Protein AF-A0A0S7X608-F1 (afdb_monomer_lite)

Sequence (408 aa):
DSPRTESVMLSTGLFQLGADYSMQNYYPYPRRSSRMHFGPFTQFAARDFGRGRVAAYTDSTTLSNFSALHPGRAELVLATVDWVGRTHSRGTWRWVLGSLGVLLLAGAVTAFLWLPDRVGGTSLLAAGVVFGCAVALAVVRTSVRGNFALPKPHTKPTHVAFLREGCEYELPIEDFVRDREKSFDLVYQWVLRLRYFPRVRRTLADALQDDLVVMVNPVGGFGARDLRRLHRYVESGGKVLVLLRQPSATPALKRLFDMFDLRVDPGPFEYFERVSHAADTQGLLDIFQLEIDPSVVCRRKALVAADGQSTGVVADGVVVRGGKTLYRMAGLPVAAMYEAGDGKLLVIGFGELFRDSAMGHTNATLPDEQLKARFRLLFKLLQFLLPPEEHLPQAVLHEVKTDTAWMK

pLDDT: mean 77.59, std 17.79, range [27.52, 97.06]

Secondary structure (DSSP, 8-state):
--TTSEEEEEEEEEEE----TTSTTS-------TTPEEEEEEEEEEEEETTEEEEEES-GGGT-TTTTTSTTHHHHHHHHHHHHH-----SHHHHHHHHHHHHHHHHHHHHHHH-S-HHHHHHHHHHHHHHHHHHHHHHHHHHHHHHTPPPPPSS--EEEEEE-TTB--B-TTSS--S-GGGB-HHHHHHGGGGTEEEEEESSHHHHTTSSEEEEESB-S---HHHHHHHHHHHHTT-EEEEE--TT---HHHHHHHTTTT------S-----------HHHHHHHHTT-EEEEEEEEEEEEEEETTS-EEEEEEEEEEEESSEEEEEETTEEEEEEEEETTEEEEEETTGGGGSHHHHTTTTT----HHHHHHHHHHHHHHHHHSPPPS---HHHHHHHHHGGGG--

Foldseek 3Di:
DPPQKDQPDKDFFDKDAAFDPVDPVSDDDPDDDPRIDGGIDRQKIKHDDDFFIDIDGDDCCLVDLLCCQQPPSVQVVQLVVLRRPDTDPDDPVVVVVVVVVVVVLVVLVVVCVPDPDNVVSVVVSVVVVVVVVVVVVVVVVVCCCVSRDGDDDPDDAQEEEEEPAQAQADEPRPHPDPDLLRHLSVLQSCVVVLRHRYDYDDDLVVRLVGQEYEGHARFDDQDPVSLVVVLVSLLVQHYYEYQHDPPPPPVQCVVVCVPPPNDDPDDDDDDDDDDDDDNGVVSNCVSQVKDWDSVDKQAQFFKAFPVRHTLLETAIFTAMDDAAAGIDGPNGGRWHWRHNPNGIYIYGRGSSCSRCVNQVHPPDDDDDPNNVSSSVVSVVVVCVNPPRDPDDDVVVVVVVVVVCVVVD

Structure (mmCIF, N/CA/C/O backbone):
data_AF-A0A0S7X608-F1
#
_entry.id   AF-A0A0S7X608-F1
#
loop_
_atom_site.group_PDB
_atom_site.id
_atom_site.type_symbol
_atom_site.label_atom_id
_atom_site.label_alt_id
_atom_site.label_comp_id
_atom_site.label_asym_id
_atom_site.label_entity_id
_atom_site.label_seq_id
_atom_site.pdbx_PDB_ins_code
_atom_site.Cartn_x
_atom_site.Cartn_y
_atom_site.Cartn_z
_atom_site.occupancy
_atom_site.B_iso_or_equiv
_atom_site.auth_seq_id
_atom_site.auth_comp_id
_atom_site.auth_asym_id
_atom_site.auth_atom_id
_atom_site.pdbx_PDB_model_num
ATOM 1 N N . ASP A 1 1 ? 36.383 -2.195 -10.197 1.00 48.81 1 ASP A N 1
ATOM 2 C CA . ASP A 1 1 ? 35.472 -3.046 -10.985 1.00 48.81 1 ASP A CA 1
ATOM 3 C C . ASP A 1 1 ? 36.218 -4.167 -11.680 1.00 48.81 1 ASP A C 1
ATOM 5 O O . ASP A 1 1 ? 37.315 -3.953 -12.183 1.00 48.81 1 ASP A O 1
ATOM 9 N N . SER A 1 2 ? 35.654 -5.377 -11.669 1.00 43.66 2 SER A N 1
ATOM 10 C CA . SER A 1 2 ? 36.167 -6.467 -12.499 1.00 43.66 2 SER A CA 1
ATOM 11 C C . SER A 1 2 ? 35.792 -6.170 -13.953 1.00 43.66 2 SER A C 1
ATOM 13 O O . SER A 1 2 ? 34.617 -5.913 -14.215 1.00 43.66 2 SER A O 1
ATOM 15 N N . PRO A 1 3 ? 36.714 -6.271 -14.926 1.00 53.62 3 PRO A N 1
ATOM 16 C CA . PRO A 1 3 ? 36.427 -6.028 -16.347 1.00 53.62 3 PRO A CA 1
ATOM 17 C C . PRO A 1 3 ? 35.438 -7.037 -16.958 1.00 53.62 3 PRO A C 1
ATOM 19 O O . PRO A 1 3 ? 35.197 -7.034 -18.161 1.00 53.62 3 PRO A O 1
ATOM 22 N N . ARG A 1 4 ? 34.896 -7.950 -16.146 1.00 57.50 4 ARG A N 1
ATOM 23 C CA . ARG A 1 4 ? 33.976 -9.006 -16.557 1.00 57.50 4 ARG A CA 1
ATOM 24 C C . ARG A 1 4 ? 32.574 -8.868 -15.955 1.00 57.50 4 ARG A C 1
ATOM 26 O O . ARG A 1 4 ? 31.770 -9.765 -16.172 1.00 57.50 4 ARG A O 1
ATOM 33 N N . THR A 1 5 ? 32.289 -7.828 -15.177 1.00 68.62 5 THR A N 1
ATOM 34 C CA . THR A 1 5 ? 30.970 -7.577 -14.564 1.00 68.62 5 THR A CA 1
ATOM 35 C C . THR A 1 5 ? 30.434 -6.233 -15.028 1.00 68.62 5 THR A C 1
ATOM 37 O O . THR A 1 5 ? 31.161 -5.246 -14.953 1.00 68.62 5 THR A O 1
ATOM 40 N N . GLU A 1 6 ? 29.182 -6.190 -15.481 1.00 80.75 6 GLU A N 1
ATOM 41 C CA . GLU A 1 6 ? 28.526 -4.944 -15.875 1.00 80.75 6 GLU A CA 1
ATOM 42 C C . GLU A 1 6 ? 27.848 -4.319 -14.653 1.00 80.75 6 GLU A C 1
ATOM 44 O O . GLU A 1 6 ? 27.013 -4.952 -14.000 1.00 80.75 6 GLU A O 1
ATOM 49 N N . SER A 1 7 ? 28.209 -3.076 -14.330 1.00 83.12 7 SER A N 1
ATOM 50 C CA . SER A 1 7 ? 27.512 -2.287 -13.313 1.00 83.12 7 SER A CA 1
ATOM 51 C C . SER A 1 7 ? 26.191 -1.787 -13.896 1.00 83.12 7 SER A C 1
ATOM 53 O O . SER A 1 7 ? 26.170 -0.874 -14.716 1.00 83.12 7 SER A O 1
ATOM 55 N N . VAL A 1 8 ? 25.085 -2.397 -13.473 1.00 84.56 8 VAL A N 1
ATOM 56 C CA . VAL A 1 8 ? 23.716 -2.002 -13.846 1.00 84.56 8 VAL A CA 1
ATOM 57 C C . VAL A 1 8 ? 23.317 -0.720 -13.122 1.00 84.56 8 VAL A C 1
ATOM 59 O O . VAL A 1 8 ? 22.678 0.154 -13.700 1.00 84.56 8 VAL A O 1
ATOM 62 N N . MET A 1 9 ? 23.715 -0.601 -11.855 1.00 86.50 9 MET A N 1
ATOM 63 C CA . MET A 1 9 ? 23.488 0.584 -11.037 1.00 86.50 9 MET A CA 1
ATOM 64 C C . MET A 1 9 ? 24.791 0.980 -10.358 1.00 86.50 9 MET A C 1
ATOM 66 O O . MET A 1 9 ? 25.348 0.217 -9.564 1.00 86.50 9 MET A O 1
ATOM 70 N N . LEU A 1 10 ? 25.261 2.184 -10.673 1.00 87.25 10 LEU A N 1
ATOM 71 C CA . LEU A 1 10 ? 26.396 2.821 -10.024 1.00 87.25 10 LEU A CA 1
ATOM 72 C C . LEU A 1 10 ? 25.867 3.976 -9.176 1.00 87.25 10 LEU A C 1
ATOM 74 O O . LEU A 1 10 ? 25.264 4.910 -9.702 1.00 87.25 10 LEU A O 1
ATOM 78 N N . SER A 1 11 ? 26.111 3.920 -7.874 1.00 85.06 11 SER A N 1
ATOM 79 C CA . SER A 1 11 ? 25.950 5.091 -7.021 1.00 85.06 11 SER A CA 1
ATOM 80 C C . SER A 1 11 ? 27.208 5.935 -7.127 1.00 85.06 11 SER A C 1
ATOM 82 O O . SER A 1 11 ? 28.295 5.374 -7.081 1.00 85.06 11 SER A O 1
ATOM 84 N N . THR A 1 12 ? 27.079 7.256 -7.246 1.00 87.50 12 THR A N 1
ATOM 85 C CA . THR A 1 12 ? 28.213 8.201 -7.294 1.00 87.50 12 THR A CA 1
ATOM 86 C C . THR A 1 12 ? 28.231 9.196 -6.133 1.00 87.50 12 THR A C 1
ATOM 88 O O . THR A 1 12 ? 29.187 9.955 -5.999 1.00 87.50 12 THR A O 1
ATOM 91 N N . GLY A 1 13 ? 27.200 9.193 -5.283 1.00 85.44 13 GLY A N 1
ATOM 92 C CA . GLY A 1 13 ? 26.980 10.218 -4.257 1.00 85.44 13 GLY A CA 1
ATOM 93 C C . GLY A 1 13 ? 26.478 9.675 -2.923 1.00 85.44 13 GLY A C 1
ATOM 94 O O . GLY A 1 13 ? 25.821 10.402 -2.183 1.00 85.44 13 GLY A O 1
ATOM 95 N N . LEU A 1 14 ? 26.752 8.405 -2.617 1.00 84.62 14 LEU A N 1
ATOM 96 C CA . LEU A 1 14 ? 26.359 7.778 -1.355 1.00 84.62 14 LEU A CA 1
ATOM 97 C C . LEU A 1 14 ? 27.587 7.372 -0.540 1.00 84.62 14 LEU A C 1
ATOM 99 O O . LEU A 1 14 ? 28.677 7.160 -1.072 1.00 84.62 14 LEU A O 1
ATOM 103 N N . PHE A 1 15 ? 27.382 7.240 0.766 1.00 85.94 15 PHE A N 1
ATOM 104 C CA . PHE A 1 15 ? 28.348 6.599 1.642 1.00 85.94 15 PHE A CA 1
ATOM 105 C C . PHE A 1 15 ? 28.098 5.094 1.689 1.00 85.94 15 PHE A C 1
ATOM 107 O O . PHE A 1 15 ? 26.951 4.655 1.757 1.00 85.94 15 PHE A O 1
ATOM 114 N N . GLN A 1 16 ? 29.174 4.318 1.733 1.00 84.19 16 GLN A N 1
ATOM 115 C CA . GLN A 1 16 ? 29.136 2.882 1.986 1.00 84.19 16 GLN A CA 1
ATOM 116 C C . GLN A 1 16 ? 29.934 2.536 3.241 1.00 84.19 16 GLN A C 1
ATOM 118 O O . GLN A 1 16 ? 30.945 3.169 3.560 1.00 84.19 16 GLN A O 1
ATOM 123 N N . LEU A 1 17 ? 29.485 1.500 3.939 1.00 83.75 17 LEU A N 1
ATOM 124 C CA . LEU A 1 17 ? 30.179 0.900 5.067 1.00 83.75 17 LEU A CA 1
ATOM 125 C C . LEU A 1 17 ? 30.189 -0.614 4.850 1.00 83.75 17 LEU A C 1
ATOM 127 O O . LEU A 1 17 ? 29.175 -1.182 4.450 1.00 83.75 17 LEU A O 1
ATOM 131 N N . GLY A 1 18 ? 31.340 -1.251 5.064 1.00 81.31 18 GLY A N 1
ATOM 132 C CA . GLY A 1 18 ? 31.452 -2.705 4.952 1.00 81.31 18 GLY A CA 1
ATOM 133 C C . GLY A 1 18 ? 30.619 -3.426 6.014 1.00 81.31 18 GLY A C 1
ATOM 134 O O . GLY A 1 18 ? 30.288 -2.846 7.048 1.00 81.31 18 GLY A O 1
ATOM 135 N N . ALA A 1 19 ? 30.309 -4.698 5.758 1.00 82.25 19 ALA A N 1
ATOM 136 C CA . ALA A 1 19 ? 29.647 -5.559 6.732 1.00 82.25 19 ALA A CA 1
ATOM 137 C C . ALA A 1 19 ? 30.459 -5.647 8.036 1.00 82.25 19 ALA A C 1
ATOM 139 O O . ALA A 1 19 ? 31.691 -5.727 8.008 1.00 82.25 19 ALA A O 1
ATOM 140 N N . ASP A 1 20 ? 29.761 -5.652 9.169 1.00 82.38 20 ASP A N 1
ATOM 141 C CA . ASP A 1 20 ? 30.371 -5.782 10.490 1.00 82.38 20 ASP A CA 1
ATOM 142 C C . ASP A 1 20 ? 30.127 -7.187 11.045 1.00 82.38 20 ASP A C 1
ATOM 144 O O . ASP A 1 20 ? 29.064 -7.486 11.586 1.00 82.38 20 ASP A O 1
ATOM 148 N N . TYR A 1 21 ? 31.131 -8.057 10.920 1.00 83.88 21 TYR A N 1
ATOM 149 C CA . TYR A 1 21 ? 31.057 -9.452 11.365 1.00 83.88 21 TYR A CA 1
ATOM 150 C C . TYR A 1 21 ? 30.959 -9.629 12.887 1.00 83.88 21 TYR A C 1
ATOM 152 O O . TYR A 1 21 ? 30.758 -10.751 13.347 1.00 83.88 21 TYR A O 1
ATOM 160 N N . SER A 1 22 ? 31.073 -8.550 13.668 1.00 85.19 22 SER A N 1
ATOM 161 C CA . SER A 1 22 ? 30.821 -8.582 15.113 1.00 85.19 22 SER A CA 1
ATOM 162 C C . SER A 1 22 ? 29.336 -8.442 15.481 1.00 85.19 22 SER A C 1
ATOM 164 O O . SER A 1 22 ? 28.962 -8.700 16.623 1.00 85.19 22 SER A O 1
ATOM 166 N N . MET A 1 23 ? 28.479 -8.065 14.525 1.00 74.50 23 MET A N 1
ATOM 167 C CA . MET A 1 23 ? 27.046 -7.838 14.726 1.00 74.50 23 MET A CA 1
ATOM 168 C C . MET A 1 23 ? 26.223 -9.040 14.247 1.00 74.50 23 MET A C 1
ATOM 170 O O . MET A 1 23 ? 26.503 -9.612 13.196 1.00 74.50 23 MET A O 1
ATOM 174 N N . GLN A 1 24 ? 25.148 -9.384 14.965 1.00 73.81 24 GLN A N 1
ATOM 175 C CA . GLN A 1 24 ? 24.321 -10.566 14.662 1.00 73.81 24 GLN A CA 1
ATOM 176 C C . GLN A 1 24 ? 23.688 -10.536 13.259 1.00 73.81 24 GLN A C 1
ATOM 178 O O . GLN A 1 24 ? 23.505 -11.579 12.641 1.00 73.81 24 GLN A O 1
ATOM 183 N N . ASN A 1 25 ? 23.351 -9.349 12.755 1.00 69.06 25 ASN A N 1
ATOM 184 C CA . ASN A 1 25 ? 22.767 -9.157 11.426 1.00 69.06 25 ASN A CA 1
ATOM 185 C C . ASN A 1 25 ? 23.784 -8.649 10.389 1.00 69.06 25 ASN A C 1
ATOM 187 O O . ASN A 1 25 ? 23.380 -8.254 9.297 1.00 69.06 25 ASN A O 1
ATOM 191 N N . TYR A 1 26 ? 25.074 -8.596 10.744 1.00 79.44 26 TYR A N 1
ATOM 192 C CA . TYR A 1 26 ? 26.168 -8.048 9.932 1.00 79.44 26 TYR A CA 1
ATOM 193 C C . TYR A 1 26 ? 25.985 -6.590 9.474 1.00 79.44 26 TYR A C 1
ATOM 195 O O . TYR A 1 26 ? 26.792 -6.074 8.695 1.00 79.44 26 TYR A O 1
ATOM 203 N N . TYR A 1 27 ? 24.935 -5.921 9.961 1.00 73.81 27 TYR A N 1
ATOM 204 C CA . TYR A 1 27 ? 24.532 -4.584 9.564 1.00 73.81 27 TYR A CA 1
ATOM 205 C C . TYR A 1 27 ? 25.014 -3.595 10.629 1.00 73.81 27 TYR A C 1
ATOM 207 O O . TYR A 1 27 ? 24.431 -3.526 11.718 1.00 73.81 27 TYR A O 1
ATOM 215 N N . PRO A 1 28 ? 26.092 -2.839 10.365 1.00 71.94 28 PRO A N 1
ATOM 216 C CA . PRO A 1 28 ? 26.578 -1.855 11.318 1.00 71.94 28 PRO A CA 1
ATOM 217 C C . PRO A 1 28 ? 25.505 -0.796 11.576 1.00 71.94 28 PRO A C 1
ATOM 219 O O . PRO A 1 28 ? 24.764 -0.400 10.674 1.00 71.94 28 PRO A O 1
ATOM 222 N N . TYR A 1 29 ? 25.436 -0.292 12.811 1.00 69.38 29 TYR A N 1
ATOM 223 C CA . TYR A 1 29 ? 24.537 0.817 13.115 1.00 69.38 29 TYR A CA 1
ATOM 224 C C . TYR A 1 29 ? 24.852 2.012 12.201 1.00 69.38 29 TYR A C 1
ATOM 226 O O . TYR A 1 29 ? 26.019 2.407 12.117 1.00 69.38 29 TYR A O 1
ATOM 234 N N . PRO A 1 30 ? 23.838 2.628 11.564 1.00 67.12 30 PRO A N 1
ATOM 235 C CA . PRO A 1 30 ? 24.029 3.777 10.691 1.00 67.12 30 PRO A CA 1
ATOM 236 C C . PRO A 1 30 ? 24.448 4.987 11.531 1.00 67.12 30 PRO A C 1
ATOM 238 O O . PRO A 1 30 ? 23.632 5.754 12.039 1.00 67.12 30 PRO A O 1
ATOM 241 N N . ARG A 1 31 ? 25.755 5.132 11.725 1.00 74.31 31 ARG A N 1
ATOM 242 C CA . ARG A 1 31 ? 26.400 6.243 12.420 1.00 74.31 31 ARG A CA 1
ATOM 243 C C . ARG A 1 31 ? 27.513 6.756 11.531 1.00 74.31 31 ARG A C 1
ATOM 245 O O . ARG A 1 31 ? 28.204 5.968 10.889 1.00 74.31 31 ARG A O 1
ATOM 252 N N . ARG A 1 32 ? 27.712 8.075 11.524 1.00 76.00 32 ARG A N 1
ATOM 253 C CA . ARG A 1 32 ? 28.861 8.671 10.840 1.00 76.00 32 ARG A CA 1
ATOM 254 C C . ARG A 1 32 ? 30.133 8.074 11.434 1.00 76.00 32 ARG A C 1
ATOM 256 O O . ARG A 1 32 ? 30.379 8.200 12.630 1.00 76.00 32 ARG A O 1
ATOM 263 N N . SER A 1 33 ? 30.904 7.404 10.593 1.00 80.56 33 SER A N 1
ATOM 264 C CA . SER A 1 33 ? 32.134 6.723 10.969 1.00 80.56 33 SER A CA 1
ATOM 265 C C . SER A 1 33 ? 33.220 7.091 9.974 1.00 80.56 33 SER A C 1
ATOM 267 O O . SER A 1 33 ? 32.959 7.192 8.777 1.00 80.56 33 SER A O 1
ATOM 269 N N . SER A 1 34 ? 34.452 7.239 10.457 1.00 84.50 34 SER A N 1
ATOM 270 C CA . SER A 1 34 ? 35.627 7.430 9.599 1.00 84.50 34 SER A CA 1
ATOM 271 C C . SER A 1 34 ? 35.901 6.231 8.685 1.00 84.50 34 SER A C 1
ATOM 273 O O . SER A 1 34 ? 36.649 6.361 7.725 1.00 84.50 34 SER A O 1
ATOM 275 N N . ARG A 1 35 ? 35.284 5.070 8.955 1.00 83.06 35 ARG A N 1
ATOM 276 C CA . ARG A 1 35 ? 35.349 3.872 8.098 1.00 83.06 35 ARG A CA 1
ATOM 277 C C . ARG A 1 35 ? 34.383 3.918 6.908 1.00 83.06 35 ARG A C 1
ATOM 279 O O . ARG A 1 35 ? 34.402 3.008 6.081 1.00 83.06 35 ARG A O 1
ATOM 286 N N . MET A 1 36 ? 33.505 4.920 6.841 1.00 88.62 36 MET A N 1
ATOM 287 C CA . MET A 1 36 ? 32.601 5.088 5.707 1.00 88.62 36 MET A CA 1
ATOM 288 C C . MET A 1 36 ? 33.375 5.633 4.512 1.00 88.62 36 MET A C 1
ATOM 290 O O . MET A 1 36 ? 34.139 6.586 4.640 1.00 88.62 36 MET A O 1
ATOM 294 N N . HIS A 1 37 ? 33.134 5.056 3.343 1.00 86.12 37 HIS A N 1
ATOM 295 C CA . HIS A 1 37 ? 33.723 5.525 2.096 1.00 86.12 37 HIS A CA 1
ATOM 296 C C . HIS A 1 37 ? 32.663 6.296 1.319 1.00 86.12 37 HIS A C 1
ATOM 298 O O . HIS A 1 37 ? 31.557 5.794 1.121 1.00 86.12 37 HIS A O 1
ATOM 304 N N . PHE A 1 38 ? 32.994 7.512 0.895 1.00 88.75 38 PHE A N 1
ATOM 305 C CA . PHE A 1 38 ? 32.167 8.306 -0.008 1.00 88.75 38 PHE A CA 1
ATOM 306 C C . PHE A 1 38 ? 32.685 8.166 -1.434 1.00 88.75 38 PHE A C 1
ATOM 308 O O . PHE A 1 38 ? 33.894 8.235 -1.655 1.00 88.75 38 PHE A O 1
ATOM 315 N N . GLY A 1 39 ? 31.779 8.015 -2.394 1.00 86.75 39 GLY A N 1
ATOM 316 C CA . GLY A 1 39 ? 32.123 8.025 -3.811 1.00 86.75 39 GLY A CA 1
ATOM 317 C C . GLY A 1 39 ? 31.482 6.877 -4.583 1.00 86.75 39 GLY A C 1
ATOM 318 O O . GLY A 1 39 ? 30.472 6.325 -4.137 1.00 86.75 39 GLY A O 1
ATOM 319 N N . PRO A 1 40 ? 32.034 6.537 -5.760 1.00 85.94 40 PRO A N 1
ATOM 320 C CA . PRO A 1 40 ? 31.405 5.583 -6.645 1.00 85.94 40 PRO A CA 1
ATOM 321 C C . PRO A 1 40 ? 31.484 4.151 -6.114 1.00 85.94 40 PRO A C 1
ATOM 323 O O . PRO A 1 40 ? 32.565 3.662 -5.786 1.00 85.94 40 PRO A O 1
ATOM 326 N N . PHE A 1 41 ? 30.349 3.456 -6.086 1.00 86.12 41 PHE A N 1
ATOM 327 C CA . PHE A 1 41 ? 30.303 2.010 -5.878 1.00 86.12 41 PHE A CA 1
ATOM 328 C C . PHE A 1 41 ? 29.144 1.376 -6.643 1.00 86.12 41 PHE A C 1
ATOM 330 O O . PHE A 1 41 ? 28.096 1.987 -6.876 1.00 86.12 41 PHE A O 1
ATOM 337 N N . THR A 1 42 ? 29.348 0.128 -7.055 1.00 86.44 42 THR A N 1
ATOM 338 C CA . THR A 1 42 ? 28.331 -0.644 -7.767 1.00 86.44 42 THR A CA 1
ATOM 339 C C . THR A 1 42 ? 27.271 -1.112 -6.776 1.00 86.44 42 THR A C 1
ATOM 341 O O . THR A 1 42 ? 27.585 -1.852 -5.850 1.00 86.44 42 THR A O 1
ATOM 344 N N . GLN A 1 43 ? 26.022 -0.694 -6.984 1.00 85.81 43 GLN A N 1
ATOM 345 C CA . GLN A 1 43 ? 24.866 -1.126 -6.193 1.00 85.81 43 GLN A CA 1
ATOM 346 C C . GLN A 1 43 ? 24.179 -2.356 -6.772 1.00 85.81 43 GLN A C 1
ATOM 348 O O . GLN A 1 43 ? 23.588 -3.146 -6.039 1.00 85.81 43 GLN A O 1
ATOM 353 N N . PHE A 1 44 ? 24.266 -2.517 -8.089 1.00 88.38 44 PHE A N 1
ATOM 354 C CA . PHE A 1 44 ? 23.709 -3.646 -8.813 1.00 88.38 44 PHE A CA 1
ATOM 355 C C . PHE A 1 44 ? 24.670 -4.016 -9.942 1.00 88.38 44 PHE A C 1
ATOM 357 O O . PHE A 1 44 ? 24.970 -3.189 -10.803 1.00 88.38 44 PHE A O 1
ATOM 364 N N . ALA A 1 45 ? 25.163 -5.250 -9.924 1.00 89.88 45 ALA A N 1
ATOM 365 C CA . ALA A 1 45 ? 25.952 -5.855 -10.981 1.00 89.88 45 ALA A CA 1
ATOM 366 C C . ALA A 1 45 ? 25.181 -6.994 -11.657 1.00 89.88 45 ALA A C 1
ATOM 368 O O . ALA A 1 45 ? 24.466 -7.759 -11.004 1.00 89.88 45 ALA A O 1
ATOM 369 N N . ALA A 1 46 ? 25.385 -7.148 -12.958 1.00 89.62 46 ALA A N 1
ATOM 370 C CA . ALA A 1 46 ? 24.850 -8.256 -13.730 1.00 89.62 46 ALA A CA 1
ATOM 371 C C . ALA A 1 46 ? 25.924 -8.844 -14.648 1.00 89.62 46 ALA A C 1
ATOM 373 O O . ALA A 1 46 ? 26.886 -8.176 -15.039 1.00 89.62 46 ALA A O 1
ATOM 374 N N . ARG A 1 47 ? 25.788 -10.135 -14.959 1.00 87.75 47 ARG A N 1
ATOM 375 C CA . ARG A 1 47 ? 26.706 -10.835 -15.855 1.00 87.75 47 ARG A CA 1
ATOM 376 C C . ARG A 1 47 ? 26.081 -12.086 -16.469 1.00 87.75 47 ARG A C 1
ATOM 378 O O . ARG A 1 47 ? 25.435 -12.863 -15.771 1.00 87.75 47 ARG A O 1
ATOM 385 N N . ASP A 1 48 ? 26.373 -12.345 -17.740 1.00 85.00 48 ASP A N 1
ATOM 386 C CA . ASP A 1 48 ? 26.174 -13.666 -18.342 1.00 85.00 48 ASP A CA 1
ATOM 387 C C . ASP A 1 48 ? 27.272 -14.655 -17.889 1.00 85.00 48 ASP A C 1
ATOM 389 O O . ASP A 1 48 ? 28.473 -14.358 -17.915 1.00 85.00 48 ASP A O 1
ATOM 393 N N . PHE A 1 49 ? 26.879 -15.872 -17.512 1.00 83.69 49 PHE A N 1
ATOM 394 C CA . PHE A 1 49 ? 27.799 -16.961 -17.179 1.00 83.69 49 PHE A CA 1
ATOM 395 C C . PHE A 1 49 ? 27.362 -18.266 -17.855 1.00 83.69 49 PHE A C 1
ATOM 397 O O . PHE A 1 49 ? 26.331 -18.860 -17.535 1.00 83.69 49 PHE A O 1
ATOM 404 N N . GLY A 1 50 ? 28.158 -18.731 -18.823 1.00 83.75 50 GLY A N 1
ATOM 405 C CA . GLY A 1 50 ? 27.844 -19.926 -19.605 1.00 83.75 50 GLY A CA 1
ATOM 406 C C . GLY A 1 50 ? 26.581 -19.749 -20.458 1.00 83.75 50 GLY A C 1
ATOM 407 O O . GLY A 1 50 ? 26.605 -19.048 -21.469 1.00 83.75 50 GLY A O 1
ATOM 408 N N . ARG A 1 51 ? 25.496 -20.442 -20.087 1.00 78.88 51 ARG A N 1
ATOM 409 C CA . ARG A 1 51 ? 24.158 -20.307 -20.706 1.00 78.88 51 ARG A CA 1
ATOM 410 C C . ARG A 1 51 ? 23.175 -19.505 -19.846 1.00 78.88 51 ARG A C 1
ATOM 412 O O . ARG A 1 51 ? 22.064 -19.255 -20.308 1.00 78.88 51 ARG A O 1
ATOM 419 N N . GLY A 1 52 ? 23.568 -19.161 -18.622 1.00 84.19 52 GLY A N 1
ATOM 420 C CA . GLY A 1 52 ? 22.736 -18.470 -17.647 1.00 84.19 52 GLY A CA 1
ATOM 421 C C . GLY A 1 52 ? 23.227 -17.059 -17.361 1.00 84.19 52 GLY A C 1
ATOM 422 O O . GLY A 1 52 ? 24.146 -16.545 -18.004 1.00 84.19 52 GLY A O 1
ATOM 423 N N . ARG A 1 53 ? 22.597 -16.451 -16.363 1.00 87.81 53 ARG A N 1
ATOM 424 C CA . ARG A 1 53 ? 22.793 -15.068 -15.944 1.00 87.81 53 ARG A CA 1
ATOM 425 C C . ARG A 1 53 ? 22.840 -14.985 -14.435 1.00 87.81 53 ARG A C 1
ATOM 427 O O . ARG A 1 53 ? 22.169 -15.748 -13.748 1.00 87.81 53 ARG A O 1
ATOM 434 N N . VAL A 1 54 ? 23.635 -14.054 -13.935 1.00 89.50 54 VAL A N 1
ATOM 435 C CA . VAL A 1 54 ? 2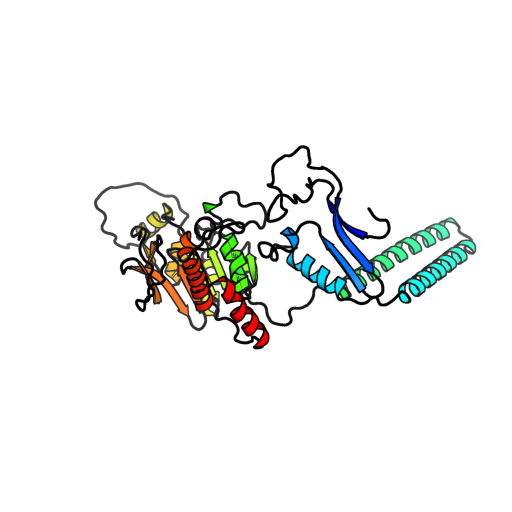3.762 -13.765 -12.512 1.00 89.50 54 VAL A CA 1
ATOM 436 C C . VAL A 1 54 ? 23.566 -12.272 -12.315 1.00 89.50 54 VAL A C 1
ATOM 438 O O . VAL A 1 54 ? 24.156 -11.460 -13.026 1.00 89.50 54 VAL A O 1
ATOM 441 N N . ALA A 1 55 ? 22.728 -11.931 -11.347 1.00 89.94 55 ALA A N 1
ATOM 442 C CA . ALA A 1 55 ? 22.460 -10.581 -10.884 1.00 89.94 55 ALA A CA 1
ATOM 443 C C . ALA A 1 55 ? 22.790 -10.526 -9.387 1.00 89.94 55 ALA A C 1
ATOM 445 O O . ALA A 1 55 ? 22.414 -11.431 -8.644 1.00 89.94 55 ALA A O 1
ATOM 446 N N . ALA A 1 56 ? 23.509 -9.494 -8.953 1.00 88.00 56 ALA A N 1
ATOM 447 C CA . ALA A 1 56 ? 23.903 -9.296 -7.563 1.00 88.00 56 ALA A CA 1
ATOM 448 C C . ALA A 1 56 ? 23.736 -7.827 -7.170 1.00 88.00 56 ALA A C 1
ATOM 450 O O . ALA A 1 56 ? 24.163 -6.936 -7.900 1.00 88.00 56 ALA A O 1
ATOM 451 N N . TYR A 1 57 ? 23.142 -7.574 -6.011 1.00 85.19 57 TYR A N 1
ATOM 452 C CA . TYR A 1 57 ? 22.852 -6.239 -5.489 1.00 85.19 57 TYR A CA 1
ATOM 453 C C . TYR A 1 57 ? 23.476 -6.080 -4.098 1.00 85.19 57 TYR A C 1
ATOM 455 O O . TYR A 1 57 ? 23.631 -7.060 -3.371 1.00 85.19 57 TYR A O 1
ATOM 463 N N . THR A 1 58 ? 23.864 -4.859 -3.731 1.00 77.25 58 THR A N 1
ATOM 464 C CA . THR A 1 58 ? 24.582 -4.588 -2.471 1.00 77.25 58 THR A CA 1
ATOM 465 C C . THR A 1 58 ? 23.694 -4.029 -1.362 1.00 77.25 58 THR A C 1
ATOM 467 O O . THR A 1 58 ? 24.117 -4.000 -0.212 1.00 77.25 58 THR A O 1
ATOM 470 N N . ASP A 1 59 ? 22.485 -3.565 -1.686 1.00 73.25 59 ASP A N 1
ATOM 471 C CA . ASP A 1 59 ? 21.525 -3.018 -0.723 1.00 73.25 59 ASP A CA 1
ATOM 472 C C . ASP A 1 59 ? 20.304 -3.936 -0.619 1.00 73.25 59 ASP A C 1
ATOM 474 O O . ASP A 1 59 ? 19.483 -4.021 -1.536 1.00 73.25 59 ASP A O 1
ATOM 478 N N . SER A 1 60 ? 20.176 -4.637 0.509 1.00 69.81 60 SER A N 1
ATOM 479 C CA . SER A 1 60 ? 19.024 -5.504 0.761 1.00 69.81 60 SER A CA 1
ATOM 480 C C . SER A 1 60 ? 17.715 -4.725 0.802 1.00 69.81 60 SER A C 1
ATOM 482 O O . SER A 1 60 ? 16.688 -5.293 0.446 1.00 69.81 60 SER A O 1
ATOM 484 N N . THR A 1 61 ? 17.741 -3.427 1.131 1.00 71.25 61 THR A N 1
ATOM 485 C CA . THR A 1 61 ? 16.556 -2.558 1.179 1.00 71.25 61 THR A CA 1
ATOM 486 C C . THR A 1 61 ? 15.787 -2.602 -0.136 1.00 71.25 61 THR A C 1
ATOM 488 O O . THR A 1 61 ? 14.567 -2.547 -0.123 1.00 71.25 61 THR A O 1
ATOM 491 N N . THR A 1 62 ? 16.452 -2.766 -1.281 1.00 65.19 62 THR A N 1
ATOM 492 C CA . THR A 1 62 ? 15.768 -2.853 -2.578 1.00 65.19 62 THR A CA 1
ATOM 493 C C . THR A 1 62 ? 14.889 -4.103 -2.715 1.00 65.19 62 THR A C 1
ATOM 495 O O . THR A 1 62 ? 13.886 -4.050 -3.422 1.00 65.19 62 THR A O 1
ATOM 498 N N . LEU A 1 63 ? 15.227 -5.198 -2.022 1.00 71.81 63 LEU A N 1
ATOM 499 C CA . LEU A 1 63 ? 14.500 -6.477 -2.045 1.00 71.81 63 LEU A CA 1
ATOM 500 C C . LEU A 1 63 ? 13.868 -6.855 -0.696 1.00 71.81 63 LEU A C 1
ATOM 502 O O . LEU A 1 63 ? 13.303 -7.940 -0.555 1.00 71.81 63 LEU A O 1
ATOM 506 N N . SER A 1 64 ? 13.934 -5.974 0.298 1.00 74.50 64 SER A N 1
ATOM 507 C CA . SER A 1 64 ? 13.315 -6.207 1.595 1.00 74.50 64 SER A CA 1
ATOM 508 C C . SER A 1 64 ? 11.797 -6.130 1.493 1.00 74.50 64 SER A C 1
ATOM 510 O O . SER A 1 64 ? 11.243 -5.212 0.887 1.00 74.50 64 SER A O 1
ATOM 512 N N . ASN A 1 65 ? 11.117 -7.057 2.168 1.00 70.88 65 ASN A N 1
ATOM 513 C CA . ASN A 1 65 ? 9.655 -7.107 2.259 1.00 70.88 65 ASN A CA 1
ATOM 514 C C . ASN A 1 65 ? 9.020 -5.756 2.636 1.00 70.88 65 ASN A C 1
ATOM 516 O O . ASN A 1 65 ? 7.959 -5.427 2.115 1.00 70.88 65 ASN A O 1
ATOM 520 N N . PHE A 1 66 ? 9.698 -4.960 3.469 1.00 74.25 66 PHE A N 1
ATOM 521 C CA . PHE A 1 66 ? 9.191 -3.686 3.957 1.00 74.25 66 PHE A CA 1
ATOM 522 C C . PHE A 1 66 ? 9.080 -2.599 2.889 1.00 74.25 66 PHE A C 1
ATOM 524 O O . PHE A 1 66 ? 8.420 -1.591 3.091 1.00 74.25 66 PHE A O 1
ATOM 531 N N . SER A 1 67 ? 9.723 -2.792 1.741 1.00 76.19 67 SER A N 1
ATOM 532 C CA . SER A 1 67 ? 9.736 -1.792 0.676 1.00 76.19 67 SER A CA 1
ATOM 533 C C . SER A 1 67 ? 9.634 -2.377 -0.724 1.00 76.19 67 SER A C 1
ATOM 535 O O . SER A 1 67 ? 9.628 -1.627 -1.694 1.00 76.19 67 SER A O 1
ATOM 537 N N . ALA A 1 68 ? 9.490 -3.698 -0.855 1.00 76.25 68 ALA A N 1
ATOM 538 C CA . ALA A 1 68 ? 9.402 -4.392 -2.138 1.00 76.25 68 ALA A CA 1
ATOM 539 C C . ALA A 1 68 ? 8.325 -3.811 -3.075 1.00 76.25 68 ALA A C 1
ATOM 541 O O . ALA A 1 68 ? 8.469 -3.885 -4.291 1.00 76.25 68 ALA A O 1
ATOM 542 N N . LEU A 1 69 ? 7.270 -3.206 -2.517 1.00 81.25 69 LEU A N 1
ATOM 543 C CA . LEU A 1 69 ? 6.179 -2.570 -3.263 1.00 81.25 69 LEU A CA 1
ATOM 544 C C . LEU A 1 69 ? 6.212 -1.037 -3.240 1.00 81.25 69 LEU A C 1
ATOM 546 O O . LEU A 1 69 ? 5.205 -0.386 -3.518 1.00 81.25 69 LEU A O 1
ATOM 550 N N . HIS A 1 70 ? 7.354 -0.435 -2.914 1.00 80.25 70 HIS A N 1
ATOM 551 C CA . HIS A 1 70 ? 7.564 0.983 -3.187 1.00 80.25 70 HIS A CA 1
ATOM 552 C C . HIS A 1 70 ? 7.714 1.190 -4.704 1.00 80.25 70 HIS A C 1
ATOM 554 O O . HIS A 1 70 ? 8.245 0.305 -5.387 1.00 80.25 70 HIS A O 1
ATOM 560 N N . PRO A 1 71 ? 7.276 2.343 -5.246 1.00 77.88 71 PRO A N 1
ATOM 561 C CA . PRO A 1 71 ? 7.347 2.618 -6.678 1.00 77.88 71 PRO A CA 1
ATOM 562 C C . PRO A 1 71 ? 8.747 2.369 -7.255 1.00 77.88 71 PRO A C 1
ATOM 564 O O . PRO A 1 71 ? 9.745 2.839 -6.706 1.00 77.88 71 PRO A O 1
ATOM 567 N N . GLY A 1 72 ? 8.825 1.620 -8.355 1.00 80.75 72 GLY A N 1
ATOM 568 C CA . GLY A 1 72 ? 10.070 1.293 -9.054 1.00 80.75 72 GLY A CA 1
ATOM 569 C C . GLY A 1 72 ? 10.810 0.066 -8.510 1.00 80.75 72 GLY A C 1
ATOM 570 O O . GLY A 1 72 ? 11.612 -0.520 -9.239 1.00 80.75 72 GLY A O 1
ATOM 571 N N . ARG A 1 73 ? 10.561 -0.356 -7.260 1.00 84.38 73 ARG A N 1
ATOM 572 C CA . ARG A 1 73 ? 11.261 -1.507 -6.661 1.00 84.38 73 ARG A CA 1
ATOM 573 C C . ARG A 1 73 ? 10.693 -2.824 -7.161 1.00 84.38 73 ARG A C 1
ATOM 575 O O . ARG A 1 73 ? 11.462 -3.662 -7.620 1.00 84.38 73 ARG A O 1
ATOM 582 N N . ALA A 1 74 ? 9.370 -2.978 -7.155 1.00 83.69 74 ALA A N 1
ATOM 583 C CA . ALA A 1 74 ? 8.705 -4.176 -7.666 1.00 83.69 74 ALA A CA 1
ATOM 584 C C . ALA A 1 74 ? 9.072 -4.433 -9.135 1.00 83.69 74 ALA A C 1
ATOM 586 O O . ALA A 1 74 ? 9.380 -5.560 -9.517 1.00 83.69 74 ALA A O 1
ATOM 587 N N . GLU A 1 75 ? 9.103 -3.375 -9.947 1.00 86.38 75 GLU A N 1
ATOM 588 C CA . GLU A 1 75 ? 9.500 -3.423 -11.351 1.00 86.38 75 GLU A CA 1
ATOM 589 C C . GLU A 1 75 ? 10.961 -3.844 -11.505 1.00 86.38 75 GLU A C 1
ATOM 591 O O . GLU A 1 75 ? 11.255 -4.691 -12.345 1.00 86.38 75 GLU A O 1
ATOM 596 N N . LEU A 1 76 ? 11.867 -3.312 -10.677 1.00 85.94 76 LEU A N 1
ATOM 597 C CA . LEU A 1 76 ? 13.273 -3.712 -10.672 1.00 85.94 76 LEU A CA 1
ATOM 598 C C . LEU A 1 76 ? 13.437 -5.192 -10.305 1.00 85.94 76 LEU A C 1
ATOM 600 O O . LEU A 1 76 ? 14.193 -5.898 -10.976 1.00 85.94 76 LEU A O 1
ATOM 604 N N . VAL A 1 77 ? 12.715 -5.684 -9.291 1.00 86.88 77 VAL A N 1
ATOM 605 C CA . VAL A 1 77 ? 12.748 -7.103 -8.895 1.00 86.88 77 VAL A CA 1
ATOM 606 C C . VAL A 1 77 ? 12.251 -7.982 -10.037 1.00 86.88 77 VAL A C 1
ATOM 608 O O . VAL A 1 77 ? 12.945 -8.907 -10.454 1.00 86.88 77 VAL A O 1
ATOM 611 N N . LEU A 1 78 ? 11.067 -7.679 -10.573 1.00 87.62 78 LEU A N 1
ATOM 612 C CA . LEU A 1 78 ? 10.438 -8.462 -11.634 1.00 87.62 78 LEU A CA 1
ATOM 613 C C . LEU A 1 78 ? 11.276 -8.454 -12.914 1.00 87.62 78 LEU A C 1
ATOM 615 O O . LEU A 1 78 ? 11.467 -9.507 -13.517 1.00 87.62 78 LEU A O 1
ATOM 619 N N . ALA A 1 79 ? 11.822 -7.299 -13.301 1.00 87.06 79 ALA A N 1
ATOM 620 C CA . ALA A 1 79 ? 12.724 -7.186 -14.442 1.00 87.06 79 ALA A CA 1
ATOM 621 C C . ALA A 1 79 ? 14.025 -7.968 -14.219 1.00 87.06 79 ALA A C 1
ATOM 623 O O . ALA A 1 79 ? 14.533 -8.584 -15.152 1.00 87.06 79 ALA A O 1
ATOM 624 N N . THR A 1 80 ? 14.549 -7.990 -12.991 1.00 88.12 80 THR A N 1
ATOM 625 C CA . THR A 1 80 ? 15.744 -8.773 -12.648 1.00 88.12 80 THR A CA 1
ATOM 626 C C . THR A 1 80 ? 15.468 -10.269 -12.753 1.00 88.12 80 THR A C 1
ATOM 628 O O . THR A 1 80 ? 16.239 -10.985 -13.389 1.00 88.12 80 THR A O 1
ATOM 631 N N . VAL A 1 81 ? 14.355 -10.743 -12.185 1.00 88.31 81 VAL A N 1
ATOM 632 C CA . VAL A 1 81 ? 13.945 -12.154 -12.258 1.00 88.31 81 VAL A CA 1
ATOM 633 C C . VAL A 1 81 ? 13.710 -12.579 -13.707 1.00 88.31 81 VAL A C 1
ATOM 635 O O . VAL A 1 81 ? 14.233 -13.607 -14.135 1.00 88.31 81 VAL A O 1
ATOM 638 N N . ASP A 1 82 ? 12.992 -11.768 -14.486 1.00 87.56 82 ASP A N 1
ATOM 639 C CA . ASP A 1 82 ? 12.770 -12.008 -15.913 1.00 87.56 82 ASP A CA 1
ATOM 640 C C . ASP A 1 82 ? 14.090 -12.041 -16.699 1.00 87.56 82 ASP A C 1
ATOM 642 O O . ASP A 1 82 ? 14.330 -12.948 -17.497 1.00 87.56 82 ASP A O 1
ATOM 646 N N . TRP A 1 83 ? 14.995 -11.093 -16.442 1.00 86.38 83 TRP A N 1
ATOM 647 C CA . TRP A 1 83 ? 16.293 -11.040 -17.107 1.00 86.38 83 TRP A CA 1
ATOM 648 C C . TRP A 1 83 ? 17.159 -12.264 -16.793 1.00 86.38 83 TRP A C 1
ATOM 650 O O . TRP A 1 83 ? 17.742 -12.828 -17.725 1.00 86.38 83 TRP A O 1
ATOM 660 N N . VAL A 1 84 ? 17.220 -12.689 -15.523 1.00 88.69 84 VAL A N 1
ATOM 661 C CA . VAL A 1 84 ? 17.954 -13.889 -15.085 1.00 88.69 84 VAL A CA 1
ATOM 662 C C . VAL A 1 84 ? 17.337 -15.161 -15.671 1.00 88.69 84 VAL A C 1
ATOM 664 O O . VAL A 1 84 ? 18.071 -16.055 -16.091 1.00 88.69 84 VAL A O 1
ATOM 667 N N . GLY A 1 85 ? 16.004 -15.237 -15.740 1.00 86.94 85 GLY A N 1
ATOM 668 C CA . GLY A 1 85 ? 15.274 -16.394 -16.265 1.00 86.94 85 GLY A CA 1
ATOM 669 C C . GLY A 1 85 ? 15.408 -16.597 -17.777 1.00 86.94 85 GLY A C 1
ATOM 670 O O . GLY A 1 85 ? 15.126 -17.681 -18.290 1.00 86.94 85 GLY A O 1
ATOM 671 N N . ARG A 1 86 ? 15.863 -15.583 -18.518 1.00 82.31 86 ARG A N 1
ATOM 672 C CA . ARG A 1 86 ? 16.054 -15.673 -19.970 1.00 82.31 86 ARG A CA 1
ATOM 673 C C . ARG A 1 86 ? 17.353 -16.375 -20.332 1.00 82.31 86 ARG A C 1
ATOM 675 O O . ARG A 1 86 ? 18.442 -15.977 -19.927 1.00 82.31 86 ARG A O 1
ATOM 682 N N . THR A 1 87 ? 17.251 -17.346 -21.234 1.00 74.19 87 THR A N 1
ATOM 683 C CA . THR A 1 87 ? 18.419 -17.941 -21.885 1.00 74.19 87 THR A CA 1
ATOM 684 C C . THR A 1 87 ? 18.901 -17.079 -23.041 1.00 74.19 87 THR A C 1
ATOM 686 O O . THR A 1 87 ? 18.111 -16.536 -23.815 1.00 74.19 87 THR A O 1
ATOM 689 N N . HIS A 1 88 ? 20.215 -17.019 -23.216 1.00 68.38 88 HIS A N 1
ATOM 690 C CA . HIS A 1 88 ? 20.835 -16.340 -24.343 1.00 68.38 88 HIS A CA 1
ATOM 691 C C . HIS A 1 88 ? 20.423 -16.999 -25.676 1.00 68.38 88 HIS A C 1
ATOM 693 O O . HIS A 1 88 ? 20.851 -18.120 -25.962 1.00 68.38 88 HIS A O 1
ATOM 699 N N . SER A 1 89 ? 19.673 -16.305 -26.543 1.00 61.75 89 SER A N 1
ATOM 700 C CA . SER A 1 89 ? 19.735 -16.619 -27.975 1.00 61.75 89 SER A CA 1
ATOM 701 C C . SER A 1 89 ? 21.077 -16.074 -28.465 1.00 61.75 89 SER A C 1
ATOM 703 O O . SER A 1 89 ? 21.325 -14.869 -28.545 1.00 61.75 89 SER A O 1
ATOM 705 N N . ARG A 1 90 ? 22.058 -16.960 -28.631 1.00 55.22 90 ARG A N 1
ATOM 706 C CA . ARG A 1 90 ? 23.404 -16.549 -29.033 1.00 55.22 90 ARG A CA 1
ATOM 707 C C . ARG A 1 90 ? 23.359 -15.884 -30.410 1.00 55.22 90 ARG A C 1
ATOM 709 O O . ARG A 1 90 ? 23.150 -16.551 -31.408 1.00 55.22 90 ARG A O 1
ATOM 716 N N . GLY A 1 91 ? 23.620 -14.578 -30.435 1.00 56.81 91 GLY A N 1
ATOM 717 C CA . GLY A 1 91 ? 24.649 -13.945 -31.269 1.00 56.81 91 GLY A CA 1
ATOM 718 C C . GLY A 1 91 ? 24.442 -13.841 -32.782 1.00 56.81 91 GLY A C 1
ATOM 719 O O . GLY A 1 91 ? 24.977 -12.899 -33.358 1.00 56.81 91 GLY A O 1
ATOM 720 N N . THR A 1 92 ? 23.681 -14.715 -33.442 1.00 63.16 92 THR A N 1
ATOM 721 C CA . THR A 1 92 ? 23.656 -14.754 -34.916 1.00 63.16 92 THR A CA 1
ATOM 722 C C . THR A 1 92 ? 23.093 -13.466 -35.505 1.00 63.16 92 THR A C 1
ATOM 724 O O . THR A 1 92 ? 23.673 -12.902 -36.425 1.00 63.16 92 THR A O 1
ATOM 727 N N . TRP A 1 93 ? 22.025 -12.925 -34.915 1.00 71.31 93 TRP A N 1
ATOM 728 C CA . TRP A 1 93 ? 21.403 -11.698 -35.416 1.00 71.31 93 TRP A CA 1
ATOM 729 C C . TRP A 1 93 ? 22.298 -10.461 -35.277 1.00 71.31 93 TRP A C 1
ATOM 731 O O . TRP A 1 93 ? 22.258 -9.583 -36.128 1.00 71.31 93 TRP A O 1
ATOM 741 N N . ARG A 1 94 ? 23.151 -10.392 -34.242 1.00 73.50 94 ARG A N 1
ATOM 742 C CA . ARG A 1 94 ? 24.080 -9.259 -34.062 1.00 73.50 94 ARG A CA 1
ATOM 743 C C . ARG A 1 94 ? 25.130 -9.241 -35.168 1.00 73.50 94 ARG A C 1
ATOM 745 O O . ARG A 1 94 ? 25.422 -8.176 -35.697 1.00 73.50 94 ARG A O 1
ATOM 752 N N . TRP A 1 95 ? 25.645 -10.412 -35.541 1.00 79.19 95 TRP A N 1
ATOM 753 C CA . TRP A 1 95 ? 26.573 -10.546 -36.661 1.00 79.19 95 TRP A CA 1
ATOM 754 C C . TRP A 1 95 ? 25.888 -10.281 -37.998 1.00 79.19 95 TRP A C 1
ATOM 756 O O . TRP A 1 95 ? 26.429 -9.530 -38.793 1.00 79.19 95 TRP A O 1
ATOM 766 N N . VAL A 1 96 ? 24.671 -10.789 -38.209 1.00 80.38 96 VAL A N 1
ATOM 767 C CA . VAL A 1 96 ? 23.886 -10.505 -39.424 1.00 80.38 96 VAL A CA 1
ATOM 768 C C . VAL A 1 96 ? 23.613 -9.005 -39.575 1.00 80.38 96 VAL A C 1
ATOM 770 O O . VAL A 1 96 ? 23.889 -8.441 -40.631 1.00 80.38 96 VAL A O 1
ATOM 773 N N . LEU A 1 97 ? 23.134 -8.334 -38.521 1.00 80.88 97 LEU A N 1
ATOM 774 C CA . LEU A 1 97 ? 22.908 -6.886 -38.533 1.00 80.88 97 LEU A CA 1
ATOM 775 C C . LEU A 1 97 ? 24.210 -6.095 -38.687 1.00 80.88 97 LEU A C 1
ATOM 777 O O . LEU A 1 97 ? 24.234 -5.102 -39.408 1.00 80.88 97 LEU A O 1
ATOM 781 N N . GLY A 1 98 ? 25.288 -6.529 -38.028 1.00 82.06 98 GLY A N 1
ATOM 782 C CA . GLY A 1 98 ? 26.605 -5.907 -38.143 1.00 82.06 98 GLY A CA 1
ATOM 783 C C . GLY A 1 98 ? 27.150 -5.999 -39.567 1.00 82.06 98 GLY A C 1
ATOM 784 O O . GLY A 1 98 ? 27.542 -4.986 -40.139 1.00 82.06 98 GLY A O 1
ATOM 785 N N . SER A 1 99 ? 27.098 -7.186 -40.174 1.00 85.44 99 SER A N 1
ATOM 786 C CA . SER A 1 99 ? 27.493 -7.411 -41.566 1.00 85.44 99 SER A CA 1
ATOM 787 C C . SER A 1 99 ? 26.631 -6.608 -42.536 1.00 85.44 99 SER A C 1
ATOM 789 O O . SER A 1 99 ? 27.173 -5.982 -43.440 1.00 85.44 99 SER A O 1
ATOM 791 N N . LEU A 1 100 ? 25.312 -6.555 -42.326 1.00 85.00 100 LEU A N 1
ATOM 792 C CA . LEU A 1 100 ? 24.417 -5.727 -43.136 1.00 85.00 100 LEU A CA 1
ATOM 793 C C . LEU A 1 100 ? 24.766 -4.236 -43.016 1.00 85.00 100 LEU A C 1
ATOM 795 O O . LEU A 1 100 ? 24.832 -3.544 -44.027 1.00 85.00 100 LEU A O 1
ATOM 799 N N . GLY A 1 101 ? 25.046 -3.751 -41.804 1.00 83.38 101 GLY A N 1
ATOM 800 C CA . GLY A 1 101 ? 25.481 -2.374 -41.571 1.00 83.38 101 GLY A CA 1
ATOM 801 C C . GLY A 1 101 ? 26.793 -2.040 -42.286 1.00 83.38 101 GLY A C 1
ATOM 802 O O . GLY A 1 101 ? 26.891 -0.994 -42.923 1.00 83.38 101 GLY A O 1
ATOM 803 N N . VAL A 1 102 ? 27.772 -2.951 -42.251 1.00 86.94 102 VAL A N 1
ATOM 804 C CA . VAL A 1 102 ? 29.044 -2.804 -42.981 1.00 86.94 102 VAL A CA 1
ATOM 805 C C . VAL A 1 102 ? 28.817 -2.784 -44.494 1.00 86.94 102 VAL A C 1
ATOM 807 O O . VAL A 1 102 ? 29.385 -1.933 -45.175 1.00 86.94 102 VAL A O 1
ATOM 810 N N . LEU A 1 103 ? 27.966 -3.668 -45.024 1.00 88.12 103 LEU A N 1
ATOM 811 C CA . LEU A 1 103 ? 27.638 -3.708 -46.454 1.00 88.12 103 LEU A CA 1
ATOM 812 C C . LEU A 1 103 ? 26.945 -2.422 -46.918 1.00 88.12 103 LEU A C 1
ATOM 814 O O . LEU A 1 103 ? 27.305 -1.876 -47.959 1.00 88.12 103 LEU A O 1
ATOM 818 N N . LEU A 1 104 ? 25.995 -1.905 -46.135 1.00 84.12 104 LEU A N 1
ATOM 819 C CA . LEU A 1 104 ? 25.312 -0.645 -46.434 1.00 84.12 104 LEU A CA 1
ATOM 820 C C . LEU A 1 104 ? 26.273 0.547 -46.386 1.00 84.12 104 LEU A C 1
ATOM 822 O O . LEU A 1 104 ? 26.217 1.408 -47.262 1.00 84.12 104 LEU A O 1
ATOM 826 N N . LEU A 1 105 ? 27.189 0.581 -45.414 1.00 84.00 105 LEU A N 1
ATOM 827 C CA . LEU A 1 105 ? 28.208 1.626 -45.328 1.00 84.00 105 LEU A CA 1
ATOM 828 C C . LEU A 1 105 ? 29.180 1.562 -46.514 1.00 84.00 105 LEU A C 1
ATOM 830 O O . LEU A 1 105 ? 29.472 2.590 -47.119 1.00 84.00 105 LEU A O 1
ATOM 834 N N . ALA A 1 106 ? 29.642 0.366 -46.887 1.00 87.00 106 ALA A N 1
ATOM 835 C CA . ALA A 1 106 ? 30.500 0.171 -48.054 1.00 87.00 106 ALA A CA 1
ATOM 836 C C . ALA A 1 106 ? 29.789 0.585 -49.355 1.00 87.00 106 ALA A C 1
ATOM 838 O O . ALA A 1 106 ? 30.387 1.256 -50.197 1.00 87.00 106 ALA A O 1
ATOM 839 N N . GLY A 1 107 ? 28.501 0.257 -49.496 1.00 83.94 107 GLY A N 1
ATOM 840 C CA . GLY A 1 107 ? 27.650 0.715 -50.597 1.00 83.94 107 GLY A CA 1
ATOM 841 C C . GLY A 1 107 ? 27.508 2.240 -50.645 1.00 83.94 107 GLY A C 1
ATOM 842 O O . GLY A 1 107 ? 27.637 2.845 -51.705 1.00 83.94 107 GLY A O 1
ATOM 843 N N . ALA A 1 108 ? 27.316 2.887 -49.495 1.00 81.31 108 ALA A N 1
ATOM 844 C CA . ALA A 1 108 ? 27.204 4.342 -49.412 1.00 81.31 108 ALA A CA 1
ATOM 845 C C . ALA A 1 108 ? 28.530 5.052 -49.741 1.00 81.31 108 ALA A C 1
ATOM 847 O O . ALA A 1 108 ? 28.536 6.053 -50.456 1.00 81.31 108 ALA A O 1
ATOM 848 N N . VAL A 1 109 ? 29.663 4.516 -49.273 1.00 83.94 109 VAL A N 1
ATOM 849 C CA . VAL A 1 109 ? 31.003 5.045 -49.581 1.00 83.94 109 VAL A CA 1
ATOM 850 C C . VAL A 1 109 ? 31.349 4.843 -51.053 1.00 83.94 109 VAL A C 1
ATOM 852 O O . VAL A 1 109 ? 31.850 5.764 -51.692 1.00 83.94 109 VAL A O 1
ATOM 855 N N . THR A 1 110 ? 31.062 3.669 -51.620 1.00 85.19 110 THR A N 1
ATOM 856 C CA . THR A 1 110 ? 31.262 3.435 -53.056 1.00 85.19 110 THR A CA 1
ATOM 857 C C . THR A 1 110 ? 30.380 4.367 -53.879 1.00 85.19 110 THR A C 1
ATOM 859 O O . THR A 1 110 ? 30.912 5.081 -54.716 1.00 85.19 110 THR A O 1
ATOM 862 N N . ALA A 1 111 ? 29.086 4.501 -53.585 1.00 80.50 111 ALA A N 1
ATOM 863 C CA . ALA A 1 111 ? 28.229 5.479 -54.262 1.00 80.50 111 ALA A CA 1
ATOM 864 C C . ALA A 1 111 ? 28.778 6.917 -54.156 1.00 80.50 111 ALA A C 1
ATOM 866 O O . ALA A 1 111 ? 28.814 7.636 -55.152 1.00 80.50 111 ALA A O 1
ATOM 867 N N . PHE A 1 112 ? 29.287 7.318 -52.986 1.00 81.88 112 PHE A N 1
ATOM 868 C CA . PHE A 1 112 ? 29.924 8.622 -52.784 1.00 81.88 112 PHE A CA 1
ATOM 869 C C . PHE A 1 112 ? 31.170 8.837 -53.658 1.00 81.88 112 PHE A C 1
ATOM 871 O O . PHE A 1 112 ? 31.353 9.920 -54.211 1.00 81.88 112 PHE A O 1
ATOM 878 N N . LEU A 1 113 ? 32.022 7.820 -53.810 1.00 84.31 113 LEU A N 1
ATOM 879 C CA . LEU A 1 113 ? 33.239 7.907 -54.627 1.00 84.31 113 LEU A CA 1
ATOM 880 C C . LEU A 1 113 ? 32.952 8.033 -56.131 1.00 84.31 113 LEU A C 1
ATOM 882 O O . LEU A 1 113 ? 33.805 8.540 -56.858 1.00 84.31 113 LEU A O 1
ATOM 886 N N . TRP A 1 114 ? 31.777 7.589 -56.582 1.00 83.06 114 TRP A N 1
ATOM 887 C CA . TRP A 1 114 ? 31.355 7.618 -57.986 1.00 83.06 114 TRP A CA 1
ATOM 888 C C . TRP A 1 114 ? 30.499 8.845 -58.343 1.00 83.06 114 TRP A C 1
ATOM 890 O O . TRP A 1 114 ? 30.211 9.066 -59.519 1.00 83.06 114 TRP A O 1
ATOM 900 N N . LEU A 1 115 ? 30.107 9.661 -57.360 1.00 83.44 115 LEU A N 1
ATOM 901 C CA . LEU A 1 115 ? 29.366 10.898 -57.600 1.00 83.44 115 LEU A CA 1
ATOM 902 C C . LEU A 1 115 ? 30.319 12.028 -58.048 1.00 83.44 115 LEU A C 1
ATOM 904 O O . LEU A 1 115 ? 31.318 12.291 -57.373 1.00 83.44 115 LEU A O 1
ATOM 908 N N . PRO A 1 116 ? 30.014 12.734 -59.155 1.00 78.50 116 PRO A N 1
ATOM 909 C CA . PRO A 1 116 ? 30.845 13.836 -59.647 1.00 78.50 116 PRO A CA 1
ATOM 910 C C . PRO A 1 116 ? 30.789 15.075 -58.739 1.00 78.50 116 PRO A C 1
ATOM 912 O O . PRO A 1 116 ? 31.769 15.812 -58.646 1.00 78.50 116 PRO A O 1
ATOM 915 N N . ASP A 1 117 ? 29.676 15.283 -58.028 1.00 84.31 117 ASP A N 1
ATOM 916 C CA . ASP A 1 117 ? 29.519 16.356 -57.046 1.00 84.31 117 ASP A CA 1
ATOM 917 C C . ASP A 1 117 ? 29.856 15.870 -55.627 1.00 84.31 117 ASP A C 1
ATOM 919 O O . ASP A 1 117 ? 29.099 15.142 -54.975 1.00 84.31 117 ASP A O 1
ATOM 923 N N . ARG A 1 118 ? 31.013 16.312 -55.129 1.00 78.38 118 ARG A N 1
ATOM 924 C CA . ARG A 1 118 ? 31.530 15.956 -53.802 1.00 78.38 118 ARG A CA 1
ATOM 925 C C . ARG A 1 118 ? 30.723 16.597 -52.665 1.00 78.38 118 ARG A C 1
ATOM 927 O O . ARG A 1 118 ? 30.648 16.015 -51.582 1.00 78.38 118 ARG A O 1
ATOM 934 N N . VAL A 1 119 ? 30.096 17.756 -52.881 1.00 79.12 119 VAL A N 1
ATOM 935 C CA . VAL A 1 119 ? 29.326 18.464 -51.840 1.00 79.12 119 VAL A CA 1
ATOM 936 C C . VAL A 1 119 ? 27.936 17.841 -51.686 1.00 79.12 119 VAL A C 1
ATOM 938 O O . VAL A 1 119 ? 27.513 17.525 -50.570 1.00 79.12 119 VAL A O 1
ATOM 941 N N . GLY A 1 120 ? 27.257 17.557 -52.801 1.00 78.81 120 GLY A N 1
ATOM 942 C CA . GLY A 1 120 ? 26.017 16.777 -52.792 1.00 78.81 120 GLY A CA 1
ATOM 943 C C . GLY A 1 120 ? 26.224 15.366 -52.230 1.00 78.81 120 GLY A C 1
ATOM 944 O O . GLY A 1 120 ? 25.456 14.909 -51.381 1.00 78.81 120 GLY A O 1
ATOM 945 N N . GLY A 1 121 ? 27.321 14.705 -52.615 1.00 80.06 121 GLY A N 1
ATOM 946 C CA . GLY A 1 121 ? 27.670 13.374 -52.121 1.00 80.06 121 GLY A CA 1
ATOM 947 C C . GLY A 1 121 ? 27.927 13.314 -50.609 1.00 80.06 121 GLY A C 1
ATOM 948 O O . GLY A 1 121 ? 27.471 12.383 -49.946 1.00 80.06 121 GLY A O 1
ATOM 949 N N . THR A 1 122 ? 28.626 14.304 -50.043 1.00 80.88 122 THR A N 1
ATOM 950 C CA . THR A 1 122 ? 28.920 14.349 -48.596 1.00 80.88 122 THR A CA 1
ATOM 951 C C . THR A 1 122 ? 27.654 14.600 -47.785 1.00 80.88 122 THR A C 1
ATOM 953 O O . THR A 1 122 ? 27.444 13.952 -46.761 1.00 80.88 122 THR A O 1
ATOM 956 N N . SER A 1 123 ? 26.774 15.472 -48.279 1.00 81.94 123 SER A N 1
ATOM 957 C CA . SER A 1 123 ? 25.471 15.744 -47.665 1.00 81.94 123 SER A CA 1
ATOM 958 C C . SER A 1 123 ? 24.569 14.503 -47.670 1.00 81.94 123 SER A C 1
ATOM 960 O O . SER A 1 123 ? 23.947 14.185 -46.656 1.00 81.94 123 SER A O 1
ATOM 962 N N . LEU A 1 124 ? 24.543 13.751 -48.777 1.00 81.69 124 LEU A N 1
ATOM 963 C CA . LEU A 1 124 ? 23.779 12.507 -48.896 1.00 81.69 124 LEU A CA 1
ATOM 964 C C . LEU A 1 124 ? 24.324 11.405 -47.975 1.00 81.69 124 LEU A C 1
ATOM 966 O O . LEU A 1 124 ? 23.547 10.717 -47.313 1.00 81.69 124 LEU A O 1
ATOM 970 N N . LEU A 1 125 ? 25.652 11.267 -47.886 1.00 82.75 125 LEU A N 1
ATOM 971 C CA . LEU A 1 125 ? 26.303 10.328 -46.970 1.00 82.75 125 LEU A CA 1
ATOM 972 C C . LEU A 1 125 ? 25.957 10.662 -45.511 1.00 82.75 125 LEU A C 1
ATOM 974 O O . LEU A 1 125 ? 25.559 9.778 -44.754 1.00 82.75 125 LEU A O 1
ATOM 978 N N . ALA A 1 126 ? 26.057 11.938 -45.126 1.00 85.25 126 ALA A N 1
ATOM 979 C CA . ALA A 1 126 ? 25.715 12.397 -43.784 1.00 85.25 126 ALA A CA 1
ATOM 980 C C . ALA A 1 126 ? 24.234 12.146 -43.456 1.00 85.25 126 ALA A C 1
ATOM 982 O O . ALA A 1 126 ? 23.924 11.601 -42.395 1.00 85.25 126 ALA A O 1
ATOM 983 N N . ALA A 1 127 ? 23.322 12.462 -44.382 1.00 85.12 127 ALA A N 1
ATOM 984 C CA . ALA A 1 127 ? 21.897 12.179 -44.232 1.00 85.12 127 ALA A CA 1
ATOM 985 C C . ALA A 1 127 ? 21.621 10.672 -44.088 1.00 85.12 127 ALA A C 1
ATOM 987 O O . ALA A 1 127 ? 20.844 10.271 -43.222 1.00 85.12 127 ALA A O 1
ATOM 988 N N . GLY A 1 128 ? 22.302 9.832 -44.874 1.00 84.12 128 GLY A N 1
ATOM 989 C CA . GLY A 1 128 ? 22.203 8.375 -44.794 1.00 84.12 128 GLY A CA 1
ATOM 990 C C . GLY A 1 128 ? 22.686 7.813 -43.455 1.00 84.12 128 GLY A C 1
ATOM 991 O O . GLY A 1 128 ? 22.015 6.963 -42.873 1.00 84.12 128 GLY A O 1
ATOM 992 N N . VAL A 1 129 ? 23.801 8.324 -42.921 1.00 85.44 129 VAL A N 1
ATOM 993 C CA . VAL A 1 129 ? 24.313 7.936 -41.595 1.00 85.44 129 VAL A CA 1
ATOM 994 C C . VAL A 1 129 ? 23.339 8.346 -40.492 1.00 85.44 129 VAL A C 1
ATOM 996 O O . VAL A 1 129 ? 22.995 7.523 -39.647 1.00 85.44 129 VAL A O 1
ATOM 999 N N . VAL A 1 130 ? 22.850 9.589 -40.508 1.00 89.19 130 VAL A N 1
ATOM 1000 C CA . VAL A 1 130 ? 21.886 10.077 -39.508 1.00 89.19 130 VAL A CA 1
ATOM 1001 C C . VAL A 1 130 ? 20.589 9.269 -39.562 1.00 89.19 130 VAL A C 1
ATOM 1003 O O . VAL A 1 130 ? 20.108 8.815 -38.522 1.00 89.19 130 VAL A O 1
ATOM 1006 N N . PHE A 1 131 ? 20.050 9.032 -40.761 1.00 86.62 131 PHE A N 1
ATOM 1007 C CA . PHE A 1 131 ? 18.851 8.220 -40.952 1.00 86.62 131 PHE A CA 1
ATOM 1008 C C . PHE A 1 131 ? 19.066 6.773 -40.489 1.00 86.62 131 PHE A C 1
ATOM 1010 O O . PHE A 1 131 ? 18.250 6.241 -39.738 1.00 86.62 131 PHE A O 1
ATOM 1017 N N . GLY A 1 132 ? 20.192 6.155 -40.854 1.00 85.25 132 GLY A N 1
ATOM 1018 C CA . GLY A 1 132 ? 20.559 4.808 -40.417 1.00 85.25 132 GLY A CA 1
ATOM 1019 C C . GLY A 1 132 ? 20.670 4.692 -38.896 1.00 85.25 132 GLY A C 1
ATOM 1020 O O . GLY A 1 132 ? 20.110 3.765 -38.309 1.00 85.25 132 GLY A O 1
ATOM 1021 N N . CYS A 1 133 ? 21.306 5.664 -38.237 1.00 85.69 133 CYS A N 1
ATOM 1022 C CA . CYS A 1 133 ? 21.367 5.749 -36.777 1.00 85.69 133 CYS A CA 1
ATOM 1023 C C . CYS A 1 133 ? 19.973 5.894 -36.151 1.00 85.69 133 CYS A C 1
ATOM 1025 O O . CYS A 1 133 ? 19.665 5.203 -35.180 1.00 85.69 133 CYS A O 1
ATOM 1027 N N . ALA A 1 134 ? 19.110 6.746 -36.712 1.00 87.31 134 ALA A N 1
ATOM 1028 C CA . ALA A 1 134 ? 17.744 6.932 -36.227 1.00 87.31 134 ALA A CA 1
ATOM 1029 C C . ALA A 1 134 ? 16.910 5.644 -36.349 1.00 87.31 134 ALA A C 1
ATOM 1031 O O . ALA A 1 134 ? 16.241 5.250 -35.391 1.00 87.31 134 ALA A O 1
ATOM 1032 N N . VAL A 1 135 ? 16.998 4.947 -37.487 1.00 86.06 135 VAL A N 1
ATOM 1033 C CA . VAL A 1 135 ? 16.332 3.653 -37.705 1.00 86.06 135 VAL A CA 1
ATOM 1034 C C . VAL A 1 135 ? 16.881 2.593 -36.752 1.00 86.06 135 VAL A C 1
ATOM 1036 O O . VAL A 1 135 ? 16.099 1.896 -36.109 1.00 86.06 135 VAL A O 1
ATOM 1039 N N . ALA A 1 136 ? 18.203 2.493 -36.591 1.00 83.50 136 ALA A N 1
ATOM 1040 C CA . ALA A 1 136 ? 18.820 1.545 -35.667 1.00 83.50 136 ALA A CA 1
ATOM 1041 C C . ALA A 1 136 ? 18.361 1.784 -34.221 1.00 83.50 136 ALA A C 1
ATOM 1043 O O . ALA A 1 136 ? 17.956 0.842 -33.539 1.00 83.50 136 ALA A O 1
ATOM 1044 N N . LEU A 1 137 ? 18.341 3.041 -33.768 1.00 86.56 137 LEU A N 1
ATOM 1045 C CA . LEU A 1 137 ? 17.823 3.414 -32.451 1.00 86.56 137 LEU A CA 1
ATOM 1046 C C . LEU A 1 137 ? 16.340 3.060 -32.302 1.00 86.56 137 LEU A C 1
ATOM 1048 O O . LEU A 1 137 ? 15.948 2.519 -31.267 1.00 86.56 137 LEU A O 1
ATOM 1052 N N . ALA A 1 138 ? 15.515 3.314 -33.321 1.00 87.00 138 ALA A N 1
ATOM 1053 C CA . ALA A 1 138 ? 14.098 2.963 -33.303 1.00 87.00 138 ALA A CA 1
ATOM 1054 C C . ALA A 1 138 ? 13.882 1.441 -33.226 1.00 87.00 138 ALA A C 1
ATOM 1056 O O . ALA A 1 138 ? 13.088 0.974 -32.404 1.00 87.00 138 ALA A O 1
ATOM 1057 N N . VAL A 1 139 ? 14.622 0.658 -34.017 1.00 84.44 139 VAL A N 1
ATOM 1058 C CA . VAL A 1 139 ? 14.567 -0.813 -34.015 1.00 84.44 139 VAL A CA 1
ATOM 1059 C C . VAL A 1 139 ? 15.038 -1.375 -32.680 1.00 84.44 139 VAL A C 1
ATOM 1061 O O . VAL A 1 139 ? 14.342 -2.209 -32.100 1.00 84.44 139 VAL A O 1
ATOM 1064 N N . VAL A 1 140 ? 16.171 -0.904 -32.149 1.00 83.06 140 VAL A N 1
ATOM 1065 C CA . VAL A 1 140 ? 16.678 -1.323 -30.833 1.00 83.06 140 VAL A CA 1
ATOM 1066 C C . VAL A 1 140 ? 15.670 -0.970 -29.747 1.00 83.06 140 VAL A C 1
ATOM 1068 O O . VAL A 1 140 ? 15.306 -1.838 -28.962 1.00 83.06 140 VAL A O 1
ATOM 1071 N N . ARG A 1 141 ? 15.140 0.257 -29.729 1.00 85.50 141 ARG A N 1
ATOM 1072 C CA . ARG A 1 141 ? 14.141 0.689 -28.741 1.00 85.50 141 ARG A CA 1
ATOM 1073 C C . ARG A 1 141 ? 12.878 -0.167 -28.789 1.00 85.50 141 ARG A C 1
ATOM 1075 O O . ARG A 1 141 ? 12.366 -0.554 -27.741 1.00 85.50 141 ARG A O 1
ATOM 1082 N N . THR A 1 142 ? 12.378 -0.462 -29.984 1.00 85.94 142 THR A N 1
ATOM 1083 C CA . THR A 1 142 ? 11.168 -1.275 -30.177 1.00 85.94 142 THR A CA 1
ATOM 1084 C C . THR A 1 142 ? 11.421 -2.724 -29.774 1.00 85.94 142 THR A C 1
ATOM 1086 O O . THR A 1 142 ? 10.625 -3.308 -29.044 1.00 85.94 142 THR A O 1
ATOM 1089 N N . SER A 1 143 ? 12.576 -3.269 -30.154 1.00 80.44 143 SER A N 1
ATOM 1090 C CA . SER A 1 143 ? 12.999 -4.622 -29.790 1.00 80.44 143 SER A CA 1
ATOM 1091 C C . SER A 1 143 ? 13.206 -4.763 -28.287 1.00 80.44 143 SER A C 1
ATOM 1093 O O . SER A 1 143 ? 12.797 -5.764 -27.712 1.00 80.44 143 SER A O 1
ATOM 1095 N N . VAL A 1 144 ? 13.807 -3.770 -27.628 1.00 78.88 144 VAL A N 1
ATOM 1096 C CA . VAL A 1 144 ? 13.983 -3.766 -26.172 1.00 78.88 144 VAL A CA 1
ATOM 1097 C C . VAL A 1 144 ? 12.625 -3.688 -25.482 1.00 78.88 144 VAL A C 1
ATOM 1099 O O . VAL A 1 144 ? 12.356 -4.493 -24.602 1.00 78.88 144 VAL A O 1
ATOM 1102 N N . ARG A 1 145 ? 11.728 -2.794 -25.913 1.00 78.25 145 ARG A N 1
ATOM 1103 C CA . ARG A 1 145 ? 10.380 -2.678 -25.330 1.00 78.25 145 ARG A CA 1
ATOM 1104 C C . ARG A 1 145 ? 9.538 -3.940 -25.502 1.00 78.25 145 ARG A C 1
ATOM 1106 O O . ARG A 1 145 ? 8.837 -4.321 -24.574 1.00 78.25 145 ARG A O 1
ATOM 1113 N N . GLY A 1 146 ? 9.598 -4.568 -26.675 1.00 76.44 146 GLY A N 1
ATOM 1114 C CA . GLY A 1 146 ? 8.852 -5.792 -26.960 1.00 76.44 146 GLY A CA 1
ATOM 1115 C C . GLY A 1 146 ? 9.427 -7.006 -26.238 1.00 76.44 146 GLY A C 1
ATOM 1116 O O . GLY A 1 146 ? 8.675 -7.826 -25.721 1.00 76.44 146 GLY A O 1
ATOM 1117 N N . ASN A 1 147 ? 10.756 -7.105 -26.162 1.00 76.12 147 ASN A N 1
ATOM 1118 C CA . ASN A 1 147 ? 11.394 -8.249 -25.530 1.00 76.12 147 ASN A CA 1
ATOM 1119 C C . ASN A 1 147 ? 11.453 -8.124 -24.010 1.00 76.12 147 ASN A C 1
ATOM 1121 O O . ASN A 1 147 ? 11.309 -9.151 -23.377 1.00 76.12 147 ASN A O 1
ATOM 1125 N N . PHE A 1 148 ? 11.613 -6.942 -23.413 1.00 76.44 148 PHE A N 1
ATOM 1126 C CA . PHE A 1 148 ? 11.773 -6.753 -21.959 1.00 76.44 148 PHE A CA 1
ATOM 1127 C C . PHE A 1 148 ? 10.529 -6.149 -21.287 1.00 76.44 148 PHE A C 1
ATOM 1129 O O . PHE A 1 148 ? 10.634 -5.296 -20.406 1.00 76.44 148 PHE A O 1
ATOM 1136 N N . ALA A 1 149 ? 9.334 -6.563 -21.713 1.00 80.06 149 ALA A N 1
ATOM 1137 C CA . ALA A 1 149 ? 8.117 -6.249 -20.971 1.00 80.06 149 ALA A CA 1
ATOM 1138 C C . ALA A 1 149 ? 8.141 -6.940 -19.596 1.00 80.06 149 ALA A C 1
ATOM 1140 O O . ALA A 1 149 ? 8.630 -8.063 -19.477 1.00 80.06 149 ALA A O 1
ATOM 1141 N N . LEU A 1 150 ? 7.591 -6.281 -18.570 1.00 82.44 150 LEU A N 1
ATOM 1142 C CA . LEU A 1 150 ? 7.468 -6.887 -17.245 1.00 82.44 150 LEU A CA 1
ATOM 1143 C C . LEU A 1 150 ? 6.634 -8.180 -17.317 1.00 82.44 150 LEU A C 1
ATOM 1145 O O . LEU A 1 150 ? 5.654 -8.226 -18.074 1.00 82.44 150 LEU A O 1
ATOM 1149 N N . PRO A 1 151 ? 6.977 -9.205 -16.514 1.00 82.94 151 PRO A N 1
ATOM 1150 C CA . PRO A 1 151 ? 6.150 -10.391 -16.348 1.00 82.94 151 PRO A CA 1
ATOM 1151 C C . PRO A 1 151 ? 4.696 -10.020 -16.066 1.00 82.94 151 PRO A C 1
ATOM 1153 O O . PRO A 1 151 ? 4.405 -9.149 -15.243 1.00 82.94 151 PRO A O 1
ATOM 1156 N N . LYS A 1 152 ? 3.770 -10.695 -16.749 1.00 83.88 152 LYS A N 1
ATOM 1157 C CA . LYS A 1 152 ? 2.342 -10.541 -16.470 1.00 83.88 152 LYS A CA 1
ATOM 1158 C C . LYS A 1 152 ? 1.976 -11.402 -15.257 1.00 83.88 152 LYS A C 1
ATOM 1160 O O . LYS A 1 152 ? 2.418 -12.549 -15.198 1.00 83.88 152 LYS A O 1
ATOM 1165 N N . PRO A 1 153 ? 1.168 -10.892 -14.314 1.00 84.38 153 PRO A N 1
ATOM 1166 C CA . PRO A 1 153 ? 0.661 -11.700 -13.213 1.00 84.38 153 PRO A CA 1
ATOM 1167 C C . PRO A 1 153 ? -0.069 -12.949 -13.724 1.00 84.38 153 PRO A C 1
ATOM 1169 O O . PRO A 1 153 ? -0.864 -12.863 -14.659 1.00 84.38 153 PRO A O 1
ATOM 1172 N N . HIS A 1 154 ? 0.193 -14.101 -13.104 1.00 83.81 154 HIS A N 1
ATOM 1173 C CA . HIS A 1 154 ? -0.508 -15.353 -13.416 1.00 83.81 154 HIS A CA 1
ATOM 1174 C C . HIS A 1 154 ? -1.949 -15.371 -12.888 1.00 83.81 154 HIS A C 1
ATOM 1176 O O . HIS A 1 154 ? -2.808 -16.031 -13.464 1.00 83.81 154 HIS A O 1
ATOM 1182 N N . THR A 1 155 ? -2.211 -14.643 -11.803 1.00 84.75 155 THR A N 1
ATOM 1183 C CA . THR A 1 155 ? -3.537 -14.440 -11.209 1.00 84.75 155 THR A CA 1
ATOM 1184 C C . THR A 1 155 ? -3.801 -12.946 -11.072 1.00 84.75 155 THR A C 1
ATOM 1186 O O . THR A 1 155 ? -2.856 -12.152 -11.043 1.00 84.75 155 THR A O 1
ATOM 1189 N N . LYS A 1 156 ? -5.078 -12.544 -11.001 1.00 87.75 156 LYS A N 1
ATOM 1190 C CA . LYS A 1 156 ? -5.428 -11.144 -10.739 1.00 87.75 156 LYS A CA 1
ATOM 1191 C C . LYS A 1 156 ? -4.941 -10.792 -9.322 1.00 87.75 156 LYS A C 1
ATOM 1193 O O . LYS A 1 156 ? -5.409 -11.407 -8.371 1.00 87.75 156 LYS A O 1
ATOM 1198 N N . PRO A 1 157 ? -4.002 -9.846 -9.153 1.00 88.88 157 PRO A N 1
ATOM 1199 C CA . PRO A 1 157 ? -3.595 -9.416 -7.823 1.00 88.88 157 PRO A CA 1
ATOM 1200 C C . PRO A 1 157 ? -4.730 -8.639 -7.148 1.00 88.88 157 PRO A C 1
ATOM 1202 O O . PRO A 1 157 ? -5.306 -7.740 -7.760 1.00 88.88 157 PRO A O 1
ATOM 1205 N N . THR A 1 158 ? -5.002 -8.947 -5.881 1.00 92.38 158 THR A N 1
ATOM 1206 C CA . THR A 1 158 ? -5.890 -8.140 -5.035 1.00 92.38 158 THR A CA 1
ATOM 1207 C C . THR A 1 158 ? -5.136 -6.910 -4.557 1.00 92.38 158 THR A C 1
ATOM 1209 O O . THR A 1 158 ? -4.162 -7.031 -3.810 1.00 92.38 158 THR A O 1
ATOM 1212 N N . HIS A 1 159 ? -5.559 -5.725 -4.977 1.00 93.88 159 HIS A N 1
ATOM 1213 C CA . HIS A 1 159 ? -4.907 -4.469 -4.635 1.00 93.88 159 HIS A CA 1
ATOM 1214 C C . HIS A 1 159 ? -5.572 -3.757 -3.461 1.00 93.88 159 HIS A C 1
ATOM 1216 O O . HIS A 1 159 ? -6.794 -3.681 -3.362 1.00 93.88 159 HIS A O 1
ATOM 1222 N N . VAL A 1 160 ? -4.736 -3.191 -2.587 1.00 95.50 160 VAL A N 1
ATOM 1223 C CA . VAL A 1 160 ? -5.173 -2.401 -1.429 1.00 95.50 160 VAL A CA 1
ATOM 1224 C C . VAL A 1 160 ? -4.616 -0.990 -1.566 1.00 95.50 160 VAL A C 1
ATOM 1226 O O . VAL A 1 160 ? -3.410 -0.773 -1.442 1.00 95.50 160 VAL A O 1
ATOM 1229 N N . ALA A 1 161 ? -5.487 -0.028 -1.841 1.00 95.69 161 ALA A N 1
ATOM 1230 C CA . ALA A 1 161 ? -5.133 1.375 -1.957 1.00 95.69 161 ALA A CA 1
ATOM 1231 C C . ALA A 1 161 ? -5.040 2.028 -0.578 1.00 95.69 161 ALA A C 1
ATOM 1233 O O . ALA A 1 161 ? -6.034 2.139 0.126 1.00 95.69 161 ALA A O 1
ATOM 1234 N N . PHE A 1 162 ? -3.872 2.545 -0.221 1.00 94.88 162 PHE A N 1
ATOM 1235 C CA . PHE A 1 162 ? -3.696 3.468 0.894 1.00 94.88 162 PHE A CA 1
ATOM 1236 C C . PHE A 1 162 ? -3.824 4.898 0.360 1.00 94.88 162 PHE A C 1
ATOM 1238 O O . PHE A 1 162 ? -2.950 5.378 -0.373 1.00 94.88 162 PHE A O 1
ATOM 1245 N N . LEU A 1 163 ? -4.943 5.549 0.682 1.00 93.19 163 LEU A N 1
ATOM 1246 C CA . LEU A 1 163 ? -5.291 6.874 0.178 1.00 93.19 163 LEU A CA 1
ATOM 1247 C C . LEU A 1 163 ? -4.544 7.975 0.936 1.00 93.19 163 LEU A C 1
ATOM 1249 O O . LEU A 1 163 ? -4.669 8.063 2.150 1.00 93.19 163 LEU A O 1
ATOM 1253 N N . ARG A 1 164 ? -3.841 8.858 0.217 1.00 91.38 164 ARG A N 1
ATOM 1254 C CA . ARG A 1 164 ? -3.168 10.044 0.785 1.00 91.38 164 ARG A CA 1
ATOM 1255 C C . ARG A 1 164 ? -4.050 11.281 0.832 1.00 91.38 164 ARG A C 1
ATOM 1257 O O . ARG A 1 164 ? -3.905 12.075 1.756 1.00 91.38 164 ARG A O 1
ATOM 1264 N N . GLU A 1 165 ? -4.907 11.470 -0.171 1.00 87.88 165 GLU A N 1
ATOM 1265 C CA . GLU A 1 165 ? -5.807 12.623 -0.224 1.00 87.88 165 GLU A CA 1
ATOM 1266 C C . GLU A 1 165 ? -6.634 12.672 1.053 1.00 87.88 165 GLU A C 1
ATOM 1268 O O . GLU A 1 165 ? -7.293 11.698 1.414 1.00 87.88 165 GLU A O 1
ATOM 1273 N N . GLY A 1 166 ? -6.532 13.788 1.762 1.00 83.31 166 GLY A N 1
ATOM 1274 C CA . GLY A 1 166 ? -7.314 14.038 2.956 1.00 83.31 166 GLY A CA 1
ATOM 1275 C C . GLY A 1 166 ? -7.135 13.086 4.127 1.00 83.31 166 GLY A C 1
ATOM 1276 O O . GLY A 1 166 ? -7.982 13.091 5.015 1.00 83.31 166 GLY A O 1
ATOM 1277 N N . CYS A 1 167 ? -6.062 12.295 4.153 1.00 87.06 167 CYS A N 1
ATOM 1278 C CA . CYS A 1 167 ? -5.762 11.325 5.205 1.00 87.06 167 CYS A CA 1
ATOM 1279 C C . CYS A 1 167 ? -4.455 11.687 5.926 1.00 87.06 167 CYS A C 1
ATOM 1281 O O . CYS A 1 167 ? -3.468 12.059 5.290 1.00 87.06 167 CYS A O 1
ATOM 1283 N N . GLU A 1 168 ? -4.421 11.557 7.255 1.00 86.88 168 GLU A N 1
ATOM 1284 C CA . GLU A 1 168 ? -3.282 11.969 8.083 1.00 86.88 168 GLU A CA 1
ATOM 1285 C C . GLU A 1 168 ? -2.485 10.781 8.648 1.00 86.88 168 GLU A C 1
ATOM 1287 O O . GLU A 1 168 ? -2.725 10.286 9.757 1.00 86.88 168 GLU A O 1
ATOM 1292 N N . TYR A 1 169 ? -1.469 10.370 7.890 1.00 88.88 169 TYR A N 1
ATOM 1293 C CA . TYR A 1 169 ? -0.511 9.329 8.260 1.00 88.88 169 TYR A CA 1
ATOM 1294 C C . TYR A 1 169 ? 0.778 9.447 7.432 1.00 88.88 169 TYR A C 1
ATOM 1296 O O . TYR A 1 169 ? 0.831 10.167 6.431 1.00 88.88 169 TYR A O 1
ATOM 1304 N N . GLU A 1 170 ? 1.822 8.723 7.821 1.00 87.50 170 GLU A N 1
ATOM 1305 C CA . GLU A 1 170 ? 3.092 8.620 7.098 1.00 87.50 170 GLU A CA 1
ATOM 1306 C C . GLU A 1 170 ? 3.350 7.182 6.631 1.00 87.50 170 GLU A C 1
ATOM 1308 O O . GLU A 1 170 ? 2.968 6.213 7.289 1.00 87.50 170 GLU A O 1
ATOM 1313 N N . LEU A 1 171 ? 3.999 7.065 5.471 1.00 84.81 171 LEU A N 1
ATOM 1314 C CA . LEU A 1 171 ? 4.576 5.831 4.937 1.00 84.81 171 LEU A CA 1
ATOM 1315 C C . LEU A 1 171 ? 5.968 6.159 4.379 1.00 84.81 171 LEU A C 1
ATOM 1317 O O . LEU A 1 171 ? 6.108 7.220 3.759 1.00 84.81 171 LEU A O 1
ATOM 1321 N N . PRO A 1 172 ? 6.972 5.273 4.513 1.00 73.12 172 PRO A N 1
ATOM 1322 C CA . PRO A 1 172 ? 8.343 5.519 4.057 1.00 73.12 172 PRO A CA 1
ATOM 1323 C C . PRO A 1 172 ? 8.531 5.374 2.536 1.00 73.12 172 PRO A C 1
ATOM 1325 O O . PRO A 1 172 ? 9.489 4.765 2.059 1.00 73.12 172 PRO A O 1
ATOM 1328 N N . ILE A 1 173 ? 7.584 5.876 1.746 1.00 71.94 173 ILE A N 1
ATOM 1329 C CA . ILE A 1 173 ? 7.552 5.671 0.292 1.00 71.94 173 ILE A CA 1
ATOM 1330 C C . ILE A 1 173 ? 8.288 6.782 -0.453 1.00 71.94 173 ILE A C 1
ATOM 1332 O O . ILE A 1 173 ? 8.959 6.500 -1.443 1.00 71.94 173 ILE A O 1
ATOM 1336 N N . GLU A 1 174 ? 8.181 8.024 0.022 1.00 62.00 174 GLU A N 1
ATOM 1337 C CA . GLU A 1 174 ? 8.852 9.183 -0.585 1.00 62.00 174 GLU A CA 1
ATOM 1338 C C . GLU A 1 174 ? 10.082 9.638 0.221 1.00 62.00 174 GLU A C 1
ATOM 1340 O O . GLU A 1 174 ? 11.044 10.129 -0.363 1.00 62.00 174 GLU A O 1
ATOM 1345 N N . ASP A 1 175 ? 10.081 9.436 1.542 1.00 61.31 175 ASP A N 1
ATOM 1346 C CA . ASP A 1 175 ? 11.160 9.815 2.464 1.00 61.31 175 ASP A CA 1
ATOM 1347 C C . ASP A 1 175 ? 11.148 8.869 3.680 1.00 61.31 175 ASP A C 1
ATOM 1349 O O . ASP A 1 175 ? 10.209 8.089 3.851 1.00 61.31 175 ASP A O 1
ATOM 1353 N N . PHE A 1 176 ? 12.162 8.923 4.543 1.00 64.56 176 PHE A N 1
ATOM 1354 C CA . PHE A 1 176 ? 12.084 8.258 5.843 1.00 64.56 176 PHE A CA 1
ATOM 1355 C C . PHE A 1 176 ? 10.928 8.840 6.662 1.00 64.56 176 PHE A C 1
ATOM 1357 O O . PHE A 1 176 ? 10.701 10.051 6.658 1.00 64.56 176 PHE A O 1
ATOM 1364 N N . VAL A 1 177 ? 10.223 7.977 7.401 1.00 63.16 177 VAL A N 1
ATOM 1365 C CA . VAL A 1 177 ? 9.194 8.410 8.356 1.00 63.16 177 VAL A CA 1
ATOM 1366 C C . VAL A 1 177 ? 9.814 9.406 9.331 1.00 63.16 177 VAL A C 1
ATOM 1368 O O . VAL A 1 177 ? 10.790 9.090 10.021 1.00 63.16 177 VAL A O 1
ATOM 1371 N N . ARG A 1 178 ? 9.242 10.609 9.381 1.00 63.16 178 ARG A N 1
ATOM 1372 C CA . ARG A 1 178 ? 9.699 11.699 10.248 1.00 63.16 178 ARG A CA 1
ATOM 1373 C C . ARG A 1 178 ? 9.020 11.608 11.603 1.00 63.16 178 ARG A C 1
ATOM 1375 O O . ARG A 1 178 ? 9.676 11.807 12.623 1.00 63.16 178 ARG A O 1
ATOM 1382 N N . ASP A 1 179 ? 7.738 11.252 11.602 1.00 75.44 179 ASP A N 1
ATOM 1383 C CA . ASP A 1 179 ? 6.938 11.076 12.807 1.00 75.44 179 ASP A CA 1
ATOM 1384 C C . ASP A 1 179 ? 6.479 9.621 12.959 1.00 75.44 179 ASP A C 1
ATOM 1386 O O . ASP A 1 179 ? 5.531 9.149 12.325 1.00 75.44 179 ASP A O 1
ATOM 1390 N N . ARG A 1 180 ? 7.154 8.898 13.856 1.00 72.81 180 ARG A N 1
ATOM 1391 C CA . ARG A 1 180 ? 6.847 7.493 14.154 1.00 72.81 180 ARG A CA 1
ATOM 1392 C C . ARG A 1 180 ? 5.443 7.306 14.724 1.00 72.81 180 ARG A C 1
ATOM 1394 O O . ARG A 1 180 ? 4.856 6.247 14.522 1.00 72.81 180 ARG A O 1
ATOM 1401 N N . GLU A 1 181 ? 4.873 8.332 15.356 1.00 79.25 181 GLU A N 1
ATOM 1402 C CA . GLU A 1 181 ? 3.509 8.296 15.889 1.00 79.25 181 GLU A CA 1
ATOM 1403 C C . GLU A 1 181 ? 2.439 8.491 14.809 1.00 79.25 181 GLU A C 1
ATOM 1405 O O . GLU A 1 181 ? 1.242 8.397 15.100 1.00 79.25 181 GLU A O 1
ATOM 1410 N N . LYS A 1 182 ? 2.840 8.749 13.560 1.00 83.00 182 LYS A N 1
ATOM 1411 C CA . LYS A 1 182 ? 1.959 8.799 12.385 1.00 83.00 182 LYS A CA 1
ATOM 1412 C C . LYS A 1 182 ? 2.209 7.650 11.411 1.00 83.00 182 LYS A C 1
ATOM 1414 O O . LYS A 1 182 ? 1.526 7.580 10.391 1.00 83.00 182 LYS A O 1
ATOM 1419 N N . SER A 1 183 ? 3.152 6.759 11.709 1.00 88.31 183 SER A N 1
ATOM 1420 C CA . SER A 1 183 ? 3.549 5.681 10.806 1.00 88.31 183 SER A CA 1
ATOM 1421 C C . SER A 1 183 ? 2.570 4.514 10.824 1.00 88.31 183 SER A C 1
ATOM 1423 O O . SER A 1 183 ? 2.214 4.010 11.892 1.00 88.31 183 SER A O 1
ATOM 1425 N N . PHE A 1 184 ? 2.181 4.069 9.632 1.00 90.50 184 PHE A N 1
ATOM 1426 C CA . PHE A 1 184 ? 1.387 2.854 9.400 1.00 90.50 184 PHE A CA 1
ATOM 1427 C C . PHE A 1 184 ? 2.097 1.908 8.420 1.00 90.50 184 PHE A C 1
ATOM 1429 O O . PHE A 1 184 ? 1.455 1.152 7.686 1.00 90.50 184 PHE A O 1
ATOM 1436 N N . ASP A 1 185 ? 3.426 1.965 8.385 1.00 87.00 185 ASP A N 1
ATOM 1437 C CA . ASP A 1 185 ? 4.256 1.172 7.484 1.00 87.00 185 ASP A CA 1
ATOM 1438 C C . ASP A 1 185 ? 4.065 -0.332 7.721 1.00 87.00 185 ASP A C 1
ATOM 1440 O O . ASP A 1 185 ? 3.914 -1.110 6.779 1.00 87.00 185 ASP A O 1
ATOM 1444 N N . LEU A 1 186 ? 3.930 -0.753 8.983 1.00 87.81 186 LEU A N 1
ATOM 1445 C CA . LEU A 1 186 ? 3.640 -2.149 9.296 1.00 87.81 186 LEU A CA 1
ATOM 1446 C C . LEU A 1 186 ? 2.295 -2.591 8.723 1.00 87.81 186 LEU A C 1
ATOM 1448 O O . LEU A 1 186 ? 2.218 -3.663 8.136 1.00 87.81 186 LEU A O 1
ATOM 1452 N N . VAL A 1 187 ? 1.241 -1.781 8.812 1.00 90.81 187 VAL A N 1
ATOM 1453 C CA . VAL A 1 187 ? -0.054 -2.133 8.199 1.00 90.81 187 VAL A CA 1
ATOM 1454 C C . VAL A 1 187 ? 0.070 -2.208 6.682 1.00 90.81 187 VAL A C 1
ATOM 1456 O O . VAL A 1 187 ? -0.414 -3.166 6.077 1.00 90.81 187 VAL A O 1
ATOM 1459 N N . TYR A 1 188 ? 0.755 -1.232 6.081 1.00 90.69 188 TYR A N 1
ATOM 1460 C CA . TYR A 1 188 ? 1.024 -1.194 4.647 1.00 90.69 188 TYR A CA 1
ATOM 1461 C C . TYR A 1 188 ? 1.739 -2.458 4.167 1.00 90.69 188 TYR A C 1
ATOM 1463 O O . TYR A 1 188 ? 1.372 -3.025 3.146 1.00 90.69 188 TYR A O 1
ATOM 1471 N N . GLN A 1 189 ? 2.712 -2.959 4.919 1.00 87.06 189 GLN A N 1
ATOM 1472 C CA . GLN A 1 189 ? 3.435 -4.175 4.559 1.00 87.06 189 GLN A CA 1
ATOM 1473 C C . GLN A 1 189 ? 2.645 -5.440 4.865 1.00 87.06 189 GLN A C 1
ATOM 1475 O O . GLN A 1 189 ? 2.672 -6.399 4.098 1.00 87.06 189 GLN A O 1
ATOM 1480 N N . TRP A 1 190 ? 1.955 -5.487 6.001 1.00 87.69 190 TRP A N 1
ATOM 1481 C CA . TRP A 1 190 ? 1.381 -6.727 6.512 1.00 87.69 190 TRP A CA 1
ATOM 1482 C C . TRP A 1 190 ? 0.178 -7.209 5.709 1.00 87.69 190 TRP A C 1
ATOM 1484 O O . TRP A 1 190 ? -0.102 -8.407 5.727 1.00 87.69 190 TRP A O 1
ATOM 1494 N N . VAL A 1 191 ? -0.464 -6.346 4.916 1.00 89.88 191 VAL A N 1
ATOM 1495 C CA . VAL A 1 191 ? -1.460 -6.802 3.934 1.00 89.88 191 VAL A CA 1
ATOM 1496 C C . VAL A 1 191 ? -0.867 -7.816 2.931 1.00 89.88 191 VAL A C 1
ATOM 1498 O O . VAL A 1 191 ? -1.584 -8.712 2.485 1.00 89.88 191 VAL A O 1
ATOM 1501 N N . LEU A 1 192 ? 0.452 -7.798 2.675 1.00 87.62 192 LEU A N 1
ATOM 1502 C CA . LEU A 1 192 ? 1.142 -8.804 1.848 1.00 87.62 192 LEU A CA 1
ATOM 1503 C C . LEU A 1 192 ? 1.058 -10.216 2.424 1.00 87.62 192 LEU A C 1
ATOM 1505 O O . LEU A 1 192 ? 1.053 -11.186 1.668 1.00 87.62 192 LEU A O 1
ATOM 1509 N N . ARG A 1 193 ? 0.958 -10.360 3.753 1.00 86.94 193 ARG A N 1
ATOM 1510 C CA . ARG A 1 193 ? 0.801 -11.672 4.406 1.00 86.94 193 ARG A CA 1
ATOM 1511 C C . ARG A 1 193 ? -0.532 -12.331 4.055 1.00 86.94 193 ARG A C 1
ATOM 1513 O O . ARG A 1 193 ? -0.647 -13.546 4.160 1.00 86.94 193 ARG A O 1
ATOM 1520 N N . LEU A 1 194 ? -1.505 -11.542 3.600 1.00 87.75 194 LEU A N 1
ATOM 1521 C CA . LEU A 1 194 ? -2.784 -12.013 3.072 1.00 87.75 194 LEU A CA 1
ATOM 1522 C C . LEU A 1 194 ? -2.780 -12.138 1.539 1.00 87.75 194 LEU A C 1
ATOM 1524 O O . LEU A 1 194 ? -3.828 -12.356 0.943 1.00 87.75 194 LEU A O 1
ATOM 1528 N N . ARG A 1 195 ? -1.607 -12.018 0.896 1.00 87.00 195 ARG A N 1
ATOM 1529 C CA . ARG A 1 195 ? -1.430 -11.947 -0.567 1.00 87.00 195 ARG A CA 1
ATOM 1530 C C . ARG A 1 195 ? -2.134 -10.745 -1.204 1.00 87.00 195 ARG A C 1
ATOM 1532 O O . ARG A 1 195 ? -2.479 -10.783 -2.383 1.00 87.00 195 ARG A O 1
ATOM 1539 N N . TYR A 1 196 ? -2.318 -9.672 -0.437 1.00 90.75 196 TYR A N 1
ATOM 1540 C CA . TYR A 1 196 ? -2.812 -8.401 -0.952 1.00 90.75 196 TYR A CA 1
ATOM 1541 C C . TYR A 1 196 ? -1.645 -7.483 -1.293 1.00 90.75 196 TYR A C 1
ATOM 1543 O O . TYR A 1 196 ? -0.638 -7.447 -0.592 1.00 90.75 196 TYR A O 1
ATOM 1551 N N . PHE A 1 197 ? -1.785 -6.734 -2.379 1.00 90.75 197 PHE A N 1
ATOM 1552 C CA . PHE A 1 197 ? -0.732 -5.911 -2.954 1.00 90.75 197 PHE A CA 1
ATOM 1553 C C . PHE A 1 197 ? -1.015 -4.434 -2.663 1.00 90.75 197 PHE A C 1
ATOM 1555 O O . PHE A 1 197 ? -1.812 -3.818 -3.384 1.00 90.75 197 PHE A O 1
ATOM 1562 N N . PRO A 1 198 ? -0.402 -3.862 -1.612 1.00 91.75 198 PRO A N 1
ATOM 1563 C CA . PRO A 1 198 ? -0.587 -2.474 -1.235 1.00 91.75 198 PRO A CA 1
ATOM 1564 C C . PRO A 1 198 ? -0.091 -1.530 -2.330 1.00 91.75 198 PRO A C 1
ATOM 1566 O O . PRO A 1 198 ? 0.902 -1.790 -3.014 1.00 91.75 198 PRO A O 1
ATOM 1569 N N . ARG A 1 199 ? -0.788 -0.407 -2.475 1.00 91.31 199 ARG A N 1
ATOM 1570 C CA . ARG A 1 199 ? -0.406 0.713 -3.332 1.00 91.31 199 ARG A CA 1
ATOM 1571 C C . ARG A 1 199 ? -0.734 2.011 -2.633 1.00 91.31 199 ARG A C 1
ATOM 1573 O O . ARG A 1 199 ? -1.774 2.122 -1.995 1.00 91.31 199 ARG A O 1
ATOM 1580 N N . VAL A 1 200 ? 0.103 3.021 -2.815 1.00 91.62 200 VAL A N 1
ATOM 1581 C CA . VAL A 1 200 ? -0.254 4.379 -2.407 1.00 91.62 200 VAL A CA 1
ATOM 1582 C C . VAL A 1 200 ? -0.941 5.111 -3.540 1.00 91.62 200 VAL A C 1
ATOM 1584 O O . VAL A 1 200 ? -0.461 5.130 -4.675 1.00 91.62 200 VAL A O 1
ATOM 1587 N N . ARG A 1 201 ? -2.075 5.730 -3.214 1.00 93.00 201 ARG A N 1
ATOM 1588 C CA . ARG A 1 201 ? -2.888 6.505 -4.146 1.00 93.00 201 ARG A CA 1
ATOM 1589 C C . ARG A 1 201 ? -2.975 7.937 -3.663 1.00 93.00 201 ARG A C 1
ATOM 1591 O O . ARG A 1 201 ? -3.322 8.202 -2.515 1.00 93.00 201 ARG A O 1
ATOM 1598 N N . ARG A 1 202 ? -2.609 8.865 -4.547 1.00 91.44 202 ARG A N 1
ATOM 1599 C CA . ARG A 1 202 ? -2.589 10.297 -4.234 1.00 91.44 202 ARG A CA 1
ATOM 1600 C C . ARG A 1 202 ? -3.974 10.918 -4.246 1.00 91.44 202 ARG A C 1
ATOM 1602 O O . ARG A 1 202 ? -4.150 11.914 -3.564 1.00 91.44 202 ARG A O 1
ATOM 1609 N N . THR A 1 203 ? -4.909 10.334 -4.994 1.00 92.88 203 THR A N 1
ATOM 1610 C CA . THR A 1 203 ? -6.278 10.830 -5.141 1.00 92.88 203 THR A CA 1
ATOM 1611 C C . THR A 1 203 ? -7.294 9.737 -4.832 1.00 92.88 203 THR A C 1
ATOM 1613 O O . THR A 1 203 ? -7.017 8.546 -5.023 1.00 92.88 203 THR A O 1
ATOM 1616 N N . LEU A 1 204 ? -8.491 10.134 -4.400 1.00 90.88 204 LEU A N 1
ATOM 1617 C CA . LEU A 1 204 ? -9.608 9.223 -4.191 1.00 90.88 204 LEU A CA 1
ATOM 1618 C C . LEU A 1 204 ? -10.003 8.550 -5.508 1.00 90.88 204 LEU A C 1
ATOM 1620 O O . LEU A 1 204 ? -10.258 7.353 -5.532 1.00 90.88 204 LEU A O 1
ATOM 1624 N N . ALA A 1 205 ? -10.006 9.290 -6.619 1.00 94.00 205 ALA A N 1
ATOM 1625 C CA . ALA A 1 205 ? -10.372 8.749 -7.926 1.00 94.00 205 ALA A CA 1
ATOM 1626 C C . ALA A 1 205 ? -9.480 7.570 -8.356 1.00 94.00 205 ALA A C 1
ATOM 1628 O O . ALA A 1 205 ? -9.987 6.609 -8.935 1.00 94.00 205 ALA A O 1
ATOM 1629 N N . ASP A 1 206 ? -8.182 7.622 -8.048 1.00 95.38 206 ASP A N 1
ATOM 1630 C CA . ASP A 1 206 ? -7.265 6.513 -8.319 1.00 95.38 206 ASP A CA 1
ATOM 1631 C C . ASP A 1 206 ? -7.437 5.370 -7.312 1.00 95.38 206 ASP A C 1
ATOM 1633 O O . ASP A 1 206 ? -7.323 4.205 -7.682 1.00 95.38 206 ASP A O 1
ATOM 1637 N N . ALA A 1 207 ? -7.727 5.686 -6.044 1.00 95.88 207 ALA A N 1
ATOM 1638 C CA . ALA A 1 207 ? -7.946 4.684 -5.001 1.00 95.88 207 ALA A CA 1
ATOM 1639 C C . ALA A 1 207 ? -9.172 3.806 -5.259 1.00 95.88 207 ALA A C 1
ATOM 1641 O O . ALA A 1 207 ? -9.107 2.597 -5.055 1.00 95.88 207 ALA A O 1
ATOM 1642 N N . LEU A 1 208 ? -10.254 4.383 -5.781 1.00 95.38 208 LEU A N 1
ATOM 1643 C CA . LEU A 1 208 ? -11.488 3.653 -6.096 1.00 95.38 208 LEU A CA 1
ATOM 1644 C C . LEU A 1 208 ? -11.342 2.658 -7.268 1.00 95.38 208 LEU A C 1
ATOM 1646 O O . LEU A 1 208 ? -12.314 1.998 -7.623 1.00 95.38 208 LEU A O 1
ATOM 1650 N N . GLN A 1 209 ? -10.159 2.548 -7.887 1.00 95.69 209 GLN A N 1
ATOM 1651 C CA . GLN A 1 209 ? -9.859 1.534 -8.908 1.00 95.69 209 GLN A CA 1
ATOM 1652 C C . GLN A 1 209 ? -9.314 0.223 -8.319 1.00 95.69 209 GLN A C 1
ATOM 1654 O O . GLN A 1 209 ? -9.219 -0.768 -9.043 1.00 95.69 209 GLN A O 1
ATOM 1659 N N . ASP A 1 210 ? -8.916 0.212 -7.044 1.00 95.62 210 ASP A N 1
ATOM 1660 C CA . ASP A 1 210 ? -8.370 -0.968 -6.369 1.00 95.62 210 ASP A CA 1
ATOM 1661 C C . ASP A 1 210 ? -9.471 -1.716 -5.569 1.00 95.62 210 ASP A C 1
ATOM 1663 O O . ASP A 1 210 ? -10.575 -1.205 -5.348 1.00 95.62 210 ASP A O 1
ATOM 1667 N N . ASP A 1 211 ? -9.196 -2.958 -5.152 1.00 95.75 211 ASP A N 1
ATOM 1668 C CA . ASP A 1 211 ? -10.203 -3.861 -4.563 1.00 95.75 211 ASP A CA 1
ATOM 1669 C C . ASP A 1 211 ? -10.576 -3.500 -3.104 1.00 95.75 211 ASP A C 1
ATOM 1671 O O . ASP A 1 211 ? -11.637 -3.893 -2.614 1.00 95.75 211 ASP A O 1
ATOM 1675 N N . LEU A 1 212 ? -9.715 -2.753 -2.403 1.00 97.00 212 LEU A N 1
ATOM 1676 C CA . LEU A 1 212 ? -9.972 -2.176 -1.078 1.00 97.00 212 LEU A CA 1
ATOM 1677 C C . LEU A 1 212 ? -9.301 -0.807 -0.950 1.00 97.00 212 LEU A C 1
ATOM 1679 O O . LEU A 1 212 ? -8.107 -0.678 -1.209 1.00 97.00 212 LEU A O 1
ATOM 1683 N N . VAL A 1 213 ? -10.040 0.184 -0.453 1.00 97.00 213 VAL A N 1
ATOM 1684 C CA . VAL A 1 213 ? -9.514 1.503 -0.080 1.00 97.00 213 VAL A CA 1
ATOM 1685 C C . VAL A 1 213 ? -9.321 1.594 1.431 1.00 97.00 213 VAL A C 1
ATOM 1687 O O . VAL A 1 213 ? -10.254 1.387 2.198 1.00 97.00 213 VAL A O 1
ATOM 1690 N N . VAL A 1 214 ? -8.119 1.947 1.870 1.00 96.50 214 VAL A N 1
ATOM 1691 C CA . VAL A 1 214 ? -7.760 2.214 3.263 1.00 96.50 214 VAL A CA 1
ATOM 1692 C C . VAL A 1 214 ? -7.576 3.717 3.445 1.00 96.50 214 VAL A C 1
ATOM 1694 O O . VAL A 1 214 ? -6.701 4.329 2.828 1.00 96.50 214 VAL A O 1
ATOM 1697 N N . MET A 1 215 ? -8.394 4.300 4.317 1.00 93.00 215 MET A N 1
ATOM 1698 C CA . MET A 1 215 ? -8.340 5.701 4.726 1.00 93.00 215 MET A CA 1
ATOM 1699 C C . MET A 1 215 ? -7.862 5.759 6.175 1.00 93.00 215 MET A C 1
ATOM 1701 O O . MET A 1 215 ? -8.575 5.357 7.098 1.00 93.00 215 MET A O 1
ATOM 1705 N N . VAL A 1 216 ? -6.637 6.232 6.385 1.00 91.94 216 VAL A N 1
ATOM 1706 C CA . VAL A 1 216 ? -6.068 6.365 7.729 1.00 91.94 216 VAL A CA 1
ATOM 1707 C C . VAL A 1 216 ? -6.249 7.795 8.198 1.00 91.94 216 VAL A C 1
ATOM 1709 O O . VAL A 1 216 ? -5.671 8.714 7.628 1.00 91.94 216 VAL A O 1
ATOM 1712 N N . ASN A 1 217 ? -7.043 7.963 9.248 1.00 86.88 217 ASN A N 1
ATOM 1713 C CA . ASN A 1 217 ? -7.387 9.245 9.841 1.00 86.88 217 ASN A CA 1
ATOM 1714 C C . ASN A 1 217 ? -7.788 10.288 8.788 1.00 86.88 217 ASN A C 1
ATOM 1716 O O . ASN A 1 217 ? -7.028 11.228 8.546 1.00 86.88 217 ASN A O 1
ATOM 1720 N N . PRO A 1 218 ? -8.930 10.112 8.100 1.00 85.00 218 PRO A N 1
ATOM 1721 C CA . PRO A 1 218 ? -9.413 11.137 7.190 1.00 85.00 218 PRO A CA 1
ATOM 1722 C C . PRO A 1 218 ? -9.636 12.442 7.973 1.00 85.00 218 PRO A C 1
ATOM 1724 O O . PRO A 1 218 ? -10.386 12.461 8.945 1.00 85.00 218 PRO A O 1
ATOM 1727 N N . VAL A 1 219 ? -8.944 13.512 7.577 1.00 76.81 219 VAL A N 1
ATOM 1728 C CA . VAL A 1 219 ? -8.969 14.841 8.216 1.00 76.81 219 VAL A CA 1
ATOM 1729 C C . VAL A 1 219 ? -9.518 15.941 7.304 1.00 76.81 219 VAL A C 1
ATOM 1731 O O . VAL A 1 219 ? -9.857 17.009 7.810 1.00 76.81 219 VAL A O 1
ATOM 1734 N N . GLY A 1 220 ? -9.652 15.699 5.994 1.00 70.31 220 GLY A N 1
ATOM 1735 C CA . GLY A 1 220 ? -10.473 16.544 5.118 1.00 70.31 220 GLY A CA 1
ATOM 1736 C C . GLY A 1 220 ? -9.985 16.745 3.687 1.00 70.31 220 GLY A C 1
ATOM 1737 O O . GLY A 1 220 ? -8.941 16.247 3.305 1.00 70.31 220 GLY A O 1
ATOM 1738 N N . GLY A 1 221 ? -10.748 17.482 2.880 1.00 69.88 221 GLY A N 1
ATOM 1739 C CA . GLY A 1 221 ? -10.479 17.712 1.452 1.00 69.88 221 GLY A CA 1
ATOM 1740 C C . GLY A 1 221 ? -11.389 16.934 0.496 1.00 69.88 221 GLY A C 1
ATOM 1741 O O . GLY A 1 221 ? -11.192 17.000 -0.713 1.00 69.88 221 GLY A O 1
ATOM 1742 N N . PHE A 1 222 ? -12.404 16.233 1.010 1.00 77.19 222 PHE A N 1
ATOM 1743 C CA . PHE A 1 222 ? -13.373 15.512 0.182 1.00 77.19 222 PHE A CA 1
ATOM 1744 C C . PHE A 1 222 ? -14.580 16.394 -0.133 1.00 77.19 222 PHE A C 1
ATOM 1746 O O . PHE A 1 222 ? -15.369 16.735 0.747 1.00 77.19 222 PHE A O 1
ATOM 1753 N N . GLY A 1 223 ? -14.763 16.750 -1.405 1.00 74.75 223 GLY A N 1
ATOM 1754 C CA . GLY A 1 223 ? -15.954 17.477 -1.832 1.00 74.75 223 GLY A CA 1
ATOM 1755 C C . GLY A 1 223 ? -17.187 16.572 -1.913 1.00 74.75 223 GLY A C 1
ATOM 1756 O O . GLY A 1 223 ? -17.097 15.346 -1.972 1.00 74.75 223 GLY A O 1
ATOM 1757 N N . ALA A 1 224 ? -18.374 17.170 -2.061 1.00 75.69 224 ALA A N 1
ATOM 1758 C CA . ALA A 1 224 ? -19.620 16.417 -2.260 1.00 75.69 224 ALA A CA 1
ATOM 1759 C C . ALA A 1 224 ? -19.563 15.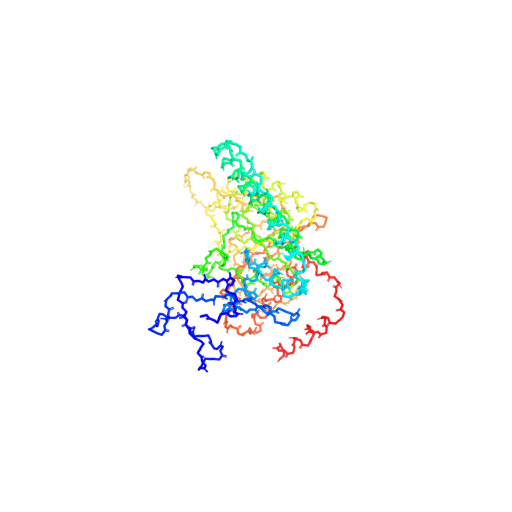453 -3.467 1.00 75.69 224 ALA A C 1
ATOM 1761 O O . ALA A 1 224 ? -20.238 14.424 -3.497 1.00 75.69 224 ALA A O 1
ATOM 1762 N N . ARG A 1 225 ? -18.752 15.773 -4.485 1.00 80.25 225 ARG A N 1
ATOM 1763 C CA . ARG A 1 225 ? -18.514 14.893 -5.638 1.00 80.25 225 ARG A CA 1
ATOM 1764 C C . ARG A 1 225 ? -17.752 13.626 -5.248 1.00 80.25 225 ARG A C 1
ATOM 1766 O O . ARG A 1 225 ? -18.071 12.560 -5.772 1.00 80.25 225 ARG A O 1
ATOM 1773 N N . ASP A 1 226 ? -16.768 13.751 -4.371 1.00 81.69 226 ASP A N 1
ATOM 1774 C CA . ASP A 1 226 ? -15.896 12.664 -3.928 1.00 81.69 226 ASP A CA 1
ATOM 1775 C C . ASP A 1 226 ? -16.651 11.724 -3.000 1.00 81.69 226 ASP A C 1
ATOM 1777 O O . ASP A 1 226 ? -16.663 10.516 -3.222 1.00 81.69 226 ASP A O 1
ATOM 1781 N N . LEU A 1 227 ? -17.435 12.290 -2.086 1.00 81.50 227 LEU A N 1
ATOM 1782 C CA . LEU A 1 227 ? -18.356 11.535 -1.245 1.00 81.50 227 LEU A CA 1
ATOM 1783 C C . LEU A 1 227 ? -19.389 10.741 -2.070 1.00 81.50 227 LEU A C 1
ATOM 1785 O O . LEU A 1 227 ? -19.577 9.546 -1.852 1.00 81.50 227 LEU A O 1
ATOM 1789 N N . ARG A 1 228 ? -19.983 11.344 -3.113 1.00 80.94 228 ARG A N 1
ATOM 1790 C CA . ARG A 1 228 ? -20.869 10.620 -4.053 1.00 80.94 228 ARG A CA 1
ATOM 1791 C C . ARG A 1 228 ? -20.155 9.545 -4.875 1.00 80.94 228 ARG A C 1
ATOM 1793 O O . ARG A 1 228 ? -20.802 8.626 -5.376 1.00 80.94 228 ARG A O 1
ATOM 1800 N N . ARG A 1 229 ? -18.850 9.677 -5.127 1.00 86.81 229 ARG A N 1
ATOM 1801 C CA . ARG A 1 229 ? -18.061 8.626 -5.792 1.00 86.81 229 ARG A CA 1
ATOM 1802 C C . ARG A 1 229 ? -17.806 7.469 -4.837 1.00 86.81 229 ARG A C 1
ATOM 1804 O O . ARG A 1 229 ? -17.991 6.333 -5.248 1.00 86.81 229 ARG A O 1
ATOM 1811 N N . LEU A 1 230 ? -17.449 7.768 -3.591 1.00 86.56 230 LEU A N 1
ATOM 1812 C CA . LEU A 1 230 ? -17.234 6.771 -2.550 1.00 86.56 230 LEU A CA 1
ATOM 1813 C C . LEU A 1 230 ? -18.510 5.969 -2.267 1.00 86.56 230 LEU A C 1
ATOM 1815 O O . LEU A 1 230 ? -18.454 4.746 -2.244 1.00 86.56 230 LEU A O 1
ATOM 1819 N N . HIS A 1 231 ? -19.658 6.644 -2.145 1.00 83.12 231 HIS A N 1
ATOM 1820 C CA . HIS A 1 231 ? -20.956 5.983 -1.988 1.00 83.12 231 HIS A CA 1
ATOM 1821 C C . HIS A 1 231 ? -21.231 4.998 -3.121 1.00 83.12 231 HIS A C 1
ATOM 1823 O O . HIS A 1 231 ? -21.404 3.810 -2.876 1.00 83.12 231 HIS A O 1
ATOM 1829 N N . ARG A 1 232 ? -21.163 5.470 -4.373 1.00 87.88 232 ARG A N 1
ATOM 1830 C CA . ARG A 1 232 ? -21.390 4.621 -5.550 1.00 87.88 232 ARG A CA 1
ATOM 1831 C C . ARG A 1 232 ? -20.398 3.468 -5.649 1.00 87.88 232 ARG A C 1
ATOM 1833 O O . ARG A 1 232 ? -20.780 2.390 -6.082 1.00 87.88 232 ARG A O 1
ATOM 1840 N N . TYR A 1 233 ? -19.140 3.691 -5.272 1.00 91.19 233 TYR A N 1
ATOM 1841 C CA . TYR A 1 233 ? -18.131 2.635 -5.235 1.00 91.19 233 TYR A CA 1
ATOM 1842 C C . TYR A 1 233 ? -18.544 1.526 -4.267 1.00 91.19 233 TYR A C 1
ATOM 1844 O O . TYR A 1 233 ? -18.568 0.365 -4.671 1.00 91.19 233 TYR A O 1
ATOM 1852 N N . VAL A 1 234 ? -18.945 1.878 -3.041 1.00 88.38 234 VAL A N 1
ATOM 1853 C CA . VAL A 1 234 ? -19.452 0.908 -2.060 1.00 88.38 234 VAL A CA 1
ATOM 1854 C C . VAL A 1 234 ? -20.719 0.231 -2.586 1.00 88.38 234 VAL A C 1
ATOM 1856 O O . VAL A 1 234 ? -20.738 -0.987 -2.661 1.00 88.38 234 VAL A O 1
ATOM 1859 N N . GLU A 1 235 ? -21.722 0.969 -3.065 1.00 87.62 235 GLU A N 1
ATOM 1860 C CA . GLU A 1 235 ? -22.947 0.380 -3.643 1.00 87.62 235 GLU A CA 1
ATOM 1861 C C . GLU A 1 235 ? -22.670 -0.591 -4.804 1.00 87.62 235 GLU A C 1
ATOM 1863 O O . GLU A 1 235 ? -23.403 -1.558 -4.993 1.00 87.62 235 GLU A O 1
ATOM 1868 N N . SER A 1 236 ? -21.599 -0.367 -5.572 1.00 93.19 236 SER A N 1
ATOM 1869 C CA . SER A 1 236 ? -21.175 -1.257 -6.661 1.00 93.19 236 SER A CA 1
ATOM 1870 C C . SER A 1 236 ? -20.357 -2.482 -6.220 1.00 93.19 236 SER A C 1
ATOM 1872 O O . SER A 1 236 ? -19.822 -3.186 -7.073 1.00 93.19 236 SER A O 1
ATOM 1874 N N . GLY A 1 237 ? -20.225 -2.740 -4.915 1.00 93.19 237 GLY A N 1
ATOM 1875 C CA . GLY A 1 237 ? -19.439 -3.859 -4.375 1.00 93.19 237 GLY A CA 1
ATOM 1876 C C . GLY A 1 237 ? -18.046 -3.486 -3.853 1.00 93.19 237 GLY A C 1
ATOM 1877 O O . GLY A 1 237 ? -17.281 -4.358 -3.437 1.00 93.19 237 GLY A O 1
ATOM 1878 N N . GLY A 1 238 ? -17.691 -2.201 -3.876 1.00 93.69 238 GLY A N 1
ATOM 1879 C CA . GLY A 1 238 ? -16.403 -1.698 -3.412 1.00 93.69 238 GLY A CA 1
ATOM 1880 C C . GLY A 1 238 ? -16.241 -1.779 -1.895 1.00 93.69 238 GLY A C 1
ATOM 1881 O O . GLY A 1 238 ? -17.216 -1.816 -1.136 1.00 93.69 238 GLY A O 1
ATOM 1882 N N . LYS A 1 239 ? -14.987 -1.809 -1.435 1.00 97.06 239 LYS A N 1
ATOM 1883 C CA . LYS A 1 239 ? -14.659 -2.032 -0.022 1.00 97.06 239 LYS A CA 1
ATOM 1884 C C . LYS A 1 239 ? -13.795 -0.919 0.526 1.00 97.06 239 LYS A C 1
ATOM 1886 O O . LYS A 1 239 ? -12.823 -0.507 -0.103 1.00 97.06 239 LYS A O 1
ATOM 1891 N N . VAL A 1 240 ? -14.143 -0.443 1.714 1.00 95.19 240 VAL A N 1
ATOM 1892 C CA . VAL A 1 240 ? -13.479 0.688 2.358 1.00 95.19 240 VAL A CA 1
ATOM 1893 C C . VAL A 1 240 ? -13.197 0.354 3.820 1.00 95.19 240 VAL A C 1
ATOM 1895 O O . VAL A 1 240 ? -14.075 -0.109 4.546 1.00 95.19 240 VAL A O 1
ATOM 1898 N N . LEU A 1 241 ? -11.966 0.606 4.254 1.00 96.31 241 LEU A N 1
ATOM 1899 C CA . LEU A 1 241 ? -11.518 0.537 5.639 1.00 96.31 241 LEU A CA 1
ATOM 1900 C C . LEU A 1 241 ? -11.130 1.938 6.108 1.00 96.31 241 LEU A C 1
ATOM 1902 O O . LEU A 1 241 ? -10.222 2.546 5.547 1.00 96.31 241 LEU A O 1
ATOM 1906 N N . VAL A 1 242 ? -11.760 2.421 7.173 1.00 91.75 242 VAL A N 1
ATOM 1907 C CA . VAL A 1 242 ? -11.418 3.689 7.822 1.00 91.75 242 VAL A CA 1
ATOM 1908 C C . VAL A 1 242 ? -10.791 3.401 9.181 1.00 91.75 242 VAL A C 1
ATOM 1910 O O . VAL A 1 242 ? -11.429 2.810 10.053 1.00 91.75 242 VAL A O 1
ATOM 1913 N N . LEU A 1 243 ? -9.541 3.824 9.372 1.00 92.25 243 LEU A N 1
ATOM 1914 C CA . LEU A 1 243 ? -8.819 3.711 10.641 1.00 92.25 243 LEU A CA 1
ATOM 1915 C C . LEU A 1 243 ? -8.782 5.077 11.326 1.00 92.25 243 LEU A C 1
ATOM 1917 O O . LEU A 1 243 ? -8.068 5.969 10.878 1.00 92.25 243 LEU A O 1
ATOM 1921 N N . LEU A 1 244 ? -9.539 5.251 12.407 1.00 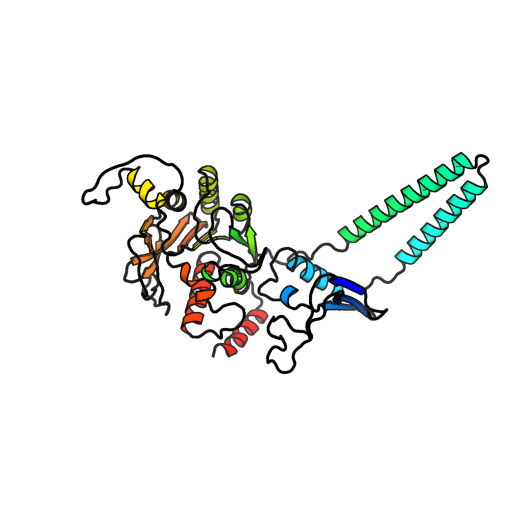85.94 244 LEU A N 1
ATOM 1922 C CA . LEU A 1 244 ? -9.612 6.518 13.136 1.00 85.94 244 LEU A CA 1
ATOM 1923 C C . LEU A 1 244 ? -8.490 6.636 14.168 1.00 85.94 244 LEU A C 1
ATOM 1925 O O . LEU A 1 244 ? -8.136 5.656 14.832 1.00 85.94 244 LEU A O 1
ATOM 1929 N N . ARG A 1 245 ? -7.968 7.854 14.332 1.00 82.06 245 ARG A N 1
ATOM 1930 C CA . ARG A 1 245 ? -6.948 8.178 15.333 1.00 82.06 245 ARG A CA 1
ATOM 1931 C C . ARG A 1 245 ? -7.533 9.014 16.471 1.00 82.06 245 ARG A C 1
ATOM 1933 O O . ARG A 1 245 ? -8.455 9.801 16.268 1.00 82.06 245 ARG A O 1
ATOM 1940 N N . GLN A 1 246 ? -7.022 8.831 17.688 1.00 68.44 246 GLN A N 1
ATOM 1941 C CA . GLN A 1 246 ? -7.500 9.558 18.861 1.00 68.44 246 GLN A CA 1
ATOM 1942 C C . GLN A 1 246 ? -6.662 10.800 19.173 1.00 68.44 246 GLN A C 1
ATOM 1944 O O . GLN A 1 246 ? -5.444 10.763 19.023 1.00 68.44 246 GLN A O 1
ATOM 1949 N N . PRO A 1 247 ? -7.281 11.848 19.743 1.00 54.72 247 PRO A N 1
ATOM 1950 C CA . PRO A 1 247 ? -8.682 12.225 19.624 1.00 54.72 247 PRO A CA 1
ATOM 1951 C C . PRO A 1 247 ? -8.778 13.213 18.461 1.00 54.72 247 PRO A C 1
ATOM 1953 O O . PRO A 1 247 ? -8.544 14.403 18.653 1.00 54.72 247 PRO A O 1
ATOM 1956 N N . SER A 1 248 ? -9.120 12.781 17.247 1.00 47.22 248 SER A N 1
ATOM 1957 C CA . SER A 1 248 ? -9.413 13.743 16.176 1.00 47.22 248 SER A CA 1
ATOM 1958 C C . SER A 1 248 ? -10.801 14.382 16.378 1.00 47.22 248 SER A C 1
ATOM 1960 O O . SER A 1 248 ? -11.632 14.394 15.476 1.00 47.22 248 SER A O 1
ATOM 1962 N N . ALA A 1 249 ? -11.076 14.908 17.576 1.00 45.31 249 ALA A N 1
ATOM 1963 C CA . ALA A 1 249 ? -12.099 15.922 17.782 1.00 45.31 249 ALA A CA 1
ATOM 1964 C C . ALA A 1 249 ? -11.521 17.238 17.255 1.00 45.31 249 ALA A C 1
ATOM 1966 O O . ALA A 1 249 ? -10.998 18.062 18.005 1.00 45.31 249 ALA A O 1
ATOM 1967 N N . THR A 1 250 ? -11.531 17.410 15.936 1.00 48.41 250 THR A N 1
ATOM 1968 C CA . THR A 1 250 ? -11.184 18.704 15.361 1.00 48.41 250 THR A CA 1
ATOM 1969 C C . THR A 1 250 ? -12.277 19.713 15.751 1.00 48.41 250 THR A C 1
ATOM 1971 O O . THR A 1 250 ? -13.457 19.355 15.801 1.00 48.41 250 THR A O 1
ATOM 1974 N N . PRO A 1 251 ? -11.940 20.991 16.006 1.00 44.12 251 PRO A N 1
ATOM 1975 C CA . PRO A 1 251 ? -12.915 22.056 16.291 1.00 44.12 251 PRO A CA 1
ATOM 1976 C C . PRO A 1 251 ? -14.036 22.192 15.250 1.00 44.12 251 PRO A C 1
ATOM 1978 O O . PRO A 1 251 ? -15.059 22.825 15.498 1.00 44.12 251 PRO A O 1
ATOM 1981 N N . ALA A 1 252 ? -13.841 21.598 14.079 1.00 40.91 252 ALA A N 1
ATOM 1982 C CA . ALA A 1 252 ? -14.746 21.640 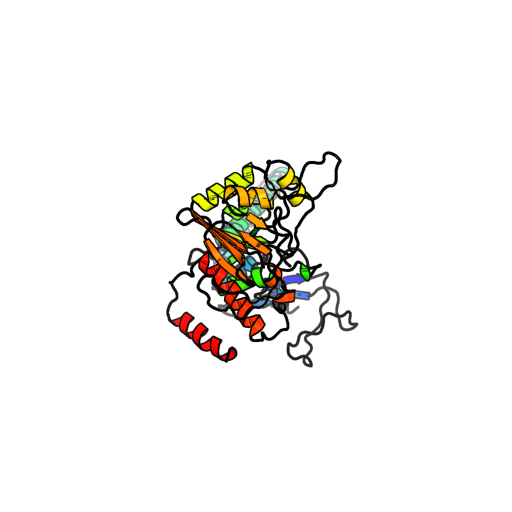12.957 1.00 40.91 252 ALA A CA 1
ATOM 1983 C C . ALA A 1 252 ? -15.811 20.516 12.979 1.00 40.91 252 ALA A C 1
ATOM 1985 O O . ALA A 1 252 ? -16.939 20.764 12.559 1.00 40.91 252 ALA A O 1
ATOM 1986 N N . LEU A 1 253 ? -15.536 19.367 13.622 1.00 40.41 253 LEU A N 1
ATOM 1987 C CA . LEU A 1 253 ? -16.564 18.371 13.975 1.00 40.41 253 LEU A CA 1
ATOM 1988 C C . LEU A 1 253 ? -17.586 18.959 14.964 1.00 40.41 253 LEU A C 1
ATOM 1990 O O . LEU A 1 253 ? -18.782 18.737 14.829 1.00 40.41 253 LEU A O 1
ATOM 1994 N N . LYS A 1 254 ? -17.126 19.789 15.911 1.00 40.41 254 LYS A N 1
ATOM 1995 C CA . LYS A 1 254 ? -17.989 20.462 16.896 1.00 40.41 254 LYS A CA 1
ATOM 1996 C C . LYS A 1 254 ? -18.906 21.529 16.268 1.00 40.41 254 LYS A C 1
ATOM 1998 O O . LYS A 1 254 ? -20.046 21.643 16.684 1.00 40.41 254 LYS A O 1
ATOM 2003 N N . ARG A 1 255 ? -18.440 22.269 15.249 1.00 42.50 255 ARG A N 1
ATOM 2004 C CA . ARG A 1 255 ? -19.225 23.312 14.541 1.00 42.50 255 ARG A CA 1
ATOM 2005 C C . ARG A 1 255 ? -20.296 22.760 13.598 1.00 42.50 255 ARG A C 1
ATOM 2007 O O . ARG A 1 255 ? -21.198 23.492 13.208 1.00 42.50 255 ARG A O 1
ATOM 2014 N N . LEU A 1 256 ? -20.168 21.503 13.186 1.00 37.91 256 LEU A N 1
ATOM 2015 C CA . LEU A 1 256 ? -21.094 20.865 12.258 1.00 37.91 256 LEU A CA 1
ATOM 2016 C C . LEU A 1 256 ? -22.368 20.385 12.965 1.00 37.91 256 LEU A C 1
ATOM 2018 O O . LEU A 1 256 ? -23.455 20.542 12.419 1.00 37.91 256 LEU A O 1
ATOM 2022 N N . PHE A 1 257 ? -22.248 19.880 14.196 1.00 38.59 257 PHE A N 1
ATOM 2023 C CA . PHE A 1 257 ? -23.398 19.484 15.016 1.00 38.59 257 PHE A CA 1
ATOM 2024 C C . PHE A 1 257 ? -24.305 20.673 15.373 1.00 38.59 257 PHE A C 1
ATOM 2026 O O . PHE A 1 257 ? -25.524 20.528 15.382 1.00 38.59 257 PHE A O 1
ATOM 2033 N N . ASP A 1 258 ? -23.724 21.866 15.536 1.00 39.00 258 ASP A N 1
ATOM 2034 C CA . ASP A 1 258 ? -24.455 23.105 15.836 1.00 39.00 258 ASP A CA 1
ATOM 2035 C C . ASP A 1 258 ? -25.314 23.624 14.654 1.00 39.00 258 ASP A C 1
ATOM 2037 O O . ASP A 1 258 ? -26.171 24.483 14.840 1.00 39.00 258 ASP A O 1
ATOM 2041 N N . MET A 1 259 ? -25.110 23.126 13.425 1.00 35.94 259 MET A N 1
ATOM 2042 C CA . MET A 1 259 ? -25.724 23.674 12.201 1.00 35.94 259 MET A CA 1
ATOM 2043 C C . MET A 1 259 ? -26.981 22.915 11.728 1.00 35.94 259 MET A C 1
ATOM 2045 O O . MET A 1 259 ? -27.684 23.401 10.843 1.00 35.94 259 MET A O 1
ATOM 2049 N N . PHE A 1 260 ? -27.283 21.747 12.308 1.00 33.47 260 PHE A N 1
ATOM 2050 C CA . PHE A 1 260 ? -28.345 20.837 11.838 1.00 33.47 260 PHE A CA 1
ATOM 2051 C C . PHE A 1 260 ? -29.437 20.524 12.877 1.00 33.47 260 PHE A C 1
ATOM 2053 O O . PHE A 1 260 ? -30.157 19.542 12.726 1.00 33.47 260 PHE A O 1
ATOM 2060 N N . ASP A 1 261 ? -29.583 21.356 13.913 1.00 32.72 261 ASP A N 1
ATOM 2061 C CA . ASP A 1 261 ? -30.636 21.235 14.942 1.00 32.72 261 ASP A CA 1
ATOM 2062 C C . ASP A 1 261 ? -30.677 19.856 15.643 1.00 32.72 261 ASP A C 1
ATOM 2064 O O . ASP A 1 261 ? -31.721 19.351 16.063 1.00 32.72 261 ASP A O 1
ATOM 2068 N N . LEU A 1 262 ? -29.506 19.228 15.787 1.00 30.47 262 LEU A N 1
ATOM 2069 C CA . LEU A 1 262 ? -29.327 18.028 16.597 1.00 30.47 262 LEU A CA 1
ATOM 2070 C C . LEU A 1 262 ? -29.061 18.454 18.045 1.00 30.47 262 LEU A C 1
ATOM 2072 O O . LEU A 1 262 ? -28.005 18.990 18.377 1.00 30.47 262 LEU A O 1
ATOM 2076 N N . ARG A 1 263 ? -30.050 18.233 18.918 1.00 30.92 263 ARG A N 1
ATOM 2077 C CA . ARG A 1 263 ? -29.979 18.584 20.342 1.00 30.92 263 ARG A CA 1
ATOM 2078 C C . ARG A 1 263 ? -28.982 17.694 21.089 1.00 30.92 263 ARG A C 1
ATOM 2080 O O . ARG A 1 263 ? -29.298 16.559 21.436 1.00 30.92 263 ARG A O 1
ATOM 2087 N N . VAL A 1 264 ? -27.828 18.260 21.422 1.00 33.00 264 VAL A N 1
ATOM 2088 C CA . VAL A 1 264 ? -27.056 17.895 22.617 1.00 33.00 264 VAL A CA 1
ATOM 2089 C C . VAL A 1 264 ? -27.371 18.958 23.660 1.00 33.00 264 VAL A C 1
ATOM 2091 O O . VAL A 1 264 ? -27.156 20.130 23.384 1.00 33.00 264 VAL A O 1
ATOM 2094 N N . ASP A 1 265 ? -27.920 18.559 24.808 1.00 28.27 265 ASP A N 1
ATOM 2095 C CA . ASP A 1 265 ? -28.311 19.446 25.913 1.00 28.27 265 ASP A CA 1
ATOM 2096 C C . ASP A 1 265 ? -27.091 20.248 26.420 1.00 28.27 265 ASP A C 1
ATOM 2098 O O . ASP A 1 265 ? -26.193 19.655 27.031 1.00 28.27 265 ASP A O 1
ATOM 2102 N N . PRO A 1 266 ? -26.983 21.564 26.143 1.00 33.66 266 PRO A N 1
ATOM 2103 C CA . PRO A 1 266 ? -25.837 22.348 26.553 1.00 33.66 266 PRO A CA 1
ATOM 2104 C C . PRO A 1 266 ? -26.232 23.257 27.720 1.00 33.66 266 PRO A C 1
ATOM 2106 O O . PRO A 1 266 ? -27.021 24.192 27.580 1.00 33.66 266 PRO A O 1
ATOM 2109 N N . GLY A 1 267 ? -25.612 23.029 28.880 1.00 29.58 267 GLY A N 1
ATOM 2110 C CA . GLY A 1 267 ? -25.466 24.085 29.882 1.00 29.58 267 GLY A CA 1
ATOM 2111 C C . GLY A 1 267 ? -24.850 25.346 29.246 1.00 29.58 267 GLY A C 1
ATOM 2112 O O . GLY A 1 267 ? -24.127 25.248 28.250 1.00 29.58 267 GLY A O 1
ATOM 2113 N N . PRO A 1 268 ? -25.158 26.537 29.780 1.00 33.56 268 PRO A N 1
ATOM 2114 C CA . PRO A 1 268 ? -25.087 27.781 29.028 1.00 33.56 268 PRO A CA 1
ATOM 2115 C C . PRO A 1 268 ? -23.633 28.202 28.815 1.00 33.56 268 PRO A C 1
ATOM 2117 O O . PRO A 1 268 ? -22.850 28.133 29.754 1.00 33.56 268 PRO A O 1
ATOM 2120 N N . PHE A 1 269 ? -23.279 28.646 27.608 1.00 32.88 269 PHE A N 1
ATOM 2121 C CA . PHE A 1 269 ? -22.656 29.954 27.361 1.00 32.88 269 PHE A CA 1
ATOM 2122 C C . PHE A 1 269 ? -22.503 30.227 25.852 1.00 32.88 269 PHE A C 1
ATOM 2124 O O . PHE A 1 269 ? -22.371 29.328 25.026 1.00 32.88 269 PHE A O 1
ATOM 2131 N N . GLU A 1 270 ? -22.587 31.517 25.549 1.00 32.25 270 GLU A N 1
ATOM 2132 C CA . GLU A 1 270 ? -22.967 32.200 24.312 1.00 32.25 270 GLU A CA 1
ATOM 2133 C C . GLU A 1 270 ? -21.783 32.673 23.430 1.00 32.25 270 GLU A C 1
ATOM 2135 O O . GLU A 1 270 ? -20.746 33.054 23.968 1.00 32.25 270 GLU A O 1
ATOM 2140 N N . TYR A 1 271 ? -22.042 32.777 22.106 1.00 31.97 271 TYR A N 1
ATOM 2141 C CA . TYR A 1 271 ? -21.412 33.642 21.063 1.00 31.97 271 TYR A CA 1
ATOM 2142 C C . TYR A 1 271 ? -19.910 33.404 20.697 1.00 31.97 271 TYR A C 1
ATOM 2144 O O . TYR A 1 271 ? -19.102 33.084 21.555 1.00 31.97 271 TYR A O 1
ATOM 2152 N N . PHE A 1 272 ? -19.383 33.488 19.454 1.00 29.92 272 PHE A N 1
ATOM 2153 C CA . PHE A 1 272 ? -19.624 34.308 18.240 1.00 29.92 272 PHE A CA 1
ATOM 2154 C C . PHE A 1 272 ? -19.196 33.580 16.915 1.00 29.92 272 PHE A C 1
ATOM 2156 O O . PHE A 1 272 ? -18.612 32.500 16.929 1.00 29.92 272 PHE A O 1
ATOM 2163 N N . GLU A 1 273 ? -19.482 34.239 15.782 1.00 27.52 273 GLU A N 1
ATOM 2164 C CA . GLU A 1 273 ? -19.540 33.888 14.341 1.00 27.52 273 GLU A CA 1
ATOM 2165 C C . GLU A 1 273 ? -18.383 33.192 13.556 1.00 27.52 273 GLU A C 1
ATOM 2167 O O . GLU A 1 273 ? -17.194 33.344 13.821 1.00 27.52 273 GLU A O 1
ATOM 2172 N N . ARG A 1 274 ? -18.827 32.532 12.458 1.00 32.00 274 ARG A N 1
ATOM 2173 C CA . ARG A 1 274 ? -18.261 32.326 11.090 1.00 32.00 274 ARG A CA 1
ATOM 2174 C C . ARG A 1 274 ? -16.756 32.062 10.896 1.00 32.00 274 ARG A C 1
ATOM 2176 O O . ARG A 1 274 ? -15.988 33.005 10.789 1.00 32.00 274 ARG A O 1
ATOM 2183 N N . VAL A 1 275 ? -16.417 30.804 10.560 1.00 28.77 275 VAL A N 1
ATOM 2184 C CA . VAL A 1 275 ? -15.523 30.406 9.434 1.00 28.77 275 VAL A CA 1
ATOM 2185 C C . VAL A 1 275 ? -15.892 28.977 8.982 1.00 28.77 275 VAL A C 1
ATOM 2187 O O . VAL A 1 275 ? -15.945 28.067 9.813 1.00 28.77 275 VAL A O 1
ATOM 2190 N N . SER A 1 276 ? -16.140 28.801 7.679 1.00 34.78 276 SER A N 1
ATOM 2191 C CA . SER A 1 276 ? -16.405 27.540 6.965 1.00 34.78 276 SER A CA 1
ATOM 2192 C C . SER A 1 276 ? -15.140 26.676 6.803 1.00 34.78 276 SER A C 1
ATOM 2194 O O . SER A 1 276 ? -14.059 27.230 6.638 1.00 34.78 276 SER A O 1
ATOM 2196 N N . HIS A 1 277 ? -15.322 25.348 6.737 1.00 36.16 277 HIS A N 1
ATOM 2197 C CA . HIS A 1 277 ? -14.348 24.262 6.465 1.00 36.16 277 HIS A CA 1
ATOM 2198 C C . HIS A 1 277 ? -13.756 23.521 7.681 1.00 36.16 277 HIS A C 1
ATOM 2200 O O . HIS A 1 277 ? -12.697 23.875 8.188 1.00 36.16 277 HIS A O 1
ATOM 2206 N N . ALA A 1 278 ? -14.439 22.445 8.103 1.00 38.38 278 ALA A N 1
ATOM 2207 C CA . ALA A 1 278 ? -13.923 21.060 8.111 1.00 38.38 278 ALA A CA 1
ATOM 2208 C C . ALA A 1 278 ? -15.001 20.106 8.696 1.00 38.38 278 ALA A C 1
ATOM 2210 O O . ALA A 1 278 ? -15.203 20.013 9.900 1.00 38.38 278 ALA A O 1
ATOM 2211 N N . ALA A 1 279 ? -15.736 19.414 7.827 1.00 43.88 279 ALA A N 1
ATOM 2212 C CA . ALA A 1 279 ? -16.920 18.605 8.152 1.00 43.88 279 ALA A CA 1
ATOM 2213 C C . ALA A 1 279 ? -16.743 17.127 7.746 1.00 43.88 279 ALA A C 1
ATOM 2215 O O . ALA A 1 279 ? -17.702 16.373 7.607 1.00 43.88 279 ALA A O 1
ATOM 2216 N N . ASP A 1 280 ? -15.512 16.715 7.460 1.00 63.25 280 ASP A N 1
ATOM 2217 C CA . ASP A 1 280 ? -15.317 15.835 6.306 1.00 63.25 280 ASP A CA 1
ATOM 2218 C C . ASP A 1 280 ? -15.394 14.341 6.657 1.00 63.25 280 ASP A C 1
ATOM 2220 O O . ASP A 1 280 ? -15.859 13.542 5.846 1.00 63.25 280 ASP A O 1
ATOM 2224 N N . THR A 1 281 ? -15.040 13.959 7.888 1.00 58.97 281 THR A N 1
ATOM 2225 C CA . THR A 1 281 ? -15.331 12.610 8.403 1.00 58.97 281 THR A CA 1
ATOM 2226 C C . THR A 1 281 ? -16.824 12.445 8.639 1.00 58.97 281 THR A C 1
ATOM 2228 O O . THR A 1 281 ? -17.375 11.405 8.299 1.00 58.97 281 THR A O 1
ATOM 2231 N N . GLN A 1 282 ? -17.499 13.478 9.148 1.00 67.69 282 GLN A N 1
ATOM 2232 C CA . GLN A 1 282 ? -18.936 13.418 9.400 1.00 67.69 282 GLN A CA 1
ATOM 2233 C C . GLN A 1 282 ? -19.726 13.286 8.093 1.00 67.69 282 GLN A C 1
ATOM 2235 O O . GLN A 1 282 ? -20.563 12.403 8.000 1.00 67.69 282 GLN A O 1
ATOM 2240 N N . GLY A 1 283 ? -19.376 14.029 7.037 1.00 64.25 283 GLY A N 1
ATOM 2241 C CA . GLY A 1 283 ? -20.033 13.889 5.731 1.00 64.25 283 GLY A CA 1
ATOM 2242 C C . GLY A 1 283 ? -19.888 12.495 5.099 1.00 64.25 283 GLY A C 1
ATOM 2243 O O . GLY A 1 283 ? -20.802 12.034 4.415 1.00 64.25 283 GLY A O 1
ATOM 2244 N N . LEU A 1 284 ? -18.768 11.796 5.337 1.00 66.19 284 LEU A N 1
ATOM 2245 C CA . LEU A 1 284 ? -18.621 10.382 4.969 1.00 66.19 284 LEU A CA 1
ATOM 2246 C C . LEU A 1 284 ? -19.575 9.510 5.791 1.00 66.19 284 LEU A C 1
ATOM 2248 O O . LEU A 1 284 ? -20.263 8.669 5.226 1.00 66.19 284 LEU A O 1
ATOM 2252 N N . LEU A 1 285 ? -19.629 9.707 7.105 1.00 74.56 285 LEU A N 1
ATOM 2253 C CA . LEU A 1 285 ? -20.448 8.901 8.008 1.00 74.56 285 LEU A CA 1
ATOM 2254 C C . LEU A 1 285 ? -21.952 9.104 7.790 1.00 74.56 285 LEU A C 1
ATOM 2256 O O . LEU A 1 285 ? -22.681 8.117 7.755 1.00 74.56 285 LEU A O 1
ATOM 2260 N N . ASP A 1 286 ? -22.393 10.342 7.559 1.00 71.62 286 ASP A N 1
ATOM 2261 C CA . ASP A 1 286 ? -23.795 10.707 7.330 1.00 71.62 286 ASP A CA 1
ATOM 2262 C C . ASP A 1 286 ? -24.377 9.948 6.133 1.00 71.62 286 ASP A C 1
ATOM 2264 O O . ASP A 1 286 ? -25.475 9.397 6.199 1.00 71.62 286 ASP A O 1
ATOM 2268 N N . ILE A 1 287 ? -23.602 9.851 5.048 1.00 71.19 287 ILE A N 1
ATOM 2269 C CA . ILE A 1 287 ? -23.982 9.117 3.835 1.00 71.19 287 ILE A CA 1
ATOM 2270 C C . ILE A 1 287 ? -24.230 7.631 4.122 1.00 71.19 287 ILE A C 1
ATOM 2272 O O . ILE A 1 287 ? -25.116 7.029 3.519 1.00 71.19 287 ILE A O 1
ATOM 2276 N N . PHE A 1 288 ? -23.470 7.045 5.046 1.00 71.50 288 PHE A N 1
ATOM 2277 C CA . PHE A 1 288 ? -23.562 5.629 5.403 1.00 71.50 288 PHE A CA 1
ATOM 2278 C C . PHE A 1 288 ? -24.324 5.377 6.710 1.00 71.50 288 PHE A C 1
ATOM 2280 O O . PHE A 1 288 ? -24.329 4.249 7.203 1.00 71.50 288 PHE A O 1
ATOM 2287 N N . GLN A 1 289 ? -24.975 6.406 7.265 1.00 79.44 289 GLN A N 1
ATOM 2288 C CA . GLN A 1 289 ? -25.722 6.335 8.526 1.00 79.44 289 GLN A CA 1
ATOM 2289 C C . GLN A 1 289 ? -24.874 5.787 9.690 1.00 79.44 289 GLN A C 1
ATOM 2291 O O . GLN A 1 289 ? -25.340 4.997 10.515 1.00 79.44 289 GLN A O 1
ATOM 2296 N N . LEU A 1 290 ? -23.600 6.180 9.725 1.00 70.94 290 LEU A N 1
ATOM 2297 C CA . LEU A 1 290 ? -22.677 5.930 10.827 1.00 70.94 290 LEU A CA 1
ATOM 2298 C C . LEU A 1 290 ? -22.497 7.220 11.637 1.00 70.94 290 LEU A C 1
ATOM 2300 O O . LEU A 1 290 ? -22.755 8.314 11.151 1.00 70.94 290 LEU A O 1
ATOM 2304 N N . GLU A 1 291 ? -22.037 7.106 12.876 1.00 75.81 291 GLU A N 1
ATOM 2305 C CA . GLU A 1 291 ? -21.787 8.258 13.747 1.00 75.81 291 GLU A CA 1
ATOM 2306 C C . GLU A 1 291 ? -20.549 7.988 14.605 1.00 75.81 291 GLU A C 1
ATOM 2308 O O . GLU A 1 291 ? -20.368 6.877 15.102 1.00 75.81 291 GLU A O 1
ATOM 2313 N N . ILE A 1 292 ? -19.686 8.987 14.791 1.00 71.50 292 ILE A N 1
ATOM 2314 C CA . ILE A 1 292 ? -18.592 8.918 15.766 1.00 71.50 292 ILE A CA 1
ATOM 2315 C C . ILE A 1 292 ? -18.963 9.807 16.941 1.00 71.50 292 ILE A C 1
ATOM 2317 O O . ILE A 1 292 ? -19.255 10.984 16.758 1.00 71.50 292 ILE A O 1
ATOM 2321 N N . ASP A 1 293 ? -18.850 9.266 18.147 1.00 70.56 293 ASP A N 1
ATOM 2322 C CA . ASP A 1 293 ? -18.932 10.048 19.374 1.00 70.56 293 ASP A CA 1
ATOM 2323 C C . ASP A 1 293 ? -17.523 10.162 19.979 1.00 70.56 293 ASP A C 1
ATOM 2325 O O . ASP A 1 293 ? -17.083 9.279 20.728 1.00 70.56 293 ASP A O 1
ATOM 2329 N N . PRO A 1 294 ? -16.761 11.218 19.628 1.00 66.25 294 PRO A N 1
ATOM 2330 C CA . PRO A 1 294 ? -15.398 11.391 20.112 1.00 66.25 294 PRO A CA 1
ATOM 2331 C C . PRO A 1 294 ? -15.358 11.856 21.573 1.00 66.25 294 PRO A C 1
ATOM 2333 O O . PRO A 1 294 ? -14.284 11.845 22.173 1.00 66.25 294 PRO A O 1
ATOM 2336 N N . SER A 1 295 ? -16.496 12.269 22.150 1.00 64.81 295 SER A N 1
ATOM 2337 C CA . SER A 1 295 ? -16.591 12.625 23.569 1.00 64.81 295 SER A CA 1
ATOM 2338 C C . SER A 1 295 ? -16.514 11.380 24.457 1.00 64.81 295 SER A C 1
ATOM 2340 O O . SER A 1 295 ? -15.993 11.429 25.574 1.00 64.81 295 SER A O 1
ATOM 2342 N N . VAL A 1 296 ? -16.938 10.233 23.919 1.00 71.19 296 VAL A N 1
ATOM 2343 C CA . VAL A 1 296 ? -16.895 8.945 24.601 1.00 71.19 296 VAL A CA 1
ATOM 2344 C C . VAL A 1 296 ? -15.658 8.165 24.165 1.00 71.19 296 VAL A C 1
ATOM 2346 O O . VAL A 1 296 ? -15.663 7.340 23.250 1.00 71.19 296 VAL A O 1
ATOM 2349 N N . VAL A 1 297 ? -14.561 8.427 24.872 1.00 76.88 297 VAL A N 1
ATOM 2350 C CA . VAL A 1 297 ? -13.290 7.721 24.694 1.00 76.88 297 VAL A CA 1
ATOM 2351 C C . VAL A 1 297 ? -13.192 6.552 25.674 1.00 76.88 297 VAL A C 1
ATOM 2353 O O . VAL A 1 297 ? -13.085 6.736 26.888 1.00 76.88 297 VAL A O 1
ATOM 2356 N N . CYS A 1 298 ? -13.147 5.330 25.150 1.00 79.25 298 CYS A N 1
ATOM 2357 C CA . CYS A 1 298 ? -12.806 4.146 25.931 1.00 79.25 298 CYS A CA 1
ATOM 2358 C C . CYS A 1 298 ? -11.287 4.076 26.096 1.00 79.25 298 CYS A C 1
ATOM 2360 O O . CYS A 1 298 ? -10.595 3.786 25.126 1.00 79.25 298 CYS A O 1
ATOM 2362 N N . ARG A 1 299 ? -10.760 4.324 27.303 1.00 84.81 299 ARG A N 1
ATOM 2363 C CA . ARG A 1 299 ? -9.313 4.233 27.578 1.00 84.81 299 ARG A CA 1
ATOM 2364 C C . ARG A 1 299 ? -8.920 2.905 28.212 1.00 84.81 299 ARG A C 1
ATOM 2366 O O . ARG A 1 299 ? -9.488 2.517 29.237 1.00 84.81 299 ARG A O 1
ATOM 2373 N N . ARG A 1 300 ? -7.916 2.253 27.625 1.00 86.50 300 ARG A N 1
ATOM 2374 C CA . ARG A 1 300 ? -7.296 0.988 28.034 1.00 86.50 300 ARG A CA 1
ATOM 2375 C C . ARG A 1 300 ? -8.336 -0.056 28.413 1.00 86.50 300 ARG A C 1
ATOM 2377 O O . ARG A 1 300 ? -8.290 -0.644 29.494 1.00 86.50 300 ARG A O 1
ATOM 2384 N N . LYS A 1 301 ? -9.309 -0.264 27.529 1.00 90.31 301 LYS A N 1
ATOM 2385 C CA . LYS A 1 301 ? -10.357 -1.268 27.718 1.00 90.31 301 LYS A CA 1
ATOM 2386 C C . LYS A 1 301 ? -10.087 -2.482 26.846 1.00 90.31 301 LYS A C 1
ATOM 2388 O O . LYS A 1 301 ? -9.494 -2.376 25.774 1.00 90.31 301 LYS A O 1
ATOM 2393 N N . ALA A 1 302 ? -10.516 -3.640 27.339 1.00 93.81 302 ALA A N 1
ATOM 2394 C CA . ALA A 1 302 ? -10.498 -4.862 26.558 1.00 93.81 302 ALA A CA 1
ATOM 2395 C C . ALA A 1 302 ? -11.413 -4.692 25.341 1.00 93.81 302 ALA A C 1
ATOM 2397 O O . ALA A 1 302 ? -12.566 -4.270 25.474 1.00 93.81 302 ALA A O 1
ATOM 2398 N N . LEU A 1 303 ? -10.877 -5.015 24.171 1.00 95.19 303 LEU A N 1
ATOM 2399 C CA . LEU A 1 303 ? -11.628 -5.083 22.935 1.00 95.19 303 LEU A CA 1
ATOM 2400 C C . LEU A 1 303 ? -12.284 -6.460 22.838 1.00 95.19 303 LEU A C 1
ATOM 2402 O O . LEU A 1 303 ? -11.615 -7.497 22.890 1.00 95.19 303 LEU A O 1
ATOM 2406 N N . VAL A 1 304 ? -13.599 -6.465 22.682 1.00 96.12 304 VAL A N 1
ATOM 2407 C CA . VAL A 1 304 ? -14.420 -7.675 22.626 1.00 96.12 304 VAL A CA 1
ATOM 2408 C C . VAL A 1 304 ? -15.182 -7.666 21.308 1.00 96.12 304 VAL A C 1
ATOM 2410 O O . VAL A 1 304 ? -15.684 -6.623 20.894 1.00 96.12 304 VAL A O 1
ATOM 2413 N N . ALA A 1 305 ? -15.242 -8.797 20.617 1.00 95.69 305 ALA A N 1
ATOM 2414 C CA . ALA A 1 305 ? -16.074 -8.939 19.430 1.00 95.69 305 ALA A CA 1
ATOM 2415 C C . ALA A 1 305 ? -17.567 -8.838 19.798 1.00 95.69 305 ALA A C 1
ATOM 2417 O O . ALA A 1 305 ? -17.961 -9.025 20.949 1.00 95.69 305 ALA A O 1
ATOM 2418 N N . ALA A 1 306 ? -18.417 -8.506 18.827 1.00 90.94 306 ALA A N 1
ATOM 2419 C CA . ALA A 1 306 ? -19.849 -8.321 19.064 1.00 90.94 306 ALA A CA 1
ATOM 2420 C C . ALA A 1 306 ? -20.565 -9.593 19.564 1.00 90.94 306 ALA A C 1
ATOM 2422 O O . ALA A 1 306 ? -21.598 -9.482 20.217 1.00 90.94 306 ALA A O 1
ATOM 2423 N N . ASP A 1 307 ? -19.999 -10.772 19.300 1.00 92.69 307 ASP A N 1
ATOM 2424 C CA . ASP A 1 307 ? -20.452 -12.080 19.794 1.00 92.69 307 ASP A CA 1
ATOM 2425 C C . ASP A 1 307 ? -19.969 -12.404 21.226 1.00 92.69 307 ASP A C 1
ATOM 2427 O O . ASP A 1 307 ? -20.251 -13.479 21.750 1.00 92.69 307 ASP A O 1
ATOM 2431 N N . GLY A 1 308 ? -19.240 -11.485 21.867 1.00 91.81 308 GLY A N 1
ATOM 2432 C CA . GLY A 1 308 ? -18.703 -11.642 23.217 1.00 91.81 308 GLY A CA 1
ATOM 2433 C C . GLY A 1 308 ? -17.311 -12.275 23.283 1.00 91.81 308 GLY A C 1
ATOM 2434 O O . GLY A 1 308 ? -16.744 -12.356 24.374 1.00 91.81 308 GLY A O 1
ATOM 2435 N N . GLN A 1 309 ? -16.715 -12.688 22.158 1.00 93.00 309 GLN A N 1
ATOM 2436 C CA . GLN A 1 309 ? -15.369 -13.259 22.172 1.00 93.00 309 GLN A CA 1
ATOM 2437 C C . GLN A 1 309 ? -14.311 -12.200 22.505 1.00 93.00 309 GLN A C 1
ATOM 2439 O O . GLN A 1 309 ? -14.222 -11.142 21.875 1.00 93.00 309 GLN A O 1
ATOM 2444 N N . SER A 1 310 ? -13.456 -12.499 23.484 1.00 91.62 310 SER A N 1
ATOM 2445 C CA . SER A 1 310 ? -12.303 -11.653 23.796 1.00 91.62 310 SER A CA 1
ATOM 2446 C C . SER A 1 310 ? -11.282 -11.695 22.661 1.00 91.62 310 SER A C 1
ATOM 2448 O O . SER A 1 310 ? -10.940 -12.760 22.148 1.00 91.62 310 SER A O 1
ATOM 2450 N N . THR A 1 311 ? -10.743 -10.531 22.302 1.00 92.19 311 THR A N 1
ATOM 2451 C CA . THR A 1 311 ? -9.633 -10.443 21.341 1.00 92.19 311 THR A CA 1
ATOM 2452 C C . THR A 1 311 ? -8.262 -10.605 22.001 1.00 92.19 311 THR A C 1
ATOM 2454 O O . THR A 1 311 ? -7.262 -10.733 21.298 1.00 92.19 311 THR A O 1
ATOM 2457 N N . GLY A 1 312 ? -8.193 -10.554 23.338 1.00 91.94 312 GLY A N 1
ATOM 2458 C CA . GLY A 1 312 ? -6.934 -10.441 24.084 1.00 91.94 312 GLY A CA 1
ATOM 2459 C C . GLY A 1 312 ? -6.242 -9.079 23.937 1.00 91.94 312 GLY A C 1
ATOM 2460 O O . GLY A 1 312 ? -5.145 -8.885 24.457 1.00 91.94 312 GLY A O 1
ATOM 2461 N N . VAL A 1 313 ? -6.865 -8.122 23.243 1.00 93.62 313 VAL A N 1
ATOM 2462 C CA . VAL A 1 313 ? -6.314 -6.787 23.009 1.00 93.62 313 VAL A CA 1
ATOM 2463 C C . VAL A 1 313 ? -6.913 -5.793 23.995 1.00 93.62 313 VAL A C 1
ATOM 2465 O O . VAL A 1 313 ? -8.125 -5.736 24.195 1.00 93.62 313 VAL A O 1
ATOM 2468 N N . VAL A 1 314 ? -6.047 -4.964 24.571 1.00 91.56 314 VAL A N 1
ATOM 2469 C CA . VAL A 1 314 ? -6.418 -3.768 25.330 1.00 91.56 314 VAL A CA 1
ATOM 2470 C C . VAL A 1 314 ? -5.945 -2.557 24.543 1.00 91.56 314 VAL A C 1
ATOM 2472 O O . VAL A 1 314 ? -4.785 -2.519 24.124 1.00 91.56 314 VAL A O 1
ATOM 2475 N N . ALA A 1 315 ? -6.838 -1.596 24.328 1.00 90.31 315 ALA A N 1
ATOM 2476 C CA . ALA A 1 315 ? -6.562 -0.416 23.521 1.00 90.31 315 ALA A CA 1
ATOM 2477 C C . ALA A 1 315 ? -7.405 0.782 23.973 1.00 90.31 315 ALA A C 1
ATOM 2479 O O . ALA A 1 315 ? -8.302 0.652 24.815 1.00 90.31 315 ALA A O 1
ATOM 2480 N N . ASP A 1 316 ? -7.095 1.934 23.387 1.00 87.69 316 ASP A N 1
ATOM 2481 C CA . ASP A 1 316 ? -7.956 3.107 23.410 1.00 87.69 316 ASP A CA 1
ATOM 2482 C C . ASP A 1 316 ? -8.843 3.098 22.151 1.00 87.69 316 ASP A C 1
ATOM 2484 O O . ASP A 1 316 ? -8.401 2.671 21.080 1.00 87.69 316 ASP A O 1
ATOM 2488 N N . GLY A 1 317 ? -10.100 3.528 22.266 1.00 86.06 317 GLY A N 1
ATOM 2489 C CA . GLY A 1 317 ? -11.052 3.535 21.150 1.00 86.06 317 GLY A CA 1
ATOM 2490 C C . GLY A 1 317 ? -12.129 4.612 21.282 1.00 86.06 317 GLY A C 1
ATOM 2491 O O . GLY A 1 317 ? -12.527 4.956 22.396 1.00 86.06 317 GLY A O 1
ATOM 2492 N N . VAL A 1 318 ? -12.523 5.223 20.160 1.00 85.25 318 VAL A N 1
ATOM 2493 C CA . VAL A 1 318 ? -13.684 6.128 20.099 1.00 85.25 318 VAL A CA 1
ATOM 2494 C C . VAL A 1 318 ? -14.926 5.333 19.747 1.00 85.25 318 VAL A C 1
ATOM 2496 O O . VAL A 1 318 ? -14.842 4.308 19.062 1.00 85.25 318 VAL A O 1
ATOM 2499 N N . VAL A 1 319 ? -16.075 5.798 20.224 1.00 85.56 319 VAL A N 1
ATOM 2500 C CA . VAL A 1 319 ? -17.346 5.148 19.928 1.00 85.56 319 VAL A CA 1
ATOM 2501 C C . VAL A 1 319 ? -17.738 5.402 18.475 1.00 85.56 319 VAL A C 1
ATOM 2503 O O . VAL A 1 319 ? -17.693 6.534 18.000 1.00 85.56 319 VAL A O 1
ATOM 2506 N N . VAL A 1 320 ? -18.132 4.331 17.785 1.00 81.44 320 VAL A N 1
ATOM 2507 C CA . VAL A 1 320 ? -18.649 4.344 16.413 1.00 81.44 320 VAL A CA 1
ATOM 2508 C C . VAL A 1 320 ? -20.021 3.672 16.423 1.00 81.44 320 VAL A C 1
ATOM 2510 O O . VAL A 1 320 ? -20.128 2.483 16.725 1.00 81.44 320 VAL A O 1
ATOM 2513 N N . ARG A 1 321 ? -21.073 4.433 16.130 1.00 82.88 321 ARG A N 1
ATOM 2514 C CA . ARG A 1 321 ? -22.475 3.998 16.098 1.00 82.88 321 ARG A CA 1
ATOM 2515 C C . ARG A 1 321 ? -22.974 3.889 14.657 1.00 82.88 321 ARG A C 1
ATOM 2517 O O . ARG A 1 321 ? -22.317 4.342 13.724 1.00 82.88 321 ARG A O 1
ATOM 2524 N N . GLY A 1 322 ? -24.145 3.276 14.504 1.00 79.12 322 GLY A N 1
ATOM 2525 C CA . GLY A 1 322 ? -24.726 2.945 13.205 1.00 79.12 322 GLY A CA 1
ATOM 2526 C C . GLY A 1 322 ? -24.204 1.623 12.643 1.00 79.12 322 GLY A C 1
ATOM 2527 O O . GLY A 1 322 ? -23.241 1.043 13.152 1.00 79.12 322 GLY A O 1
ATOM 2528 N N . GLY A 1 323 ? -24.876 1.127 11.604 1.00 86.06 323 GLY A N 1
ATOM 2529 C CA . GLY A 1 323 ? -24.535 -0.132 10.941 1.00 86.06 323 GLY A CA 1
ATOM 2530 C C . GLY A 1 323 ? -24.468 -1.351 11.875 1.00 86.06 323 GLY A C 1
ATOM 2531 O O . GLY A 1 323 ? -25.037 -1.393 12.969 1.00 86.06 323 GLY A O 1
ATOM 2532 N N . LYS A 1 324 ? -23.747 -2.381 11.429 1.00 90.31 324 LYS A N 1
ATOM 2533 C CA . LYS A 1 324 ? -23.493 -3.610 12.184 1.00 90.31 324 LYS A CA 1
ATOM 2534 C C . LYS A 1 324 ? -22.265 -3.434 13.073 1.00 90.31 324 LYS A C 1
ATOM 2536 O O . LYS A 1 324 ? -21.144 -3.325 12.581 1.00 90.31 324 LYS A O 1
ATOM 2541 N N . THR A 1 325 ? -22.447 -3.466 14.392 1.00 93.75 325 THR A N 1
ATOM 2542 C CA . THR A 1 325 ? -21.319 -3.471 15.338 1.00 93.75 325 THR A CA 1
ATOM 2543 C C . THR A 1 325 ? -20.483 -4.743 15.181 1.00 93.75 325 THR A C 1
ATOM 2545 O O . THR A 1 325 ? -21.026 -5.845 15.235 1.00 93.75 325 THR A O 1
ATOM 2548 N N . LEU A 1 326 ? -19.161 -4.597 15.053 1.00 94.38 326 LEU A N 1
ATOM 2549 C CA . LEU A 1 326 ? -18.217 -5.722 15.021 1.00 94.38 326 LEU A CA 1
ATOM 2550 C C . LEU A 1 326 ? -17.431 -5.878 16.320 1.00 94.38 326 LEU A C 1
ATOM 2552 O O . LEU A 1 326 ? -17.174 -7.003 16.742 1.00 94.38 326 LEU A O 1
ATOM 2556 N N . TYR A 1 327 ? -17.073 -4.767 16.967 1.00 95.88 327 TYR A N 1
ATOM 2557 C CA . TYR A 1 327 ? -16.319 -4.791 18.217 1.00 95.88 327 TYR A CA 1
ATOM 2558 C C . TYR A 1 327 ? -16.806 -3.738 19.204 1.00 95.88 327 TYR A C 1
ATOM 2560 O O . TYR A 1 327 ? -17.280 -2.663 18.827 1.00 95.88 327 TYR A O 1
ATOM 2568 N N . ARG A 1 328 ? -16.647 -4.061 20.487 1.00 95.56 328 ARG A N 1
ATOM 2569 C CA . ARG A 1 328 ? -17.038 -3.249 21.630 1.00 95.56 328 ARG A CA 1
ATOM 2570 C C . ARG A 1 328 ? -15.878 -3.067 22.605 1.00 95.56 328 ARG A C 1
ATOM 2572 O O . ARG A 1 328 ? -15.051 -3.959 22.777 1.00 95.56 328 ARG A O 1
ATOM 2579 N N . MET A 1 329 ? -15.870 -1.933 23.296 1.00 92.38 329 MET A N 1
ATOM 2580 C CA . MET A 1 329 ? -15.049 -1.675 24.479 1.00 92.38 329 MET A CA 1
ATOM 2581 C C . MET A 1 329 ? -15.964 -1.179 25.592 1.00 92.38 329 MET A C 1
ATOM 2583 O O . MET A 1 329 ? -16.749 -0.262 25.378 1.00 92.38 329 MET A O 1
ATOM 2587 N N . ALA A 1 330 ? -15.899 -1.803 26.771 1.00 91.19 330 ALA A N 1
ATOM 2588 C CA . ALA A 1 330 ? -16.802 -1.486 27.888 1.00 91.19 330 ALA A CA 1
ATOM 2589 C C . ALA A 1 330 ? -18.299 -1.464 27.481 1.00 91.19 330 ALA A C 1
ATOM 2591 O O . ALA A 1 330 ? -19.063 -0.611 27.917 1.00 91.19 330 ALA A O 1
ATOM 2592 N N . GLY A 1 331 ? -18.707 -2.383 26.597 1.00 90.56 331 GLY A N 1
ATOM 2593 C CA . GLY A 1 331 ? -20.075 -2.479 26.069 1.00 90.56 331 GLY A CA 1
ATOM 2594 C C . GLY A 1 331 ? -20.406 -1.510 24.925 1.00 90.56 331 GLY A C 1
ATOM 2595 O O . GLY A 1 331 ? -21.359 -1.750 24.180 1.00 90.56 331 GLY A O 1
ATOM 2596 N N . LEU A 1 332 ? -19.599 -0.472 24.710 1.00 91.50 332 LEU A N 1
ATOM 2597 C CA . LEU A 1 332 ? -19.826 0.546 23.686 1.00 91.50 332 LEU A CA 1
ATOM 2598 C C . LEU A 1 332 ? -19.235 0.123 22.334 1.00 91.50 332 LEU A C 1
ATOM 2600 O O . LEU A 1 332 ? -18.144 -0.450 22.316 1.00 91.50 332 LEU A O 1
ATOM 2604 N N . PRO A 1 333 ? -19.921 0.373 21.205 1.00 89.50 333 PRO A N 1
ATOM 2605 C CA . PRO A 1 333 ? -19.434 -0.018 19.887 1.00 89.50 333 PRO A CA 1
ATOM 2606 C C . PRO A 1 333 ? -18.246 0.861 19.480 1.00 89.50 333 PRO A C 1
ATOM 2608 O O . PRO A 1 333 ? -18.334 2.081 19.518 1.00 89.50 333 PRO A O 1
ATOM 2611 N N . VAL A 1 334 ? -17.128 0.242 19.105 1.00 91.44 334 VAL A N 1
ATOM 2612 C CA . VAL A 1 334 ? -15.895 0.941 18.677 1.00 91.44 334 VAL A CA 1
ATOM 2613 C C . VAL A 1 334 ? -15.427 0.512 17.284 1.00 91.44 334 VAL A C 1
ATOM 2615 O O . VAL A 1 334 ? -14.416 0.995 16.783 1.00 91.44 334 VAL A O 1
ATOM 2618 N N . ALA A 1 335 ? -16.150 -0.411 16.652 1.00 92.88 335 ALA A N 1
ATOM 2619 C CA . ALA A 1 335 ? -16.041 -0.708 15.232 1.00 92.88 335 ALA A CA 1
ATOM 2620 C C . ALA A 1 335 ? -17.418 -1.067 14.682 1.00 92.88 335 ALA A C 1
ATOM 2622 O O . ALA A 1 335 ? -18.116 -1.914 15.256 1.00 92.88 335 ALA A O 1
ATOM 2623 N N . ALA A 1 336 ? -17.768 -0.461 13.555 1.00 86.94 336 ALA A N 1
ATOM 2624 C CA . ALA A 1 336 ? -19.042 -0.656 12.886 1.00 86.94 336 ALA A CA 1
ATOM 2625 C C . ALA A 1 336 ? -18.839 -0.851 11.385 1.00 86.94 336 ALA A C 1
ATOM 2627 O O . ALA A 1 336 ? -17.905 -0.305 10.794 1.00 86.94 336 ALA A O 1
ATOM 2628 N N . MET A 1 337 ? -19.721 -1.643 10.784 1.00 91.12 337 MET A N 1
ATOM 2629 C CA . MET A 1 337 ? -19.704 -1.950 9.365 1.00 91.12 337 MET A CA 1
ATOM 2630 C C . MET A 1 337 ? -21.040 -1.591 8.725 1.00 91.12 337 MET A C 1
ATOM 2632 O O . MET A 1 337 ? -22.096 -2.014 9.197 1.00 91.12 337 MET A O 1
ATOM 2636 N N . TYR A 1 338 ? -20.976 -0.836 7.639 1.00 87.25 338 TYR A N 1
ATOM 2637 C CA . TYR A 1 338 ? -22.075 -0.640 6.709 1.00 87.25 338 TYR A CA 1
ATOM 2638 C C . TYR A 1 338 ? -21.912 -1.614 5.536 1.00 87.25 338 TYR A C 1
ATOM 2640 O O . TYR A 1 338 ? -20.799 -1.803 5.038 1.00 87.25 338 TYR A O 1
ATOM 2648 N N . GLU A 1 339 ? -23.011 -2.230 5.106 1.00 87.50 339 GLU A N 1
ATOM 2649 C CA . GLU A 1 339 ? -23.044 -3.175 3.988 1.00 87.50 339 GLU A CA 1
ATOM 2650 C C . GLU A 1 339 ? -24.125 -2.751 2.984 1.00 87.50 339 GLU A C 1
ATOM 2652 O O . GLU A 1 339 ? -25.247 -2.428 3.376 1.00 87.50 339 GLU A O 1
ATOM 2657 N N . ALA A 1 340 ? -23.786 -2.773 1.694 1.00 82.88 340 ALA A N 1
ATOM 2658 C CA . ALA A 1 340 ? -24.706 -2.528 0.583 1.00 82.88 340 ALA A CA 1
ATOM 2659 C C . ALA A 1 340 ? -24.406 -3.519 -0.549 1.00 82.88 340 ALA A C 1
ATOM 2661 O O . ALA A 1 340 ? -23.444 -3.348 -1.298 1.00 82.88 340 ALA A O 1
ATOM 2662 N N . GLY A 1 341 ? -25.205 -4.586 -0.648 1.00 89.69 341 GLY A N 1
ATOM 2663 C CA . GLY A 1 341 ? -24.889 -5.718 -1.525 1.00 89.69 341 GLY A CA 1
ATOM 2664 C C . GLY A 1 341 ? -23.551 -6.356 -1.133 1.00 89.69 341 GLY A C 1
ATOM 2665 O O . GLY A 1 341 ? -23.338 -6.673 0.036 1.00 89.69 341 GLY A O 1
ATOM 2666 N N . ASP A 1 342 ? -22.635 -6.486 -2.095 1.00 90.69 342 ASP A N 1
ATOM 2667 C CA . ASP A 1 342 ? -21.258 -6.955 -1.854 1.00 90.69 342 ASP A CA 1
ATOM 2668 C C . ASP A 1 342 ? -20.329 -5.862 -1.288 1.00 90.69 342 ASP A C 1
ATOM 2670 O O . ASP A 1 342 ? -19.184 -6.129 -0.901 1.00 90.69 342 ASP A O 1
ATOM 2674 N N . GLY A 1 343 ? -20.824 -4.623 -1.248 1.00 92.56 343 GLY A N 1
ATOM 2675 C CA . GLY A 1 343 ? -20.113 -3.435 -0.811 1.00 92.56 343 GLY A CA 1
ATOM 2676 C C . GLY A 1 343 ? -19.998 -3.335 0.692 1.00 92.56 343 GLY A C 1
ATOM 2677 O O . GLY A 1 343 ? -20.953 -3.623 1.415 1.00 92.56 343 GLY A O 1
ATOM 2678 N N . LYS A 1 344 ? -18.837 -2.888 1.176 1.00 93.44 344 LYS A N 1
ATOM 2679 C CA . LYS A 1 344 ? -18.568 -2.784 2.615 1.00 93.44 344 LYS A CA 1
ATOM 2680 C C . LYS A 1 344 ? -17.817 -1.512 2.966 1.00 93.44 344 LYS A C 1
ATOM 2682 O O . LYS A 1 344 ? -16.790 -1.208 2.367 1.00 93.44 344 LYS A O 1
ATOM 2687 N N . LEU A 1 345 ? -18.265 -0.832 4.013 1.00 91.06 345 LEU A N 1
ATOM 2688 C CA . LEU A 1 345 ? -17.508 0.213 4.693 1.00 91.06 345 LEU A CA 1
ATOM 2689 C C . LEU A 1 345 ? -17.321 -0.194 6.151 1.00 91.06 345 LEU A C 1
ATOM 2691 O O . LEU A 1 345 ? -18.288 -0.301 6.898 1.00 91.06 345 LEU A O 1
ATOM 2695 N N . LEU A 1 346 ? -16.073 -0.391 6.562 1.00 93.81 346 LEU A N 1
ATOM 2696 C CA . LEU A 1 346 ? -15.700 -0.701 7.936 1.00 93.81 346 LEU A CA 1
ATOM 2697 C C . LEU A 1 346 ? -15.003 0.500 8.569 1.00 93.81 346 LEU A C 1
ATOM 2699 O O . LEU A 1 346 ? -13.943 0.917 8.107 1.00 93.81 346 LEU A O 1
ATOM 2703 N N . VAL A 1 347 ? -15.568 1.014 9.659 1.00 90.31 347 VAL A N 1
ATOM 2704 C CA . VAL A 1 347 ? -14.998 2.120 10.434 1.00 90.31 347 VAL A CA 1
ATOM 2705 C C . VAL A 1 347 ? -14.485 1.596 11.771 1.00 90.31 347 VAL A C 1
ATOM 2707 O O . VAL A 1 347 ? -15.222 0.964 12.530 1.00 90.31 347 VAL A O 1
ATOM 2710 N N . ILE A 1 348 ? -13.210 1.865 12.059 1.00 93.06 348 ILE A N 1
ATOM 2711 C CA . ILE A 1 348 ? -12.500 1.408 13.254 1.00 93.06 348 ILE A CA 1
ATOM 2712 C C . ILE A 1 348 ? -12.138 2.602 14.137 1.00 93.06 348 ILE A C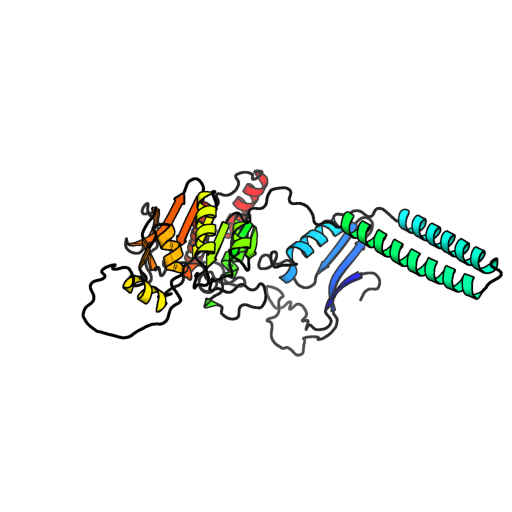 1
ATOM 2714 O O . ILE A 1 348 ? -11.257 3.388 13.796 1.00 93.06 348 ILE A O 1
ATOM 2718 N N . GLY A 1 349 ? -12.765 2.693 15.311 1.00 89.25 349 GLY A N 1
ATOM 2719 C CA . GLY A 1 349 ? -12.521 3.722 16.327 1.00 89.25 349 GLY A CA 1
ATOM 2720 C C . GLY A 1 349 ? -11.235 3.543 17.139 1.00 89.25 349 GLY A C 1
ATOM 2721 O O . GLY A 1 349 ? -10.875 4.416 17.922 1.00 89.25 349 GLY A O 1
ATOM 2722 N N . PHE A 1 350 ? -10.534 2.425 16.970 1.00 92.19 350 PHE A N 1
ATOM 2723 C CA . PHE A 1 350 ? -9.282 2.091 17.661 1.00 92.19 350 PHE A CA 1
ATOM 2724 C C . PHE A 1 350 ? -8.094 1.984 16.689 1.00 92.19 350 PHE A C 1
ATOM 2726 O O . PHE A 1 350 ? -7.183 1.185 16.896 1.00 92.19 350 PHE A O 1
ATOM 2733 N N . GLY A 1 351 ? -8.088 2.773 15.608 1.00 90.75 351 GLY A N 1
ATOM 2734 C CA . GLY A 1 351 ? -7.045 2.729 14.574 1.00 90.75 351 GLY A CA 1
ATOM 2735 C C . GLY A 1 351 ? -5.634 3.035 15.093 1.00 90.75 351 GLY A C 1
ATOM 2736 O O . GLY A 1 351 ? -4.660 2.532 14.539 1.00 90.75 351 GLY A O 1
ATOM 2737 N N . GLU A 1 352 ? -5.520 3.763 16.209 1.00 89.00 352 GLU A N 1
ATOM 2738 C CA . GLU A 1 352 ? -4.258 4.028 16.923 1.00 89.00 352 GLU A CA 1
ATOM 2739 C C . GLU A 1 352 ? -3.485 2.752 17.283 1.00 89.00 352 GLU A C 1
ATOM 2741 O O . GLU A 1 352 ? -2.258 2.795 17.381 1.00 89.00 352 GLU A O 1
ATOM 2746 N N . LEU A 1 353 ? -4.196 1.632 17.458 1.00 91.94 353 LEU A N 1
ATOM 2747 C CA . LEU A 1 353 ? -3.635 0.314 17.746 1.00 91.94 353 LEU A CA 1
ATOM 2748 C C . LEU A 1 353 ? -2.704 -0.194 16.640 1.00 91.94 353 LEU A C 1
ATOM 2750 O O . LEU A 1 353 ? -1.829 -1.013 16.908 1.00 91.94 353 LEU A O 1
ATOM 2754 N N . PHE A 1 354 ? -2.917 0.259 15.405 1.00 92.81 354 PHE A N 1
ATOM 2755 C CA . PHE A 1 354 ? -2.226 -0.246 14.224 1.00 92.81 354 PHE A CA 1
ATOM 2756 C C . PHE A 1 354 ? -1.077 0.650 13.761 1.00 92.81 354 PHE A C 1
ATOM 2758 O O . PHE A 1 354 ? -0.516 0.426 12.693 1.00 92.81 354 PHE A O 1
ATOM 2765 N N . ARG A 1 355 ? -0.705 1.648 14.561 1.00 90.38 355 ARG A N 1
ATOM 2766 C CA . ARG A 1 355 ? 0.503 2.436 14.318 1.00 90.38 355 ARG A CA 1
ATOM 2767 C C . ARG A 1 355 ? 1.751 1.626 14.600 1.00 90.38 355 ARG A C 1
ATOM 2769 O O . ARG A 1 355 ? 1.742 0.746 15.459 1.00 90.38 355 ARG A O 1
ATOM 2776 N N . ASP A 1 356 ? 2.849 1.973 13.945 1.00 87.56 356 ASP A N 1
ATOM 2777 C CA . ASP A 1 356 ? 4.097 1.226 14.100 1.00 87.56 356 ASP A CA 1
ATOM 2778 C C . ASP A 1 356 ? 4.617 1.227 15.543 1.00 87.56 356 ASP A C 1
ATOM 2780 O O . ASP A 1 356 ? 5.102 0.193 16.012 1.00 87.56 356 ASP A O 1
ATOM 2784 N N . SER A 1 357 ? 4.450 2.345 16.266 1.00 85.94 357 SER A N 1
ATOM 2785 C CA . SER A 1 357 ? 4.797 2.464 17.691 1.00 85.94 357 SER A CA 1
ATOM 2786 C C . SER A 1 357 ? 4.022 1.468 18.565 1.00 85.94 357 SER A C 1
ATOM 2788 O O . SER A 1 357 ? 4.560 0.952 19.544 1.00 85.94 357 SER A O 1
ATOM 2790 N N . ALA A 1 358 ? 2.794 1.116 18.170 1.00 87.12 358 ALA A N 1
ATOM 2791 C CA . ALA A 1 358 ? 1.968 0.096 18.813 1.00 87.12 358 ALA A CA 1
ATOM 2792 C C . ALA A 1 358 ? 2.171 -1.319 18.231 1.00 87.12 358 ALA A C 1
ATOM 2794 O O . ALA A 1 358 ? 1.755 -2.298 18.852 1.00 87.12 358 ALA A O 1
ATOM 2795 N N . MET A 1 359 ? 2.810 -1.458 17.070 1.00 86.94 359 MET A N 1
ATOM 2796 C CA . MET A 1 359 ? 2.937 -2.726 16.341 1.00 86.94 359 MET A CA 1
ATOM 2797 C C . MET A 1 359 ? 4.369 -3.299 16.330 1.00 86.94 359 MET A C 1
ATOM 2799 O O . MET A 1 359 ? 4.628 -4.304 15.675 1.00 86.94 359 MET A O 1
ATOM 2803 N N . GLY A 1 360 ? 5.297 -2.712 17.092 1.00 75.31 360 GLY A N 1
ATOM 2804 C CA . GLY A 1 360 ? 6.627 -3.287 17.341 1.00 75.31 360 GLY A CA 1
ATOM 2805 C C . GLY A 1 360 ? 7.724 -2.892 16.348 1.00 75.31 360 GLY A C 1
ATOM 2806 O O . GLY A 1 360 ? 8.833 -3.403 16.450 1.00 75.31 360 GLY A O 1
ATOM 2807 N N . HIS A 1 361 ? 7.477 -1.934 15.451 1.00 73.06 361 HIS A N 1
ATOM 2808 C CA . HIS A 1 361 ? 8.408 -1.517 14.389 1.00 73.06 361 HIS A CA 1
ATOM 2809 C C . HIS A 1 361 ? 8.874 -2.661 13.455 1.00 73.06 361 HIS A C 1
ATOM 2811 O O . HIS A 1 361 ? 8.837 -3.848 13.765 1.00 73.06 361 HIS A O 1
ATOM 2817 N N . THR A 1 362 ? 9.362 -2.310 12.268 1.00 64.06 362 THR A N 1
ATOM 2818 C CA . THR A 1 362 ? 9.791 -3.285 11.247 1.00 64.06 362 THR A CA 1
ATOM 2819 C C . THR A 1 362 ? 11.088 -4.031 11.586 1.00 64.06 362 THR A C 1
ATOM 2821 O O . THR A 1 362 ? 11.355 -5.071 10.990 1.00 64.06 362 THR A O 1
ATOM 2824 N N . ASN A 1 363 ? 11.907 -3.528 12.522 1.00 58.19 363 ASN A N 1
ATOM 2825 C CA . ASN A 1 363 ? 13.335 -3.877 12.562 1.00 58.19 363 ASN A CA 1
ATOM 2826 C C . ASN A 1 363 ? 13.842 -4.567 13.841 1.00 58.19 363 ASN A C 1
ATOM 2828 O O . ASN A 1 363 ? 15.048 -4.801 13.907 1.00 58.19 363 ASN A O 1
ATOM 2832 N N . ALA A 1 364 ? 13.030 -4.859 14.870 1.00 56.41 364 ALA A N 1
ATOM 2833 C CA . ALA A 1 364 ? 13.637 -5.347 16.124 1.00 56.41 364 ALA A CA 1
ATOM 2834 C C . ALA A 1 364 ? 12.751 -6.046 17.166 1.00 56.41 364 ALA A C 1
ATOM 2836 O O . ALA A 1 364 ? 13.311 -6.643 18.085 1.00 56.41 364 ALA A O 1
ATOM 2837 N N . THR A 1 365 ? 11.419 -5.975 17.110 1.00 69.06 365 THR A N 1
ATOM 2838 C CA . THR A 1 365 ? 10.606 -6.499 18.220 1.00 69.06 365 THR A CA 1
ATOM 2839 C C . THR A 1 365 ? 10.078 -7.893 17.913 1.00 69.06 365 THR A C 1
ATOM 2841 O O . THR A 1 365 ? 9.195 -8.068 17.075 1.00 69.06 365 THR A O 1
ATOM 2844 N N . LEU A 1 366 ? 10.599 -8.894 18.630 1.00 77.75 366 LEU A N 1
ATOM 2845 C CA . LEU A 1 366 ? 9.948 -10.199 18.721 1.00 77.75 366 LEU A CA 1
ATOM 2846 C C . LEU A 1 366 ? 8.559 -9.999 19.345 1.00 77.75 366 LEU A C 1
ATOM 2848 O O . LEU A 1 366 ? 8.473 -9.444 20.444 1.00 77.75 366 LEU A O 1
ATOM 2852 N N . PRO A 1 367 ? 7.474 -10.397 18.662 1.00 81.94 367 PRO A N 1
ATOM 2853 C CA . PRO A 1 367 ? 6.140 -10.104 19.144 1.00 81.94 367 PRO A CA 1
ATOM 2854 C C . PRO A 1 367 ? 5.787 -10.977 20.344 1.00 81.94 367 PRO A C 1
ATOM 2856 O O . PRO A 1 367 ? 5.764 -12.206 20.250 1.00 81.94 367 PRO A O 1
ATOM 2859 N N . ASP A 1 368 ? 5.468 -10.322 21.458 1.00 88.44 368 ASP A N 1
ATOM 2860 C CA . ASP A 1 368 ? 4.814 -10.956 22.598 1.00 88.44 368 ASP A CA 1
ATOM 2861 C C . ASP A 1 368 ? 3.357 -11.337 22.262 1.00 88.44 368 ASP A C 1
ATOM 2863 O O . ASP A 1 368 ? 2.845 -11.068 21.169 1.00 88.44 368 ASP A O 1
ATOM 2867 N N . GLU A 1 369 ? 2.659 -11.986 23.195 1.00 88.94 369 GLU A N 1
ATOM 2868 C CA . GLU A 1 369 ? 1.277 -12.418 22.956 1.00 88.94 369 GLU A CA 1
ATOM 2869 C C . GLU A 1 369 ? 0.305 -11.254 22.726 1.00 88.94 369 GLU A C 1
ATOM 2871 O O . GLU A 1 369 ? -0.645 -11.398 21.950 1.00 88.94 369 GLU A O 1
ATOM 2876 N N . GLN A 1 370 ? 0.553 -10.086 23.325 1.00 88.69 370 GLN A N 1
ATOM 2877 C CA . GLN A 1 370 ? -0.287 -8.911 23.112 1.00 88.69 370 GLN A CA 1
ATOM 2878 C C . GLN A 1 370 ? -0.109 -8.375 21.689 1.00 88.69 370 GLN A C 1
ATOM 2880 O O . GLN A 1 370 ? -1.091 -8.075 21.006 1.00 88.69 370 GLN A O 1
ATOM 2885 N N . LEU A 1 371 ? 1.129 -8.300 21.208 1.00 89.81 371 LEU A N 1
ATOM 2886 C CA . LEU A 1 371 ? 1.439 -7.854 19.863 1.00 89.81 371 LEU A CA 1
ATOM 2887 C C . LEU A 1 371 ? 0.949 -8.865 18.812 1.00 89.81 371 LEU A C 1
ATOM 2889 O O . LEU A 1 371 ? 0.306 -8.476 17.834 1.00 89.81 371 LEU A O 1
ATOM 2893 N N . LYS A 1 372 ? 1.117 -10.173 19.050 1.00 90.06 372 LYS A N 1
ATOM 2894 C CA . LYS A 1 372 ? 0.500 -11.221 18.215 1.00 90.06 372 LYS A CA 1
ATOM 2895 C C . LYS A 1 372 ? -1.025 -11.073 18.159 1.00 90.06 372 LYS A C 1
ATOM 2897 O O . LYS A 1 372 ? -1.607 -11.231 17.086 1.00 90.06 372 LYS A O 1
ATOM 2902 N N . ALA A 1 373 ? -1.686 -10.752 19.274 1.00 91.81 373 ALA A N 1
ATOM 2903 C CA . ALA A 1 373 ? -3.132 -10.519 19.297 1.00 91.81 373 ALA A CA 1
ATOM 2904 C C . ALA A 1 373 ? -3.546 -9.318 18.426 1.00 91.81 373 ALA A C 1
ATOM 2906 O O . ALA A 1 373 ? -4.522 -9.422 17.680 1.00 91.81 373 ALA A O 1
ATOM 2907 N N . ARG A 1 374 ? -2.772 -8.221 18.432 1.00 93.62 374 ARG A N 1
ATOM 2908 C CA . ARG A 1 374 ? -2.997 -7.059 17.547 1.00 93.62 374 ARG A CA 1
ATOM 2909 C C . ARG A 1 374 ? -2.881 -7.430 16.069 1.00 93.62 374 ARG A C 1
ATOM 2911 O O . ARG A 1 374 ? -3.749 -7.067 15.278 1.00 93.62 374 ARG A O 1
ATOM 2918 N N . PHE A 1 375 ? -1.869 -8.215 15.701 1.00 91.75 375 PHE A N 1
ATOM 2919 C CA . PHE A 1 375 ? -1.714 -8.701 14.328 1.00 91.75 375 PHE A CA 1
ATOM 2920 C C . PHE A 1 375 ? -2.855 -9.627 13.892 1.00 91.75 375 PHE A C 1
ATOM 2922 O O . PHE A 1 375 ? -3.410 -9.454 12.808 1.00 91.75 375 PHE A O 1
ATOM 2929 N N . ARG A 1 376 ? -3.263 -10.577 14.746 1.00 93.25 376 ARG A N 1
ATOM 2930 C CA . ARG A 1 376 ? -4.423 -11.448 14.477 1.00 93.25 376 ARG A CA 1
ATOM 2931 C C . ARG A 1 376 ? -5.698 -10.627 14.281 1.00 93.25 376 ARG A C 1
ATOM 2933 O O . ARG A 1 376 ? -6.484 -10.937 13.389 1.00 93.25 376 ARG A O 1
ATOM 2940 N N . LEU A 1 377 ? -5.893 -9.582 15.086 1.00 94.56 377 LEU A N 1
ATOM 2941 C CA . LEU A 1 377 ? -7.017 -8.662 14.938 1.00 94.56 377 LEU A CA 1
ATOM 2942 C C . LEU A 1 377 ? -6.968 -7.926 13.593 1.00 94.56 377 LEU A C 1
ATOM 2944 O O . LEU A 1 377 ? -7.969 -7.940 12.882 1.00 94.56 377 LEU A O 1
ATOM 2948 N N . LEU A 1 378 ? -5.822 -7.348 13.211 1.00 93.94 378 LEU A N 1
ATOM 2949 C CA . LEU A 1 378 ? -5.653 -6.687 11.910 1.00 93.94 378 LEU A CA 1
ATOM 2950 C C . LEU A 1 378 ? -6.021 -7.629 10.754 1.00 93.94 378 LEU A C 1
ATOM 2952 O O . LEU A 1 378 ? -6.804 -7.259 9.880 1.00 93.94 378 LEU A O 1
ATOM 2956 N N . PHE A 1 379 ? -5.510 -8.863 10.774 1.00 93.06 379 PHE A N 1
ATOM 2957 C CA . PHE A 1 379 ? -5.826 -9.849 9.744 1.00 93.06 379 PHE A CA 1
ATOM 2958 C C . PHE A 1 379 ? -7.311 -10.199 9.702 1.00 93.06 379 PHE A C 1
ATOM 2960 O O . PHE A 1 379 ? -7.884 -10.216 8.618 1.00 93.06 379 PHE A O 1
ATOM 2967 N N . LYS A 1 380 ? -7.960 -10.399 10.856 1.00 92.25 380 LYS A N 1
ATOM 2968 C CA . LYS A 1 380 ? -9.410 -10.636 10.911 1.00 92.25 380 LYS A CA 1
ATOM 2969 C C . LYS A 1 380 ? -10.202 -9.472 10.306 1.00 92.25 380 LYS A C 1
ATOM 2971 O O . LYS A 1 380 ? -11.131 -9.709 9.542 1.00 92.25 380 LYS A O 1
ATOM 2976 N N . LEU A 1 381 ? -9.832 -8.224 10.610 1.00 93.06 381 LEU A N 1
ATOM 2977 C CA . LEU A 1 381 ? -10.486 -7.031 10.052 1.00 93.06 381 LEU A CA 1
ATOM 2978 C C . LEU A 1 381 ? -10.349 -6.962 8.527 1.00 93.06 381 LEU A C 1
ATOM 2980 O O . LEU A 1 381 ? -11.332 -6.722 7.830 1.00 93.06 381 LEU A O 1
ATOM 2984 N N . LEU A 1 382 ? -9.151 -7.228 8.004 1.00 93.25 382 LEU A N 1
ATOM 2985 C CA . LEU A 1 382 ? -8.910 -7.283 6.562 1.00 93.25 382 LEU A CA 1
ATOM 2986 C C . LEU A 1 382 ? -9.688 -8.422 5.895 1.00 93.25 382 LEU A C 1
ATOM 2988 O O . LEU A 1 382 ? -10.251 -8.219 4.823 1.00 93.25 382 LEU A O 1
ATOM 2992 N N . GLN A 1 383 ? -9.772 -9.585 6.544 1.00 90.75 383 GLN A N 1
ATOM 2993 C CA . GLN A 1 383 ? -10.509 -10.751 6.051 1.00 90.75 383 GLN A CA 1
ATOM 2994 C C . GLN A 1 383 ? -12.029 -10.545 6.029 1.00 90.75 383 GLN A C 1
ATOM 2996 O O . GLN A 1 383 ? -12.702 -11.086 5.155 1.00 90.75 383 GLN A O 1
ATOM 3001 N N . PHE A 1 384 ? -12.582 -9.734 6.941 1.00 89.69 384 PHE A N 1
ATOM 3002 C CA . PHE A 1 384 ? -14.001 -9.355 6.896 1.00 89.69 384 PHE A CA 1
ATOM 3003 C C . PHE A 1 384 ? -14.359 -8.570 5.632 1.00 89.69 384 PHE A C 1
ATOM 3005 O O . PHE A 1 384 ? -15.457 -8.731 5.088 1.00 89.69 384 PHE A O 1
ATOM 3012 N N . LEU A 1 385 ? -13.438 -7.723 5.172 1.00 91.62 385 LEU A N 1
ATOM 3013 C CA . LEU A 1 385 ? -13.599 -6.958 3.944 1.00 91.62 385 LEU A CA 1
ATOM 3014 C C . LEU A 1 385 ? -13.288 -7.848 2.744 1.00 91.62 385 LEU A C 1
ATOM 3016 O O . LEU A 1 385 ? -14.169 -8.142 1.939 1.00 91.62 385 LEU A O 1
ATOM 3020 N N . LEU A 1 386 ? -12.058 -8.329 2.644 1.00 89.62 386 LEU A N 1
ATOM 3021 C CA . LEU A 1 386 ? -11.578 -9.175 1.563 1.00 89.62 386 LEU A CA 1
ATOM 3022 C C . LEU A 1 386 ? -11.330 -10.581 2.117 1.00 89.62 386 LEU A C 1
ATOM 3024 O O . LEU A 1 386 ? -10.307 -10.774 2.770 1.00 89.62 386 LEU A O 1
ATOM 3028 N N . PRO A 1 387 ? -12.220 -11.563 1.896 1.00 78.94 387 PRO A N 1
ATOM 3029 C CA . PRO A 1 387 ? -11.895 -12.945 2.216 1.00 78.94 387 PRO A CA 1
ATOM 3030 C C . PRO A 1 387 ? -10.717 -13.407 1.339 1.00 78.94 387 PRO A C 1
ATOM 3032 O O . PRO A 1 387 ? -10.640 -13.015 0.171 1.00 78.94 387 PRO A O 1
ATOM 3035 N N . PRO A 1 388 ? -9.778 -14.201 1.881 1.00 65.50 388 PRO A N 1
ATOM 3036 C CA . PRO A 1 388 ? -8.642 -14.689 1.110 1.00 65.50 388 PRO A CA 1
ATOM 3037 C C . PRO A 1 388 ? -9.134 -15.604 -0.019 1.00 65.50 388 PRO A C 1
ATOM 3039 O O . PRO A 1 388 ? -10.045 -16.403 0.190 1.00 65.50 388 PRO A O 1
ATOM 3042 N N . GLU A 1 389 ? -8.534 -15.506 -1.209 1.00 60.25 389 GLU A N 1
ATOM 3043 C CA . GLU A 1 389 ? -8.840 -16.434 -2.304 1.00 60.25 389 GLU A CA 1
ATOM 3044 C C . GLU A 1 389 ? -8.562 -17.883 -1.859 1.00 60.25 389 GLU A C 1
ATOM 3046 O O . GLU A 1 389 ? -7.445 -18.211 -1.455 1.00 60.25 389 GLU A O 1
ATOM 3051 N N . GLU A 1 390 ? -9.560 -18.768 -1.973 1.00 48.09 390 GLU A N 1
ATOM 3052 C CA . GLU A 1 390 ? -9.471 -20.198 -1.604 1.00 48.09 390 GLU A CA 1
ATOM 3053 C C . GLU A 1 390 ? -8.450 -21.001 -2.438 1.00 48.09 390 GLU A C 1
ATOM 3055 O O . GLU A 1 390 ? -8.166 -22.163 -2.151 1.00 48.09 390 GLU A O 1
ATOM 3060 N N . HIS A 1 391 ? -7.858 -20.398 -3.469 1.00 42.16 391 HIS A N 1
ATOM 3061 C CA . HIS A 1 391 ? -7.000 -21.077 -4.433 1.00 42.16 391 HIS A CA 1
ATOM 3062 C C . HIS A 1 391 ? -5.539 -21.077 -3.966 1.00 42.16 391 HIS A C 1
ATOM 3064 O O . HIS A 1 391 ? -4.671 -20.387 -4.508 1.00 42.16 391 HIS A O 1
ATOM 3070 N N . LEU A 1 392 ? -5.253 -21.890 -2.952 1.00 45.62 392 LEU A N 1
ATOM 3071 C CA . LEU A 1 392 ? -3.895 -22.347 -2.676 1.00 45.62 392 LEU A CA 1
ATOM 3072 C C . LEU A 1 392 ? -3.767 -23.819 -3.086 1.00 45.62 392 LEU A C 1
ATOM 3074 O O . LEU A 1 392 ? -4.502 -24.663 -2.571 1.00 45.62 392 LEU A O 1
ATOM 3078 N N . PRO A 1 393 ? -2.797 -24.173 -3.948 1.00 43.78 393 PRO A N 1
ATOM 3079 C CA . PRO A 1 393 ? -2.305 -25.541 -4.004 1.00 43.78 393 PRO A CA 1
ATOM 3080 C C . PRO A 1 393 ? -1.874 -25.953 -2.589 1.00 43.78 393 PRO A C 1
ATOM 3082 O O . PRO A 1 393 ? -1.142 -25.209 -1.930 1.00 43.78 393 PRO A O 1
ATOM 3085 N N . GLN A 1 394 ? -2.306 -27.129 -2.117 1.00 40.75 394 GLN A N 1
ATOM 3086 C CA . GLN A 1 394 ? -2.040 -27.619 -0.752 1.00 40.75 394 GLN A CA 1
ATOM 3087 C C . GLN A 1 394 ? -0.555 -27.555 -0.334 1.00 40.75 394 GLN A C 1
ATOM 3089 O O . GLN A 1 394 ? -0.263 -27.465 0.857 1.00 40.75 394 GLN A O 1
ATOM 3094 N N . ALA A 1 395 ? 0.376 -27.530 -1.292 1.00 42.88 395 ALA A N 1
ATOM 3095 C CA . ALA A 1 395 ? 1.812 -27.390 -1.063 1.00 42.88 395 ALA A CA 1
ATOM 3096 C C . ALA A 1 395 ? 2.210 -26.090 -0.329 1.00 42.88 395 ALA A C 1
ATOM 3098 O O . ALA A 1 395 ? 3.048 -26.139 0.564 1.00 42.88 395 ALA A O 1
ATOM 3099 N N . VAL A 1 396 ? 1.572 -24.947 -0.619 1.00 44.19 396 VAL A N 1
ATOM 3100 C CA . VAL A 1 396 ? 1.892 -23.658 0.042 1.00 44.19 396 VAL A CA 1
ATOM 3101 C C . VAL A 1 396 ? 1.265 -23.577 1.440 1.00 44.19 396 VAL A C 1
ATOM 3103 O O . VAL A 1 396 ? 1.834 -23.000 2.365 1.00 44.19 396 VAL A O 1
ATOM 3106 N N . LEU A 1 397 ? 0.108 -24.219 1.637 1.00 38.62 397 LEU A N 1
ATOM 3107 C CA . LEU A 1 397 ? -0.522 -24.343 2.956 1.00 38.62 397 LEU A CA 1
ATOM 3108 C C . LEU A 1 397 ? 0.289 -25.233 3.905 1.00 38.62 397 LEU A C 1
ATOM 3110 O O . LEU A 1 397 ? 0.213 -25.045 5.120 1.00 38.62 397 LEU A O 1
ATOM 3114 N N . HIS A 1 398 ? 1.059 -26.185 3.375 1.00 38.56 398 HIS A N 1
ATOM 3115 C CA . HIS A 1 398 ? 1.933 -27.023 4.188 1.00 38.56 398 HIS A CA 1
ATOM 3116 C C . HIS A 1 398 ? 3.119 -26.224 4.747 1.00 38.56 398 HIS A C 1
ATOM 3118 O O . HIS A 1 398 ? 3.452 -26.410 5.914 1.00 38.56 398 HIS A O 1
ATOM 3124 N N . GLU A 1 399 ? 3.666 -25.285 3.967 1.00 38.28 399 GLU A N 1
ATOM 3125 C CA . GLU A 1 399 ? 4.754 -24.390 4.385 1.00 38.28 399 GLU A CA 1
ATOM 3126 C C . GLU A 1 399 ? 4.291 -23.360 5.425 1.00 38.28 399 GLU A C 1
ATOM 3128 O O . GLU A 1 399 ? 4.950 -23.185 6.443 1.00 38.28 399 GLU A O 1
ATOM 3133 N N . VAL A 1 400 ? 3.097 -22.772 5.265 1.00 39.38 400 VAL A N 1
ATOM 3134 C CA . VAL A 1 400 ? 2.512 -21.857 6.269 1.00 39.38 400 VAL A CA 1
ATOM 3135 C C . VAL A 1 400 ? 2.138 -22.589 7.566 1.00 39.38 400 VAL A C 1
ATOM 3137 O O . VAL A 1 400 ? 2.265 -22.029 8.655 1.00 39.38 400 VAL A O 1
ATOM 3140 N N . LYS A 1 401 ? 1.712 -23.859 7.488 1.00 35.53 401 LYS A N 1
ATOM 3141 C CA . LYS A 1 401 ? 1.473 -24.685 8.683 1.00 35.53 401 LYS A CA 1
ATOM 3142 C C . LYS A 1 401 ? 2.776 -25.024 9.408 1.00 35.53 401 LYS A C 1
ATOM 3144 O O . LYS A 1 401 ? 2.791 -24.983 10.637 1.00 35.53 401 LYS A O 1
ATOM 3149 N N . THR A 1 402 ? 3.867 -25.296 8.694 1.00 36.19 402 THR A N 1
ATOM 3150 C CA . THR A 1 402 ? 5.179 -25.536 9.315 1.00 36.19 402 THR A CA 1
ATOM 3151 C C . THR A 1 402 ? 5.858 -24.253 9.797 1.00 36.19 402 THR A C 1
ATOM 3153 O O . THR A 1 402 ? 6.506 -24.287 10.835 1.00 36.19 402 THR A O 1
ATOM 3156 N N . ASP A 1 403 ? 5.616 -23.101 9.167 1.00 37.03 403 ASP A N 1
ATOM 3157 C CA . ASP A 1 403 ? 6.115 -21.796 9.628 1.00 37.03 403 ASP A CA 1
ATOM 3158 C C . ASP A 1 403 ? 5.333 -21.225 10.819 1.00 37.03 403 ASP A C 1
ATOM 3160 O O . ASP A 1 403 ? 5.731 -20.229 11.402 1.00 37.03 403 ASP A O 1
ATOM 3164 N N . THR A 1 404 ? 4.254 -21.856 11.281 1.00 37.69 404 THR A N 1
ATOM 3165 C CA . THR A 1 404 ? 3.739 -21.549 12.633 1.00 37.69 404 THR A CA 1
ATOM 3166 C C . THR A 1 404 ? 4.534 -22.235 13.748 1.00 37.69 404 THR A C 1
ATOM 3168 O O . THR A 1 404 ? 4.267 -21.987 14.923 1.00 37.69 404 THR A O 1
ATOM 3171 N N . ALA A 1 405 ? 5.554 -23.039 13.419 1.00 31.78 405 ALA A N 1
ATOM 3172 C CA . ALA A 1 405 ? 6.418 -23.673 14.413 1.00 31.78 405 ALA A CA 1
ATOM 3173 C C . ALA A 1 405 ? 7.361 -22.693 15.136 1.00 31.78 405 ALA A C 1
ATOM 3175 O O . ALA A 1 405 ? 7.767 -23.012 16.242 1.00 31.78 405 ALA A O 1
ATOM 3176 N N . TRP A 1 406 ? 7.648 -21.499 14.591 1.00 31.81 406 TRP A N 1
ATOM 3177 C CA . TRP A 1 406 ? 8.338 -20.428 15.340 1.00 31.81 406 TRP A CA 1
ATOM 3178 C C . TRP A 1 406 ? 7.382 -19.550 16.170 1.00 31.81 406 TRP A C 1
ATOM 3180 O O . TRP A 1 406 ? 7.821 -18.639 16.871 1.00 31.81 406 TRP A O 1
ATOM 3190 N N . MET A 1 407 ? 6.067 -19.797 16.086 1.00 34.97 407 MET A N 1
ATOM 3191 C CA . MET A 1 407 ? 5.058 -19.178 16.957 1.00 34.97 407 MET A CA 1
ATOM 3192 C C . MET A 1 407 ? 4.647 -20.058 18.148 1.00 34.97 407 MET A C 1
ATOM 3194 O O . MET A 1 407 ? 3.891 -19.569 18.993 1.00 34.97 407 MET A O 1
ATOM 3198 N N . LYS A 1 408 ? 5.123 -21.306 18.216 1.00 29.34 408 LYS A N 1
ATOM 3199 C CA . LYS A 1 408 ? 5.200 -22.089 19.45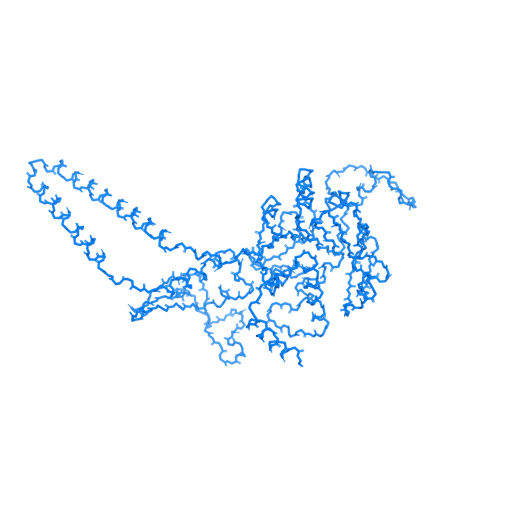7 1.00 29.34 408 LYS A CA 1
ATOM 3200 C C . LYS A 1 408 ? 6.569 -21.876 20.081 1.00 29.34 408 LYS A C 1
ATOM 3202 O O . LYS A 1 408 ? 6.625 -21.936 21.326 1.00 29.34 408 LYS A O 1
#

Radius of gyration: 29.57 Å; chains: 1; bounding box: 67×62×90 Å